Protein 3R2T (pdb70)

Organism: Staphylococcus aureus (strain NCTC 8325 / PS 47) (NCBI:txid93061)

B-factor: mean 52.6, std 14.49, range [15.85, 135.28]

Foldseek 3Di:
DLLVQLVVLLDQLQDDKDKAWFDKWAWDDDDPWTWTWDQDDNAIEIETAQAPCRPPRNDIDTQKMAMFGAPDADPVGYGYGYAFIDGFDPDDQVVQKDWAWEWEWEPDDPPIDIDTDTDIDRGQKGFVLVVQSVVVNVCCVPVVESNPGFAWWKKWWAFQVGDIDIDIRNHDGPSNRRNDMDRRVGTNHMYIYTD/DLVQLVVLVCQLLDDKDKAWWDKFAWDDDPPAIWTWDCPDNATEIETEQAPCRHVGNDIDTGKMAIFGAPDADPVRYGYGYAWIDHFDPDFQPVLWFWAWEWAAEDDDPDGDIDIGTDGDRGQKGWVQVVVSVVVNVCCVPVVQSNPQFDWWKKWFAFQVRDIDIDIRNHDDPRNRRNDMDRRSRTRHMYTYTD

Solvent-accessible surface area: 21049 Å² total; per-residue (Å²): 164,164,123,124,71,8,87,125,17,50,136,27,1,61,23,81,41,54,87,2,76,88,10,50,11,99,12,97,56,80,191,149,26,34,1,2,63,27,88,51,108,159,68,86,0,9,0,26,1,66,17,124,8,92,94,136,27,95,134,133,39,124,12,5,10,3,5,0,2,27,60,90,86,47,187,101,32,40,4,22,1,8,0,1,7,6,149,89,36,137,127,62,86,161,106,4,61,85,74,15,64,0,41,0,50,46,149,73,137,198,86,37,69,78,74,104,16,150,14,101,3,31,18,44,50,0,2,0,4,5,1,3,4,46,0,0,86,17,0,10,117,113,25,118,0,6,80,77,70,6,66,103,10,89,0,15,0,42,17,107,86,121,4,15,20,49,3,76,0,45,78,60,5,81,84,131,53,3,10,13,65,3,79,2,58,64,7,135,49,0,45,0,28,9,166,255,154,174,80,30,88,104,11,43,120,24,1,55,19,83,34,60,72,1,83,89,14,49,12,96,7,79,12,82,193,106,6,0,0,0,65,11,104,46,116,147,66,67,0,9,0,30,0,58,21,154,5,33,24,110,7,37,135,127,22,105,14,0,12,3,5,0,3,30,53,92,89,41,190,119,30,39,5,20,0,6,0,1,5,4,96,83,39,123,118,67,59,133,86,94,94,22,54,12,90,0,45,0,70,13,117,57,151,148,50,62,53,64,75,108,39,126,21,73,7,78,25,43,49,1,1,0,4,13,2,3,3,44,0,0,79,35,0,10,142,103,36,123,0,8,89,75,51,3,57,108,9,105,0,10,0,30,19,106,94,161,96,131,60,80,2,77,0,55,83,38,5,78,80,118,71,3,8,19,60,4,84,2,74,65,7,125,34,0,57,1,44,7,146

Secondary structure (DSSP, 8-state):
--HHHHHHHHHHHHS--EEEEEEEE--EEETTEEEEEE--TT--EEEE--STTTTS-SS-EEEEEEEE--SEE-TTSPEEEE--EEEPPSS-TTTS-B---EEEEE--TTS-EEEEE---B--SEEEHHHHHHHHHHHHHHHH-BTTTSB-SEEEEEEETTS-EEEEETTSPPPGGGTT-EEEGGGEEEEEEEE-/-HHHHHHHHHHHTS--EEEEEEEE--EEETTEEEEEE--TT--EEEE--STTTTTTSS-EEEEEEEE--SEE-TTSPEEEE--EEEPPSS-TTTTT---EEEEEEESSS-EEEEEEE-----SEEEHHHHHHHHHHHHHHHH-TTSSS---EEEEEEETTS-EEEEETTSPPPGGGTT-EEEGGGEEEEEEEE-

Radius of gyration: 24.28 Å; Cα contacts (8 Å, |Δi|>4): 889; chains: 2; bounding box: 51×65×59 Å

Sequence (389 aa):
NRLYDTNKLHQYYSGPSYELTNVSGQSSQGYYYDDSNVLLFNQQNQKFQVFLLGKDENNKKYYKEKTHGLDVFAVPELVDLDGRIFSVSGVTKKKNVKSIFESLRTPNNLLVKKIIDDKDGFSIDEFFFIQKEEVSLKELDFKIRKKLLIKKKYKLYEGSADKGRIVINMKDENKYEIDLSDKLDDFERMADVINSEQIKNIEVNLKRLYDTNKLHQYYSGPSYELTNVSGQSQGYYDSNVLLFNQQNQKFQVFLLGKDENKYKKEKTHGLDVFAVPELVDLDGRIFSVSGVTKKNVKSIFESLRTPNLLVKKIDDKDGFSSIDEFFFIQKEEVSLKELDFKIRKKLLIKKYKLYEGSADKGRIVINMKDENKYEIDLSSDKLDFERMADVINSEEQIKNIEVNNLK

Structure (mmCIF, N/CA/C/O backbone):
data_3R2T
#
_entry.id   3R2T
#
_cell.length_a   51.701
_cell.length_b   72.314
_cell.length_c   123.960
_cell.angle_alpha   90.00
_cell.angle_beta   90.00
_cell.angle_gamma   90.00
#
_symmetry.space_group_name_H-M   'P 21 21 21'
#
loop_
_entity.id
_entity.type
_entity.pdbx_description
1 polymer 'Putative uncharacterized protein'
2 non-polymer 'SULFATE ION'
3 water water
#
loop_
_atom_site.group_PDB
_atom_site.id
_atom_site.type_symbol
_atom_site.label_atom_id
_atom_site.label_alt_id
_atom_site.label_comp_id
_atom_site.label_asym_id
_atom_site.label_entity_id
_atom_site.label_seq_id
_atom_site.pdbx_PDB_ins_code
_atom_site.Cartn_x
_atom_site.Cartn_y
_atom_site.Cartn_z
_atom_site.occupancy
_atom_site.B_iso_or_equiv
_atom_site.auth_seq_id
_atom_site.auth_comp_id
_atom_site.auth_asym_id
_atom_site.auth_atom_id
_atom_site.pdbx_PDB_model_num
ATOM 1 N N . ASN A 1 55 ? 6.535 -24.300 21.313 1.00 105.45 38 ASN A N 1
ATOM 2 C CA . ASN A 1 55 ? 5.704 -25.067 20.345 1.00 106.09 38 ASN A CA 1
ATOM 3 C C . ASN A 1 55 ? 4.225 -24.958 20.759 1.00 103.05 38 ASN A C 1
ATOM 4 O O . ASN A 1 55 ? 3.474 -24.179 20.166 1.00 101.47 38 ASN A O 1
ATOM 9 N N . ARG A 1 56 ? 3.818 -25.719 21.778 1.00 102.52 39 ARG A N 1
ATOM 10 C CA . ARG A 1 56 ? 2.439 -25.670 22.307 1.00 99.75 39 ARG A CA 1
ATOM 11 C C . ARG A 1 56 ? 2.376 -24.696 23.493 1.00 96.60 39 ARG A C 1
ATOM 12 O O . ARG A 1 56 ? 1.320 -24.121 23.786 1.00 93.25 39 ARG A O 1
ATOM 20 N N . LEU A 1 57 ? 3.517 -24.527 24.168 1.00 96.66 40 LEU A N 1
ATOM 21 C CA . LEU A 1 57 ? 3.626 -23.638 25.328 1.00 94.40 40 LEU A CA 1
ATOM 22 C C . LEU A 1 57 ? 3.561 -22.176 24.864 1.00 91.60 40 LEU A C 1
ATOM 23 O O . LEU A 1 57 ? 3.041 -21.311 25.572 1.00 90.07 40 LEU A O 1
ATOM 28 N N . TYR A 1 58 ? 4.089 -21.918 23.669 1.00 91.09 41 TYR A N 1
ATOM 29 C CA . TYR A 1 58 ? 4.055 -20.590 23.066 1.00 88.69 41 TYR A CA 1
ATOM 30 C C . TYR A 1 58 ? 2.597 -20.133 22.876 1.00 83.78 41 TYR A C 1
ATOM 31 O O . TYR A 1 58 ? 2.287 -18.950 23.019 1.00 80.87 41 TYR A O 1
ATOM 40 N N . ASP A 1 59 ? 1.714 -21.074 22.541 1.00 81.64 42 ASP A N 1
ATOM 41 C CA . ASP A 1 59 ? 0.284 -20.772 22.353 1.00 78.69 42 ASP A CA 1
ATOM 42 C C . ASP A 1 59 ? -0.341 -20.362 23.694 1.00 74.29 42 ASP A C 1
ATOM 43 O O . ASP A 1 59 ? -1.114 -19.413 23.760 1.00 70.58 42 ASP A O 1
ATOM 48 N N . THR A 1 60 ? 0.028 -21.077 24.757 1.00 73.64 43 THR A N 1
ATOM 49 C CA . THR A 1 60 ? -0.451 -20.788 26.109 1.00 71.38 43 THR A CA 1
ATOM 50 C C . THR A 1 60 ? 0.056 -19.428 26.615 1.00 69.05 43 THR A C 1
ATOM 51 O O . THR A 1 60 ? -0.704 -18.693 27.250 1.00 66.96 43 THR A O 1
ATOM 55 N N . ASN A 1 61 ? 1.323 -19.096 26.343 1.00 67.80 44 ASN A N 1
ATOM 56 C CA . ASN A 1 61 ? 1.865 -17.796 26.769 1.00 66.51 44 ASN A CA 1
ATOM 57 C C . ASN A 1 61 ? 1.065 -16.648 26.163 1.00 63.00 44 ASN A C 1
ATOM 58 O O . ASN A 1 61 ? 0.734 -15.688 26.867 1.00 59.56 44 ASN A O 1
ATOM 63 N N . LYS A 1 62 ? 0.772 -16.734 24.862 1.00 61.33 45 LYS A N 1
ATOM 64 C CA . LYS A 1 62 ? -0.055 -15.709 24.215 1.00 59.42 45 LYS A CA 1
ATOM 65 C C . LYS A 1 62 ? -1.471 -15.632 24.815 1.00 54.93 45 LYS A C 1
ATOM 66 O O . LYS A 1 62 ? -2.008 -14.528 24.965 1.00 53.21 45 LYS A O 1
ATOM 72 N N . LEU A 1 63 ? -2.068 -16.775 25.157 1.00 52.94 46 LEU A N 1
ATOM 73 C CA . LEU A 1 63 ? -3.424 -16.779 25.763 1.00 50.88 46 LEU A CA 1
ATOM 74 C C . LEU A 1 63 ? -3.382 -16.159 27.151 1.00 50.06 46 LEU A C 1
ATOM 75 O O . LEU A 1 63 ? -4.279 -15.385 27.534 1.00 46.64 46 LEU A O 1
ATOM 80 N N . HIS A 1 64 ? -2.329 -16.504 27.900 1.00 50.24 47 HIS A N 1
ATOM 81 C CA . HIS A 1 64 ? -2.138 -15.965 29.222 1.00 51.08 47 HIS A CA 1
ATOM 82 C C . HIS A 1 64 ? -1.986 -14.444 29.121 1.00 51.14 47 HIS A C 1
ATOM 83 O O . HIS A 1 64 ? -2.625 -13.681 29.857 1.00 50.12 47 HIS A O 1
ATOM 90 N N . GLN A 1 65 ? -1.128 -14.008 28.209 1.00 52.87 48 GLN A N 1
ATOM 91 C CA . GLN A 1 65 ? -0.871 -12.590 28.023 1.00 54.19 48 GLN A CA 1
ATOM 92 C C . GLN A 1 65 ? -2.155 -11.822 27.746 1.00 51.11 48 GLN A C 1
ATOM 93 O O . GLN A 1 65 ? -2.448 -10.831 28.406 1.00 53.18 48 GLN A O 1
ATOM 99 N N . TYR A 1 66 ? -2.922 -12.291 26.778 1.00 48.81 49 TYR A N 1
ATOM 100 C CA . TYR A 1 66 ? -4.185 -11.633 26.377 1.00 45.66 49 TYR A CA 1
ATOM 101 C C . TYR A 1 66 ? -5.253 -11.601 27.461 1.00 43.22 49 TYR A C 1
ATOM 102 O O . TYR A 1 66 ? -5.833 -10.547 27.747 1.00 42.06 49 TYR A O 1
ATOM 111 N N . TYR A 1 67 ? -5.526 -12.752 28.062 1.00 43.83 50 TYR A N 1
ATOM 112 C CA . TYR A 1 67 ? -6.596 -12.834 29.068 1.00 42.48 50 TYR A CA 1
ATOM 113 C C . TYR A 1 67 ? -6.215 -12.265 30.442 1.00 43.31 50 TYR A C 1
ATOM 114 O O . TYR A 1 67 ? -7.096 -12.063 31.279 1.00 41.89 50 TYR A O 1
ATOM 123 N N . SER A 1 68 ? -4.923 -12.012 30.671 1.00 44.71 51 SER A N 1
ATOM 124 C CA . SER A 1 68 ? -4.489 -11.398 31.924 1.00 46.66 51 SER A CA 1
ATOM 125 C C . SER A 1 68 ? -4.225 -9.909 31.667 1.00 48.49 51 SER A C 1
ATOM 126 O O . SER A 1 68 ? -3.923 -9.162 32.591 1.00 50.69 51 SER A O 1
ATOM 129 N N . GLY A 1 69 ? -4.362 -9.481 30.411 1.00 48.54 52 GLY A N 1
ATOM 130 C CA . GLY A 1 69 ? -4.140 -8.087 30.030 1.00 49.26 52 GLY A CA 1
ATOM 131 C C . GLY A 1 69 ? -5.292 -7.111 30.286 1.00 48.92 52 GLY A C 1
ATOM 132 O O . GLY A 1 69 ? -6.282 -7.442 30.939 1.00 46.69 52 GLY A O 1
ATOM 133 N N . PRO A 1 70 ? -5.168 -5.891 29.745 1.00 49.97 53 PRO A N 1
ATOM 134 C CA . PRO A 1 70 ? -6.174 -4.854 29.946 1.00 49.38 53 PRO A CA 1
ATOM 135 C C . PRO A 1 70 ? -7.485 -5.069 29.203 1.00 46.73 53 PRO A C 1
ATOM 136 O O . PRO A 1 70 ? -7.501 -5.699 28.164 1.00 44.92 53 PRO A O 1
ATOM 140 N N . SER A 1 71 ? -8.575 -4.581 29.795 1.00 46.17 54 SER A N 1
ATOM 141 C CA . SER A 1 71 ? -9.902 -4.605 29.191 1.00 46.02 54 SER A CA 1
ATOM 142 C C . SER A 1 71 ? -10.507 -3.267 29.561 1.00 45.86 54 SER A C 1
ATOM 143 O O . SER A 1 71 ? -9.999 -2.597 30.455 1.00 45.39 54 SER A O 1
ATOM 146 N N . TYR A 1 72 ? -11.589 -2.879 28.895 1.00 44.80 55 TYR A N 1
ATOM 147 C CA . TYR A 1 72 ? -12.219 -1.591 29.154 1.00 45.19 55 TYR A CA 1
ATOM 148 C C . TYR A 1 72 ? -13.717 -1.678 28.985 1.00 44.78 55 TYR A C 1
ATOM 149 O O . TYR A 1 72 ? -14.189 -2.337 28.074 1.00 45.46 55 TYR A O 1
ATOM 158 N N . GLU A 1 73 ? -14.457 -0.995 29.847 1.00 45.42 56 GLU A N 1
ATOM 159 C CA . GLU A 1 73 ? -15.909 -0.957 29.778 1.00 46.06 56 GLU A CA 1
ATOM 160 C C . GLU A 1 73 ? -16.363 0.470 29.482 1.00 46.54 56 GLU A C 1
ATOM 161 O O . GLU A 1 73 ? -16.212 1.361 30.301 1.00 48.13 56 GLU A O 1
ATOM 167 N N . LEU A 1 74 ? -16.934 0.659 28.301 1.00 45.90 57 LEU A N 1
ATOM 168 C CA . LEU A 1 74 ? -17.403 1.951 27.853 1.00 47.14 57 LEU A CA 1
ATOM 169 C C . LEU A 1 74 ? -18.924 1.914 27.890 1.00 46.54 57 LEU A C 1
ATOM 170 O O . LEU A 1 74 ? -19.526 0.890 27.561 1.00 44.34 57 LEU A O 1
ATOM 175 N N . THR A 1 75 ? -19.550 3.011 28.300 1.00 47.20 58 THR A N 1
ATOM 176 C CA . THR A 1 75 ? -20.998 3.020 28.438 1.00 49.19 58 THR A CA 1
ATOM 177 C C . THR A 1 75 ? -21.679 4.220 27.798 1.00 50.53 58 THR A C 1
ATOM 178 O O . THR A 1 75 ? -21.105 5.300 27.730 1.00 50.02 58 THR A O 1
ATOM 182 N N . ASN A 1 76 ? -22.920 3.996 27.347 1.00 51.10 59 ASN A N 1
ATOM 183 C CA . ASN A 1 76 ? -23.759 5.009 26.718 1.00 53.26 59 ASN A CA 1
ATOM 184 C C . ASN A 1 76 ? -22.998 5.786 25.658 1.00 54.36 59 ASN A C 1
ATOM 185 O O . ASN A 1 76 ? -22.971 7.020 25.668 1.00 55.89 59 ASN A O 1
ATOM 190 N N . VAL A 1 77 ? -22.377 5.039 24.749 1.00 53.21 60 VAL A N 1
ATOM 191 C CA . VAL A 1 77 ? -21.603 5.598 23.650 1.00 54.16 60 VAL A CA 1
ATOM 192 C C . VAL A 1 77 ? -22.468 5.755 22.412 1.00 54.41 60 VAL A C 1
ATOM 193 O O . VAL A 1 77 ? -23.413 4.986 22.187 1.00 53.43 60 VAL A O 1
ATOM 197 N N . SER A 1 78 ? -22.120 6.754 21.611 1.00 55.36 61 SER A N 1
ATOM 198 C CA . SER A 1 78 ? -22.818 7.057 20.371 1.00 57.64 61 SER A CA 1
ATOM 199 C C . SER A 1 78 ? -21.847 6.807 19.231 1.00 57.58 61 SER A C 1
ATOM 200 O O . SER A 1 78 ? -20.675 7.193 19.308 1.00 57.93 61 SER A O 1
ATOM 203 N N . GLY A 1 79 ? -22.319 6.177 18.167 1.00 58.19 62 GLY A N 1
ATOM 204 C CA . GLY A 1 79 ? -21.439 5.915 17.037 1.00 58.48 62 GLY A CA 1
ATOM 205 C C . GLY A 1 79 ? -22.131 5.573 15.743 1.00 58.64 62 GLY A C 1
ATOM 206 O O . GLY A 1 79 ? -23.347 5.331 15.695 1.00 58.26 62 GLY A O 1
ATOM 207 N N . GLN A 1 80 ? -21.317 5.559 14.694 1.00 58.16 63 GLN A N 1
ATOM 208 C CA . GLN A 1 80 ? -21.744 5.242 13.342 1.00 58.52 63 GLN A CA 1
ATOM 209 C C . GLN A 1 80 ? -20.600 4.493 12.681 1.00 56.47 63 GLN A C 1
ATOM 210 O O . GLN A 1 80 ? -19.435 4.881 12.823 1.00 56.14 63 GLN A O 1
ATOM 216 N N A SER A 1 81 ? -20.919 3.416 11.970 0.50 55.72 64 SER A N 1
ATOM 217 N N B SER A 1 81 ? -20.934 3.434 11.953 0.50 55.74 64 SER A N 1
ATOM 218 C CA A SER A 1 81 ? -19.888 2.619 11.308 0.50 55.20 64 SER A CA 1
ATOM 219 C CA B SER A 1 81 ? -19.937 2.625 11.263 0.50 55.22 64 SER A CA 1
ATOM 220 C C A SER A 1 81 ? -19.316 3.335 10.083 0.50 57.11 64 SER A C 1
ATOM 221 C C B SER A 1 81 ? -19.318 3.351 10.069 0.50 57.12 64 SER A C 1
ATOM 222 O O A SER A 1 81 ? -20.011 4.080 9.400 0.50 58.85 64 SER A O 1
ATOM 223 O O B SER A 1 81 ? -19.984 4.127 9.391 0.50 58.85 64 SER A O 1
ATOM 228 N N . GLN A 1 82 ? -18.034 3.097 9.831 1.00 57.09 65 GLN A N 1
ATOM 229 C CA . GLN A 1 82 ? -17.313 3.675 8.694 1.00 59.51 65 GLN A CA 1
ATOM 230 C C . GLN A 1 82 ? -16.306 2.646 8.230 1.00 57.97 65 GLN A C 1
ATOM 231 O O . GLN A 1 82 ? -15.928 1.748 8.974 1.00 55.44 65 GLN A O 1
ATOM 237 N N . GLY A 1 83 ? -15.874 2.788 6.997 1.00 59.84 66 GLY A N 1
ATOM 238 C CA . GLY A 1 83 ? -14.934 1.872 6.431 1.00 60.11 66 GLY A CA 1
ATOM 239 C C . GLY A 1 83 ? -13.509 2.141 6.854 1.00 60.06 66 GLY A C 1
ATOM 240 O O . GLY A 1 83 ? -13.060 3.286 6.907 1.00 60.56 66 GLY A O 1
ATOM 241 N N . TYR A 1 84 ? -12.829 1.059 7.210 1.00 58.60 67 TYR A N 1
ATOM 242 C CA . TYR A 1 84 ? -11.412 1.065 7.518 1.00 58.34 67 TYR A CA 1
ATOM 243 C C . TYR A 1 84 ? -10.973 -0.117 6.657 1.00 59.23 67 TYR A C 1
ATOM 244 O O . TYR A 1 84 ? -11.023 -1.281 7.091 1.00 57.70 67 TYR A O 1
ATOM 253 N N A TYR A 1 85 ? -10.547 0.205 5.434 0.50 62.27 68 TYR A N 1
ATOM 254 N N B TYR A 1 85 ? -10.587 0.201 5.421 0.50 61.57 68 TYR A N 1
ATOM 255 C CA A TYR A 1 85 ? -10.134 -0.778 4.433 0.50 63.98 68 TYR A CA 1
ATOM 256 C CA B TYR A 1 85 ? -10.174 -0.785 4.425 0.50 62.74 68 TYR A CA 1
ATOM 257 C C A TYR A 1 85 ? -11.336 -1.692 4.202 0.50 63.09 68 TYR A C 1
ATOM 258 C C B TYR A 1 85 ? -11.337 -1.763 4.219 0.50 61.61 68 TYR A C 1
ATOM 259 O O A TYR A 1 85 ? -12.415 -1.205 3.870 0.50 63.67 68 TYR A O 1
ATOM 260 O O B TYR A 1 85 ? -12.435 -1.326 3.882 0.50 62.06 68 TYR A O 1
ATOM 277 N N A ASP A 1 86 ? -11.185 -2.998 4.371 0.50 62.11 69 ASP A N 1
ATOM 278 N N B ASP A 1 86 ? -11.147 -3.063 4.413 0.50 60.38 69 ASP A N 1
ATOM 279 C CA A ASP A 1 86 ? -12.322 -3.880 4.110 0.50 61.92 69 ASP A CA 1
ATOM 280 C CA B ASP A 1 86 ? -12.263 -3.975 4.143 0.50 60.01 69 ASP A CA 1
ATOM 281 C C A ASP A 1 86 ? -13.069 -4.313 5.378 0.50 58.56 69 ASP A C 1
ATOM 282 C C B ASP A 1 86 ? -13.056 -4.334 5.399 0.50 57.47 69 ASP A C 1
ATOM 283 O O A ASP A 1 86 ? -13.755 -5.338 5.388 0.50 58.63 69 ASP A O 1
ATOM 284 O O B ASP A 1 86 ? -13.769 -5.341 5.420 0.50 57.56 69 ASP A O 1
ATOM 293 N N . SER A 1 87 ? -12.932 -3.516 6.439 1.00 55.33 70 SER A N 1
ATOM 294 C CA . SER A 1 87 ? -13.638 -3.748 7.688 1.00 52.83 70 SER A CA 1
ATOM 295 C C . SER A 1 87 ? -14.547 -2.535 7.917 1.00 52.38 70 SER A C 1
ATOM 296 O O . SER A 1 87 ? -14.305 -1.445 7.383 1.00 53.04 70 SER A O 1
ATOM 299 N N . ASN A 1 88 ? -15.597 -2.754 8.699 1.00 50.86 71 ASN A N 1
ATOM 300 C CA . ASN A 1 88 ? -16.505 -1.708 9.135 1.00 49.53 71 ASN A CA 1
ATOM 301 C C . ASN A 1 88 ? -16.129 -1.515 10.589 1.00 47.00 71 ASN A C 1
ATOM 302 O O . ASN A 1 88 ? -16.086 -2.467 11.327 1.00 44.48 71 ASN A O 1
ATOM 307 N N . VAL A 1 89 ? -15.860 -0.284 10.997 1.00 47.85 72 VAL A N 1
ATOM 308 C CA . VAL A 1 89 ? -15.446 -0.019 12.349 1.00 46.65 72 VAL A CA 1
ATOM 309 C C . VAL A 1 89 ? -16.200 1.150 12.968 1.00 49.25 72 VAL A C 1
ATOM 310 O O . VAL A 1 89 ? -16.860 1.936 12.263 1.00 51.39 72 VAL A O 1
ATOM 314 N N . LEU A 1 90 ? -16.106 1.229 14.297 1.00 48.97 73 LEU A N 1
ATOM 315 C CA . LEU A 1 90 ? -16.676 2.299 15.093 1.00 50.13 73 LEU A CA 1
ATOM 316 C C . LEU A 1 90 ? -15.537 2.935 15.867 1.00 51.61 73 LEU A C 1
ATOM 317 O O . LEU A 1 90 ? -14.762 2.239 16.523 1.00 49.53 73 LEU A O 1
ATOM 322 N N . LEU A 1 91 ? -15.430 4.252 15.784 1.00 54.37 74 LEU A N 1
ATOM 323 C CA . LEU A 1 91 ? -14.418 4.993 16.519 1.00 56.50 74 LEU A CA 1
ATOM 324 C C . LEU A 1 91 ? -15.082 5.845 17.590 1.00 58.29 74 LEU A C 1
ATOM 325 O O . LEU A 1 91 ? -16.222 6.269 17.438 1.00 58.17 74 LEU A O 1
ATOM 330 N N . PHE A 1 92 ? -14.376 6.065 18.690 1.00 60.56 75 PHE A N 1
ATOM 331 C CA . PHE A 1 92 ? -14.864 6.962 19.732 1.00 63.32 75 PHE A CA 1
ATOM 332 C C . PHE A 1 92 ? -13.782 7.195 20.754 1.00 65.17 75 PHE A C 1
ATOM 333 O O . PHE A 1 92 ? -12.757 6.496 20.756 1.00 62.82 75 PHE A O 1
ATOM 341 N N . ASN A 1 93 ? -14.013 8.205 21.591 1.00 68.99 76 ASN A N 1
ATOM 342 C CA . ASN A 1 93 ? -13.076 8.622 22.618 1.00 72.51 76 ASN A CA 1
ATOM 343 C C . ASN A 1 93 ? -13.697 8.773 24.004 1.00 74.32 76 ASN A C 1
ATOM 344 O O . ASN A 1 93 ? -13.781 9.894 24.523 1.00 78.50 76 ASN A O 1
ATOM 349 N N . GLN A 1 94 ? -14.139 7.678 24.611 1.00 73.48 77 GLN A N 1
ATOM 350 C CA . GLN A 1 94 ? -14.668 7.764 25.969 1.00 75.18 77 GLN A CA 1
ATOM 351 C C . GLN A 1 94 ? -13.470 7.728 26.929 1.00 76.59 77 GLN A C 1
ATOM 352 O O . GLN A 1 94 ? -12.454 7.100 26.630 1.00 75.60 77 GLN A O 1
ATOM 358 N N . GLN A 1 95 ? -13.591 8.410 28.073 1.00 79.64 78 GLN A N 1
ATOM 359 C CA . GLN A 1 95 ? -12.497 8.493 29.046 1.00 81.36 78 GLN A CA 1
ATOM 360 C C . GLN A 1 95 ? -11.372 9.230 28.305 1.00 83.10 78 GLN A C 1
ATOM 361 O O . GLN A 1 95 ? -11.644 9.966 27.340 1.00 83.96 78 GLN A O 1
ATOM 367 N N . ASN A 1 96 ? -10.124 9.061 28.731 1.00 83.18 79 ASN A N 1
ATOM 368 C CA . ASN A 1 96 ? -9.024 9.703 28.020 1.00 84.88 79 ASN A CA 1
ATOM 369 C C . ASN A 1 96 ? -8.352 8.693 27.089 1.00 81.61 79 ASN A C 1
ATOM 370 O O . ASN A 1 96 ? -7.135 8.734 26.876 1.00 82.08 79 ASN A O 1
ATOM 375 N N . GLN A 1 97 ? -9.180 7.794 26.541 1.00 77.03 80 GLN A N 1
ATOM 376 C CA . GLN A 1 97 ? -8.751 6.758 25.600 1.00 74.15 80 GLN A CA 1
ATOM 377 C C . GLN A 1 97 ? -9.525 6.825 24.288 1.00 71.98 80 GLN A C 1
ATOM 378 O O . GLN A 1 97 ? -10.697 7.202 24.259 1.00 70.24 80 GLN A O 1
ATOM 384 N N . LYS A 1 98 ? -8.842 6.437 23.212 1.00 62.41 81 LYS A N 1
ATOM 385 C CA . LYS A 1 98 ? -9.396 6.423 21.856 1.00 61.84 81 LYS A CA 1
ATOM 386 C C . LYS A 1 98 ? -9.597 4.968 21.440 1.00 58.04 81 LYS A C 1
ATOM 387 O O . LYS A 1 98 ? -8.711 4.146 21.644 1.00 56.55 81 LYS A O 1
ATOM 393 N N . PHE A 1 99 ? -10.745 4.658 20.843 1.00 56.04 82 PHE A N 1
ATOM 394 C CA . PHE A 1 99 ? -11.048 3.294 20.427 1.00 53.33 82 PHE A CA 1
ATOM 395 C C . PHE A 1 99 ? -11.472 3.156 18.982 1.00 52.85 82 PHE A C 1
ATOM 396 O O . PHE A 1 99 ? -11.969 4.100 18.372 1.00 52.65 82 PHE A O 1
ATOM 404 N N . GLN A 1 100 ? -11.286 1.939 18.472 1.00 50.35 83 GLN A N 1
ATOM 405 C CA . GLN A 1 100 ? -11.676 1.562 17.120 1.00 50.48 83 GLN A CA 1
ATOM 406 C C . GLN A 1 100 ? -12.128 0.112 17.166 1.00 47.63 83 GLN A C 1
ATOM 407 O O . GLN A 1 100 ? -11.316 -0.801 17.248 1.00 46.77 83 GLN A O 1
ATOM 413 N N . VAL A 1 101 ? -13.437 -0.067 17.101 1.00 46.34 84 VAL A N 1
ATOM 414 C CA . VAL A 1 101 ? -14.067 -1.359 17.206 1.00 44.64 84 VAL A CA 1
ATOM 415 C C . VAL A 1 101 ? -14.422 -1.927 15.866 1.00 44.77 84 VAL A C 1
ATOM 416 O O . VAL A 1 101 ? -15.248 -1.370 15.124 1.00 43.80 84 VAL A O 1
ATOM 420 N N . PHE A 1 102 ? -13.808 -3.065 15.570 1.00 43.45 85 PHE A N 1
ATOM 421 C CA . PHE A 1 102 ? -14.035 -3.746 14.318 1.00 43.24 85 PHE A CA 1
ATOM 422 C C . PHE A 1 102 ? -15.273 -4.618 14.446 1.00 43.48 85 PHE A C 1
ATOM 423 O O . PHE A 1 102 ? -15.332 -5.496 15.311 1.00 42.60 85 PHE A O 1
ATOM 431 N N . LEU A 1 103 ? -16.249 -4.376 13.575 1.00 43.94 86 LEU A N 1
ATOM 432 C CA . LEU A 1 103 ? -17.499 -5.120 13.573 1.00 43.55 86 LEU A CA 1
ATOM 433 C C . LEU A 1 103 ? -17.325 -6.352 12.686 1.00 44.81 86 LEU A C 1
ATOM 434 O O . LEU A 1 103 ? -17.759 -6.364 11.531 1.00 46.03 86 LEU A O 1
ATOM 439 N N . LEU A 1 104 ? -16.726 -7.398 13.244 1.00 44.30 87 LEU A N 1
ATOM 440 C CA . LEU A 1 104 ? -16.405 -8.617 12.480 1.00 45.33 87 LEU A CA 1
ATOM 441 C C . LEU A 1 104 ? -17.384 -9.801 12.530 1.00 45.87 87 LEU A C 1
ATOM 442 O O . LEU A 1 104 ? -17.142 -10.803 11.866 1.00 47.37 87 LEU A O 1
ATOM 447 N N . GLY A 1 105 ? -18.470 -9.724 13.285 1.00 46.02 88 GLY A N 1
ATOM 448 C CA . GLY A 1 105 ? -19.399 -10.865 13.360 1.00 47.05 88 GLY A CA 1
ATOM 449 C C . GLY A 1 105 ? -20.793 -10.524 12.874 1.00 49.36 88 GLY A C 1
ATOM 450 O O . GLY A 1 105 ? -20.956 -10.059 11.764 1.00 50.34 88 GLY A O 1
ATOM 451 N N . LYS A 1 106 ? -21.797 -10.756 13.717 1.00 50.37 89 LYS A N 1
ATOM 452 C CA . LYS A 1 106 ? -23.194 -10.441 13.371 1.00 53.29 89 LYS A CA 1
ATOM 453 C C . LYS A 1 106 ? -23.420 -8.934 13.345 1.00 52.87 89 LYS A C 1
ATOM 454 O O . LYS A 1 106 ? -24.466 -8.465 12.898 1.00 52.75 89 LYS A O 1
ATOM 460 N N . ASP A 1 107 ? -22.439 -8.180 13.836 1.00 51.37 90 ASP A N 1
ATOM 461 C CA . ASP A 1 107 ? -22.542 -6.722 13.903 1.00 50.81 90 ASP A CA 1
ATOM 462 C C . ASP A 1 107 ? -22.040 -6.010 12.642 1.00 52.38 90 ASP A C 1
ATOM 463 O O . ASP A 1 107 ? -22.232 -4.798 12.488 1.00 51.59 90 ASP A O 1
ATOM 468 N N . GLU A 1 108 ? -21.437 -6.771 11.734 1.00 53.75 91 GLU A N 1
ATOM 469 C CA . GLU A 1 108 ? -20.840 -6.225 10.501 1.00 55.97 91 GLU A CA 1
ATOM 470 C C . GLU A 1 108 ? -21.617 -5.103 9.789 1.00 57.81 91 GLU A C 1
ATOM 471 O O . GLU A 1 108 ? -21.026 -4.096 9.409 1.00 58.19 91 GLU A O 1
ATOM 477 N N A ASN A 1 109 ? -22.941 -5.238 9.725 0.50 59.60 92 ASN A N 1
ATOM 478 N N B ASN A 1 109 ? -22.908 -5.322 9.544 0.50 58.53 92 ASN A N 1
ATOM 479 C CA A ASN A 1 109 ? -23.797 -4.242 9.072 0.50 62.29 92 ASN A CA 1
ATOM 480 C CA B ASN A 1 109 ? -23.740 -4.347 8.819 0.50 60.48 92 ASN A CA 1
ATOM 481 C C A ASN A 1 109 ? -24.952 -3.730 9.950 0.50 62.45 92 ASN A C 1
ATOM 482 C C B ASN A 1 109 ? -24.524 -3.406 9.714 0.50 59.33 92 ASN A C 1
ATOM 483 O O A ASN A 1 109 ? -26.099 -3.703 9.497 0.50 64.63 92 ASN A O 1
ATOM 484 O O B ASN A 1 109 ? -25.336 -2.612 9.232 0.50 60.91 92 ASN A O 1
ATOM 493 N N A LYS A 1 110 ? -24.669 -3.306 11.187 0.50 60.86 93 LYS A N 1
ATOM 494 N N B LYS A 1 110 ? -24.285 -3.485 11.016 0.50 56.63 93 LYS A N 1
ATOM 495 C CA A LYS A 1 110 ? -25.747 -2.822 12.077 0.50 61.00 93 LYS A CA 1
ATOM 496 C CA B LYS A 1 110 ? -25.005 -2.636 11.939 0.50 55.60 93 LYS A CA 1
ATOM 497 C C A LYS A 1 110 ? -25.725 -1.363 12.538 0.50 60.39 93 LYS A C 1
ATOM 498 C C B LYS A 1 110 ? -24.389 -1.262 12.072 0.50 55.31 93 LYS A C 1
ATOM 499 O O A LYS A 1 110 ? -26.721 -0.884 13.087 0.50 61.16 93 LYS A O 1
ATOM 500 O O B LYS A 1 110 ? -23.253 -1.019 11.674 0.50 53.57 93 LYS A O 1
ATOM 511 N N A TYR A 1 111 ? -24.632 -0.641 12.333 0.50 59.24 94 TYR A N 1
ATOM 512 N N B TYR A 1 111 ? -25.188 -0.359 12.623 0.50 56.13 94 TYR A N 1
ATOM 513 C CA A TYR A 1 111 ? -24.606 0.746 12.797 0.50 58.70 94 TYR A CA 1
ATOM 514 C CA B TYR A 1 111 ? -24.752 0.989 12.927 0.50 56.58 94 TYR A CA 1
ATOM 515 C C A TYR A 1 111 ? -24.241 1.718 11.680 0.50 60.20 94 TYR A C 1
ATOM 516 C C B TYR A 1 111 ? -24.367 1.865 11.728 0.50 58.83 94 TYR A C 1
ATOM 517 O O A TYR A 1 111 ? -23.350 2.560 11.829 0.50 60.07 94 TYR A O 1
ATOM 518 O O B TYR A 1 111 ? -23.563 2.789 11.868 0.50 58.74 94 TYR A O 1
ATOM 535 N N . LYS A 1 112 ? -24.950 1.592 10.563 1.00 60.92 95 LYS A N 1
ATOM 536 C CA . LYS A 1 112 ? -24.686 2.414 9.383 1.00 63.74 95 LYS A CA 1
ATOM 537 C C . LYS A 1 112 ? -25.107 3.858 9.651 1.00 64.22 95 LYS A C 1
ATOM 538 O O . LYS A 1 112 ? -24.482 4.796 9.159 1.00 64.96 95 LYS A O 1
ATOM 544 N N . GLU A 1 113 ? -26.172 4.019 10.427 1.00 63.97 96 GLU A N 1
ATOM 545 C CA . GLU A 1 113 ? -26.624 5.331 10.844 1.00 66.20 96 GLU A CA 1
ATOM 546 C C . GLU A 1 113 ? -26.186 5.528 12.305 1.00 63.07 96 GLU A C 1
ATOM 547 O O . GLU A 1 113 ? -25.997 4.557 13.031 1.00 59.34 96 GLU A O 1
ATOM 553 N N . LYS A 1 114 ? -26.026 6.79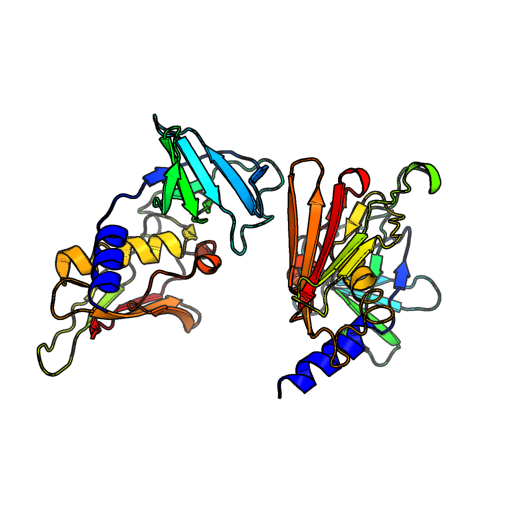2 12.706 1.00 64.49 97 LYS A N 1
ATOM 554 C CA . LYS A 1 114 ? -25.628 7.189 14.070 1.00 63.48 97 LYS A CA 1
ATOM 555 C C . LYS A 1 114 ? -26.563 6.497 15.068 1.00 61.56 97 LYS A C 1
ATOM 556 O O . LYS A 1 114 ? -27.778 6.648 14.997 1.00 61.98 97 LYS A O 1
ATOM 562 N N . THR A 1 115 ? -25.973 5.740 15.986 1.00 59.24 98 THR A N 1
ATOM 563 C CA . THR A 1 115 ? -26.708 4.961 16.977 1.00 57.90 98 THR A CA 1
ATOM 564 C C . THR A 1 115 ? -26.317 5.415 18.368 1.00 56.03 98 THR A C 1
ATOM 565 O O . THR A 1 115 ? -25.129 5.577 18.649 1.00 55.16 98 THR A O 1
ATOM 569 N N . HIS A 1 116 ? -27.313 5.618 19.232 1.00 55.67 99 HIS A N 1
ATOM 570 C CA . HIS A 1 116 ? -27.077 6.058 20.621 1.00 54.30 99 HIS A CA 1
ATOM 571 C C . HIS A 1 116 ? -27.328 4.935 21.615 1.00 51.12 99 HIS A C 1
ATOM 572 O O . HIS A 1 116 ? -27.933 3.928 21.287 1.00 51.46 99 HIS A O 1
ATOM 579 N N . GLY A 1 117 ? -26.858 5.133 22.840 1.00 49.19 100 GLY A N 1
ATOM 580 C CA . GLY A 1 117 ? -27.071 4.186 23.916 1.00 47.77 100 GLY A CA 1
ATOM 581 C C . GLY A 1 117 ? -26.341 2.870 23.827 1.00 44.88 100 GLY A C 1
ATOM 582 O O . GLY A 1 117 ? -26.887 1.847 24.185 1.00 44.14 100 GLY A O 1
ATOM 583 N N . LEU A 1 118 ? -25.099 2.881 23.383 1.00 44.80 101 LEU A N 1
ATOM 584 C CA . LEU A 1 118 ? -24.367 1.629 23.282 1.00 43.56 101 LEU A CA 1
ATOM 585 C C . LEU A 1 118 ? -23.364 1.415 24.412 1.00 43.47 101 LEU A C 1
ATOM 586 O O . LEU A 1 118 ? -22.877 2.367 24.996 1.00 44.73 101 LEU A O 1
ATOM 591 N N . ASP A 1 119 ? -23.099 0.146 24.731 1.00 43.64 102 ASP A N 1
ATOM 592 C CA . ASP A 1 119 ? -22.057 -0.238 25.707 1.00 42.36 102 ASP A CA 1
ATOM 593 C C . ASP A 1 119 ? -21.037 -0.999 24.883 1.00 41.76 102 ASP A C 1
ATOM 594 O O . ASP A 1 119 ? -21.373 -1.630 23.877 1.00 41.25 102 ASP A O 1
ATOM 599 N N . VAL A 1 120 ? -19.783 -0.928 25.290 1.00 41.49 103 VAL A N 1
ATOM 600 C CA . VAL A 1 120 ? -18.742 -1.581 24.549 1.00 39.88 103 VAL A CA 1
ATOM 601 C C . VAL A 1 120 ? -17.729 -2.157 25.487 1.00 39.05 103 VAL A C 1
ATOM 602 O O . VAL A 1 120 ? -17.223 -1.449 26.370 1.00 38.01 103 VAL A O 1
ATOM 606 N N . PHE A 1 121 ? -17.461 -3.458 25.325 1.00 37.35 104 PHE A N 1
ATOM 607 C CA . PHE A 1 121 ? -16.444 -4.115 26.097 1.00 37.00 104 PHE A CA 1
ATOM 608 C C . PHE A 1 121 ? -15.315 -4.238 25.100 1.00 36.92 104 PHE A C 1
ATOM 609 O O . PHE A 1 121 ? -15.491 -4.820 24.053 1.00 38.06 104 PHE A O 1
ATOM 617 N N . ALA A 1 122 ? -14.166 -3.667 25.419 1.00 37.79 105 ALA A N 1
ATOM 618 C CA . ALA A 1 122 ? -13.025 -3.646 24.509 1.00 38.04 105 ALA A CA 1
ATOM 619 C C . ALA A 1 122 ? -11.777 -4.265 25.100 1.00 38.69 105 ALA A C 1
ATOM 620 O O . ALA A 1 122 ? -11.498 -4.109 26.288 1.00 37.47 105 ALA A O 1
ATOM 622 N N . VAL A 1 123 ? -11.051 -4.984 24.248 1.00 39.74 106 VAL A N 1
ATOM 623 C CA . VAL A 1 123 ? -9.791 -5.648 24.597 1.00 40.15 106 VAL A CA 1
ATOM 624 C C . VAL A 1 123 ? -8.833 -5.345 23.436 1.00 40.84 106 VAL A C 1
ATOM 625 O O . VAL A 1 123 ? -9.181 -5.513 22.272 1.00 39.98 106 VAL A O 1
ATOM 629 N N . PRO A 1 124 ? -7.624 -4.904 23.736 1.00 43.34 107 PRO A N 1
ATOM 630 C CA . PRO A 1 124 ? -6.790 -4.599 22.582 1.00 45.32 107 PRO A CA 1
ATOM 631 C C . PRO A 1 124 ? -6.246 -5.816 21.838 1.00 44.64 107 PRO A C 1
ATOM 632 O O . PRO A 1 124 ? -5.739 -6.726 22.472 1.00 46.01 107 PRO A O 1
ATOM 636 N N . GLU A 1 125 ? -6.430 -5.846 20.516 1.00 44.49 108 GLU A N 1
ATOM 637 C CA . GLU A 1 125 ? -5.796 -6.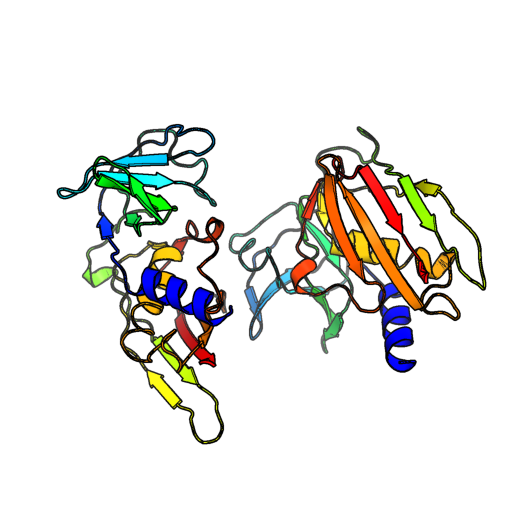850 19.664 1.00 44.52 108 GLU A CA 1
ATOM 638 C C . GLU A 1 125 ? -4.468 -6.146 19.319 1.00 46.39 108 GLU A C 1
ATOM 639 O O . GLU A 1 125 ? -3.434 -6.784 19.185 1.00 48.91 108 GLU A O 1
ATOM 645 N N . LEU A 1 126 ? -4.525 -4.817 19.179 1.00 47.50 109 LEU A N 1
ATOM 646 C CA . LEU A 1 126 ? -3.339 -3.977 18.968 1.00 49.89 109 LEU A CA 1
ATOM 647 C C . LEU A 1 126 ? -3.655 -2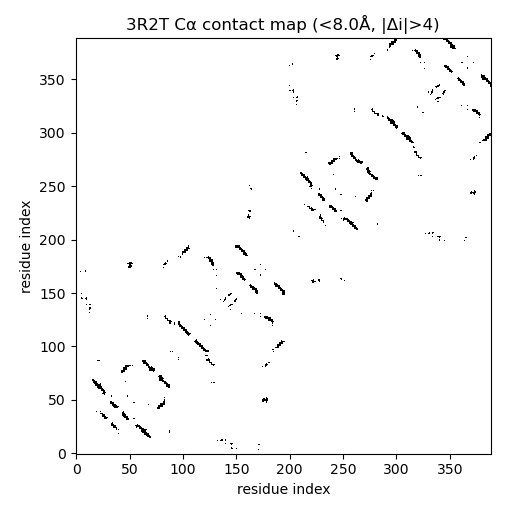.516 19.336 1.00 50.11 109 LEU A C 1
ATOM 648 O O . LEU A 1 126 ? -4.831 -2.148 19.524 1.00 47.03 109 LEU A O 1
ATOM 653 N N . VAL A 1 127 ? -2.605 -1.710 19.447 1.00 50.56 110 VAL A N 1
ATOM 654 C CA . VAL A 1 127 ? -2.725 -0.283 19.735 1.00 53.09 110 VAL A CA 1
ATOM 655 C C . VAL A 1 127 ? -1.882 0.422 18.666 1.00 56.43 110 VAL A C 1
ATOM 656 O O . VAL A 1 127 ? -0.701 0.119 18.527 1.00 57.78 110 VAL A O 1
ATOM 660 N N . ASP A 1 128 ? -2.476 1.340 17.899 1.00 58.67 111 ASP A N 1
ATOM 661 C CA . ASP A 1 128 ? -1.718 2.037 16.843 1.00 63.02 111 ASP A CA 1
ATOM 662 C C . ASP A 1 128 ? -0.788 3.093 17.408 1.00 65.52 111 ASP A C 1
ATOM 663 O O . ASP A 1 128 ? -0.793 3.352 18.610 1.00 64.00 111 ASP A O 1
ATOM 668 N N . LEU A 1 129 ? -0.002 3.715 16.535 1.00 69.60 112 LEU A N 1
ATOM 669 C CA . LEU A 1 129 ? 0.975 4.704 16.981 1.00 74.53 112 LEU A CA 1
ATOM 670 C C . LEU A 1 129 ? 0.391 5.919 17.721 1.00 75.88 112 LEU A C 1
ATOM 671 O O . LEU A 1 129 ? 1.094 6.526 18.527 1.00 78.36 112 LEU A O 1
ATOM 676 N N . ASP A 1 130 ? -0.872 6.283 17.476 1.00 74.93 113 ASP A N 1
ATOM 677 C CA . ASP A 1 130 ? -1.445 7.437 18.205 1.00 75.92 113 ASP A CA 1
ATOM 678 C C . ASP A 1 130 ? -2.255 7.053 19.449 1.00 72.63 113 ASP A C 1
ATOM 679 O O . ASP A 1 130 ? -2.998 7.869 20.005 1.00 73.03 113 ASP A O 1
ATOM 684 N N . GLY A 1 131 ? -2.075 5.807 19.892 1.00 69.05 114 GLY A N 1
ATOM 685 C CA . GLY A 1 131 ? -2.711 5.303 21.092 1.00 65.50 114 GLY A CA 1
ATOM 686 C C . GLY A 1 131 ? -4.111 4.745 20.945 1.00 61.29 114 GLY A C 1
ATOM 687 O O . GLY A 1 131 ? -4.705 4.355 21.938 1.00 58.36 114 GLY A O 1
ATOM 688 N N . ARG A 1 132 ? -4.638 4.697 19.720 1.00 59.59 115 ARG A N 1
ATOM 689 C CA . ARG A 1 132 ? -5.989 4.174 19.506 1.00 55.80 115 ARG A CA 1
ATOM 690 C C . ARG A 1 132 ? -5.980 2.639 19.623 1.00 52.69 115 ARG A C 1
ATOM 691 O O . ARG A 1 132 ? -5.183 1.944 19.014 1.00 51.86 115 ARG A O 1
ATOM 699 N N . ILE A 1 133 ? -6.900 2.142 20.428 1.00 50.52 116 ILE A N 1
ATOM 700 C CA . ILE A 1 133 ? -7.017 0.734 20.747 1.00 48.75 116 ILE A CA 1
ATOM 701 C C . ILE A 1 133 ? -7.931 -0.014 19.787 1.00 46.71 116 ILE A C 1
ATOM 702 O O . ILE A 1 133 ? -9.126 0.269 19.714 1.00 47.10 116 ILE A O 1
ATOM 707 N N . PHE A 1 134 ? -7.359 -0.975 19.069 1.00 45.65 117 PHE A N 1
ATOM 708 C CA . PHE A 1 134 ? -8.102 -1.797 18.112 1.00 44.92 117 PHE A CA 1
ATOM 709 C C . PHE A 1 134 ? -8.723 -2.990 18.823 1.00 43.77 117 PHE A C 1
ATOM 710 O O . PHE A 1 134 ? -8.009 -3.828 19.365 1.00 44.48 117 PHE A O 1
ATOM 718 N N . SER A 1 135 ? -10.043 -3.080 18.786 1.00 42.48 118 SER A N 1
ATOM 719 C CA . SER A 1 135 ? -10.758 -4.167 19.429 1.00 41.76 118 SER A CA 1
ATOM 720 C C . SER A 1 135 ? -11.861 -4.686 18.507 1.00 40.76 118 SER A C 1
ATOM 721 O O . SER A 1 135 ? -12.283 -3.983 17.567 1.00 41.20 118 SER A O 1
ATOM 724 N N . VAL A 1 136 ? -12.322 -5.909 18.791 1.00 39.52 119 VAL A N 1
ATOM 725 C CA . VAL A 1 136 ? -13.348 -6.575 17.986 1.00 39.55 119 VAL A CA 1
ATOM 726 C C . VAL A 1 136 ? -14.716 -6.688 18.645 1.00 39.30 119 VAL A C 1
ATOM 727 O O . VAL A 1 136 ? -14.842 -7.250 19.714 1.00 39.84 119 VAL A O 1
ATOM 731 N N . SER A 1 137 ? -15.734 -6.147 17.984 1.00 38.90 120 SER A N 1
ATOM 732 C CA . SER A 1 137 ? -17.121 -6.241 18.441 1.00 39.16 120 SER A CA 1
ATOM 733 C C . SER A 1 137 ? -17.313 -5.900 19.931 1.00 38.73 120 SER A C 1
ATOM 734 O O . SER A 1 137 ? -16.806 -4.871 20.395 1.00 39.56 120 SER A O 1
ATOM 737 N N . GLY A 1 138 ? -18.031 -6.739 20.678 1.00 38.57 121 GLY A N 1
ATOM 738 C CA . GLY A 1 138 ? -18.286 -6.471 22.100 1.00 37.62 121 GLY A CA 1
ATOM 739 C C . GLY A 1 138 ? -19.258 -5.326 22.316 1.00 38.08 121 GLY A C 1
ATOM 740 O O . GLY A 1 138 ? -19.222 -4.669 23.347 1.00 40.14 121 GLY A O 1
ATOM 741 N N . VAL A 1 139 ? -20.138 -5.093 21.344 1.00 38.33 122 VAL A N 1
ATOM 742 C CA . VAL A 1 139 ? -21.098 -4.003 21.411 1.00 37.26 122 VAL A CA 1
ATOM 743 C C . VAL A 1 139 ? -22.472 -4.517 21.779 1.00 37.98 122 VAL A C 1
ATOM 744 O O . VAL A 1 139 ? -22.899 -5.516 21.244 1.00 37.16 122 VAL A O 1
ATOM 748 N N . THR A 1 140 ? -23.158 -3.804 22.675 1.00 39.03 123 THR A N 1
ATOM 749 C CA . THR A 1 140 ? -24.515 -4.137 23.143 1.00 39.51 123 THR A CA 1
ATOM 750 C C . THR A 1 140 ? -25.311 -2.863 23.461 1.00 40.68 123 THR A C 1
ATOM 751 O O . THR A 1 140 ? -24.759 -1.752 23.441 1.00 39.82 123 THR A O 1
ATOM 755 N N A LYS A 1 141 ? -26.605 -3.029 23.745 0.50 41.37 124 LYS A N 1
ATOM 756 N N B LYS A 1 141 ? -26.596 -3.034 23.765 0.50 41.27 124 LYS A N 1
ATOM 757 C CA A LYS A 1 141 ? -27.454 -1.913 24.149 0.50 42.41 124 LYS A CA 1
ATOM 758 C CA B LYS A 1 141 ? -27.458 -1.924 24.140 0.50 42.25 124 LYS A CA 1
ATOM 759 C C A LYS A 1 141 ? -27.252 -1.727 25.636 0.50 42.32 124 LYS A C 1
ATOM 760 C C B LYS A 1 141 ? -27.285 -1.732 25.638 0.50 42.25 124 LYS A C 1
ATOM 761 O O A LYS A 1 141 ? -27.037 -2.697 26.361 0.50 41.39 124 LYS A O 1
ATOM 762 O O B LYS A 1 141 ? -27.115 -2.706 26.371 0.50 41.31 124 LYS A O 1
ATOM 773 N N . LYS A 1 142 ? -27.337 -0.486 26.099 1.00 43.60 125 LYS A N 1
ATOM 774 C CA . LYS A 1 142 ? -27.175 -0.197 27.529 1.00 44.31 125 LYS A CA 1
ATOM 775 C C . LYS A 1 142 ? -28.409 -0.629 28.323 1.00 44.97 125 LYS A C 1
ATOM 776 O O . LYS A 1 142 ? -29.470 -0.917 27.759 1.00 44.18 125 LYS A O 1
ATOM 782 N N . ASN A 1 143 ? -28.245 -0.695 29.638 1.00 44.54 126 ASN A N 1
ATOM 783 C CA . ASN A 1 143 ? -29.334 -1.059 30.525 1.00 46.00 126 ASN A CA 1
ATOM 784 C C . ASN A 1 143 ? -30.489 -0.085 30.488 1.00 47.40 126 ASN A C 1
ATOM 785 O O . ASN A 1 143 ? -30.285 1.119 30.453 1.00 46.16 126 ASN A O 1
ATOM 790 N N . VAL A 1 144 ? -31.694 -0.630 30.509 1.00 49.12 127 VAL A N 1
ATOM 791 C CA . VAL A 1 144 ? -32.920 0.159 30.545 1.00 51.37 127 VAL A CA 1
ATOM 792 C C . VAL A 1 144 ? -33.285 0.423 32.007 1.00 52.79 127 VAL A C 1
ATOM 793 O O . VAL A 1 144 ? -33.833 1.481 32.336 1.00 54.77 127 VAL A O 1
ATOM 797 N N . LYS A 1 145 ? -33.009 -0.554 32.878 1.00 52.40 128 LYS A N 1
ATOM 798 C CA . LYS A 1 145 ? -33.311 -0.429 34.306 1.00 53.42 128 LYS A CA 1
ATOM 799 C C . LYS A 1 145 ? -32.077 -0.049 35.102 1.00 52.30 128 LYS A C 1
ATOM 800 O O . LYS A 1 145 ? -30.980 0.006 34.570 1.00 50.09 128 LYS A O 1
ATOM 806 N N . SER A 1 146 ? -32.282 0.228 36.382 1.00 54.28 129 SER A N 1
ATOM 807 C CA . SER A 1 146 ? -31.209 0.615 37.264 1.00 54.57 129 SER A CA 1
ATOM 808 C C . SER A 1 146 ? -30.374 -0.597 37.607 1.00 54.19 129 SER A C 1
ATOM 809 O O . SER A 1 146 ? -30.860 -1.735 37.578 1.00 54.79 129 SER A O 1
ATOM 812 N N . ILE A 1 147 ? -29.111 -0.332 37.921 1.00 52.43 130 ILE A N 1
ATOM 813 C CA . ILE A 1 147 ? -28.127 -1.354 38.259 1.00 51.28 130 ILE A CA 1
ATOM 814 C C . ILE A 1 147 ? -28.615 -2.491 39.185 1.00 51.51 130 ILE A C 1
ATOM 815 O O . ILE A 1 147 ? -28.376 -3.660 38.901 1.00 48.31 130 ILE A O 1
ATOM 820 N N . PHE A 1 148 ? -29.295 -2.169 40.283 1.00 51.94 131 PHE A N 1
ATOM 821 C CA . PHE A 1 148 ? -29.726 -3.229 41.180 1.00 53.96 131 PHE A CA 1
ATOM 822 C C . PHE A 1 148 ? -30.986 -3.964 40.748 1.00 56.54 131 PHE A C 1
ATOM 823 O O . PHE A 1 148 ? -31.273 -5.043 41.261 1.00 58.64 131 PHE A O 1
ATOM 831 N N . GLU A 1 149 ? -31.720 -3.415 39.789 1.00 57.71 132 GLU A N 1
ATOM 832 C CA . GLU A 1 149 ? -32.905 -4.101 39.295 1.00 60.15 132 GLU A CA 1
ATOM 833 C C . GLU A 1 149 ? -32.465 -5.143 38.278 1.00 59.84 132 GLU A C 1
ATOM 834 O O . GLU A 1 149 ? -33.021 -6.235 38.227 1.00 60.56 132 GLU A O 1
ATOM 840 N N . SER A 1 150 ? -31.458 -4.795 37.474 1.00 66.00 133 SER A N 1
ATOM 841 C CA . SER A 1 150 ? -30.955 -5.678 36.415 1.00 64.63 133 SER A CA 1
ATOM 842 C C . SER A 1 150 ? -29.726 -6.534 36.776 1.00 63.64 133 SER A C 1
ATOM 843 O O . SER A 1 150 ? -29.125 -7.189 35.904 1.00 61.62 133 SER A O 1
ATOM 846 N N . LEU A 1 151 ? -29.373 -6.541 38.058 1.00 63.65 134 LEU A N 1
ATOM 847 C CA . LEU A 1 151 ? -28.235 -7.306 38.553 1.00 61.68 134 LEU A CA 1
ATOM 848 C C . LEU A 1 151 ? -28.536 -8.808 38.620 1.00 59.39 134 LEU A C 1
ATOM 849 O O . LEU A 1 151 ? -29.542 -9.218 39.213 1.00 60.64 134 LEU A O 1
ATOM 854 N N . ARG A 1 152 ? -27.652 -9.613 38.028 1.00 55.68 135 ARG A N 1
ATOM 855 C CA . ARG A 1 152 ? -27.773 -11.069 38.042 1.00 53.42 135 ARG A CA 1
ATOM 856 C C . ARG A 1 152 ? -26.517 -11.704 38.635 1.00 52.14 135 ARG A C 1
ATOM 857 O O . ARG A 1 152 ? -25.391 -11.269 38.353 1.00 50.10 135 ARG A O 1
ATOM 865 N N . THR A 1 153 ? -26.717 -12.736 39.450 1.00 51.99 136 THR A N 1
ATOM 866 C CA . THR A 1 153 ? -25.606 -13.466 40.063 1.00 51.56 136 THR A CA 1
ATOM 867 C C . THR A 1 153 ? -25.766 -14.973 39.872 1.00 49.44 136 THR A C 1
ATOM 868 O O . THR A 1 153 ? -25.974 -15.725 40.820 1.00 50.46 136 THR A O 1
ATOM 872 N N . PRO A 1 154 ? -25.676 -15.420 38.630 1.00 47.40 137 PRO A N 1
ATOM 873 C CA . PRO A 1 154 ? -25.772 -16.850 38.409 1.00 46.37 137 PRO A CA 1
ATOM 874 C C . PRO A 1 154 ? -24.527 -17.549 38.964 1.00 45.89 137 PRO A C 1
ATOM 875 O O . PRO A 1 154 ? -23.443 -16.947 39.008 1.00 45.11 137 PRO A O 1
ATOM 879 N N A ASN A 1 155 ? -24.672 -18.801 39.408 0.50 45.36 138 ASN A N 1
ATOM 880 N N B ASN A 1 155 ? -24.687 -18.815 39.339 0.50 46.27 138 ASN A N 1
ATOM 881 C CA A ASN A 1 155 ? -23.530 -19.532 39.944 0.50 44.56 138 ASN A CA 1
ATOM 882 C CA B ASN A 1 155 ? -23.605 -19.610 39.875 0.50 46.24 138 ASN A CA 1
ATOM 883 C C A ASN A 1 155 ? -22.529 -19.814 38.845 0.50 44.08 138 ASN A C 1
ATOM 884 C C B ASN A 1 155 ? -22.528 -19.857 38.823 0.50 45.00 138 ASN A C 1
ATOM 885 O O A ASN A 1 155 ? -22.900 -20.093 37.704 0.50 43.30 138 ASN A O 1
ATOM 886 O O B ASN A 1 155 ? -22.853 -20.157 37.673 0.50 44.27 138 ASN A O 1
ATOM 895 N N . LEU A 1 156 ? -21.258 -19.701 39.207 1.00 44.49 139 LEU A N 1
ATOM 896 C CA . LEU A 1 156 ? -20.144 -20.002 38.328 1.00 43.38 139 LEU A CA 1
ATOM 897 C C . LEU A 1 156 ? -19.571 -21.247 39.019 1.00 44.14 139 LEU A C 1
ATOM 898 O O . LEU A 1 156 ? -19.086 -21.163 40.138 1.00 44.42 139 LEU A O 1
ATOM 903 N N . LEU A 1 157 ? -19.698 -22.410 38.395 1.00 43.71 140 LEU A N 1
ATOM 904 C CA . LEU A 1 157 ? -19.175 -23.631 38.969 1.00 43.77 140 LEU A CA 1
ATOM 905 C C . LEU A 1 157 ? -17.889 -23.980 38.247 1.00 43.00 140 LEU A C 1
ATOM 906 O O . LEU A 1 157 ? -17.885 -24.165 37.030 1.00 42.84 140 LEU A O 1
ATOM 911 N N . VAL A 1 158 ? -16.793 -24.074 38.985 1.00 42.48 141 VAL A N 1
ATOM 912 C CA . VAL A 1 158 ? -15.507 -24.417 38.374 1.00 42.57 141 VAL A CA 1
ATOM 913 C C . VAL A 1 158 ? -15.140 -25.814 38.852 1.00 44.53 141 VAL A C 1
ATOM 914 O O . VAL A 1 158 ? -15.105 -26.053 40.067 1.00 44.08 141 VAL A O 1
ATOM 918 N N . LYS A 1 159 ? -14.864 -26.711 37.895 1.00 44.26 142 LYS A N 1
ATOM 919 C CA . LYS A 1 159 ? -14.546 -28.095 38.188 1.00 48.60 142 LYS A CA 1
ATOM 920 C C . LYS A 1 159 ? -13.386 -28.716 37.415 1.00 50.03 142 LYS A C 1
ATOM 921 O O . LYS A 1 159 ? -12.990 -28.261 36.339 1.00 48.05 142 LYS A O 1
ATOM 927 N N . LYS A 1 160 ? -12.875 -29.773 38.030 1.00 53.15 143 LYS A N 1
ATOM 928 C CA . LYS A 1 160 ? -11.828 -30.627 37.511 1.00 56.89 143 LYS A CA 1
ATOM 929 C C . LYS A 1 160 ? -12.224 -31.991 38.058 1.00 59.38 143 LYS A C 1
ATOM 930 O O . LYS A 1 160 ? -12.338 -32.164 39.275 1.00 57.33 143 LYS A O 1
ATOM 936 N N A ILE A 1 161 ? -12.456 -32.948 37.163 0.50 61.60 144 ILE A N 1
ATOM 937 N N B ILE A 1 161 ? -12.463 -32.951 37.171 0.50 61.79 144 ILE A N 1
ATOM 938 C CA A ILE A 1 161 ? -12.869 -34.295 37.569 0.50 64.73 144 ILE A CA 1
ATOM 939 C CA B ILE A 1 161 ? -12.878 -34.290 37.601 0.50 65.09 144 ILE A CA 1
ATOM 940 C C A ILE A 1 161 ? -11.735 -35.284 37.430 0.50 68.18 144 ILE A C 1
ATOM 941 C C B ILE A 1 161 ? -11.747 -35.286 37.440 0.50 68.35 144 ILE A C 1
ATOM 942 O O A ILE A 1 161 ? -11.849 -36.259 36.694 0.50 70.64 144 ILE A O 1
ATOM 943 O O B ILE A 1 161 ? -11.870 -36.258 36.703 0.50 70.79 144 ILE A O 1
ATOM 952 N N . ASP A 1 162 ? -10.645 -35.035 38.139 1.00 70.26 145 ASP A N 1
ATOM 953 C CA . ASP A 1 162 ? -9.490 -35.908 38.093 1.00 73.69 145 ASP A CA 1
ATOM 954 C C . ASP A 1 162 ? -9.540 -36.769 39.367 1.00 76.42 145 ASP A C 1
ATOM 955 O O . ASP A 1 162 ? -9.797 -36.257 40.457 1.00 76.14 145 ASP A O 1
ATOM 960 N N . ASP A 1 163 ? -9.296 -38.071 39.223 1.00 79.05 146 ASP A N 1
ATOM 961 C CA . ASP A 1 163 ? -9.374 -39.025 40.343 1.00 81.31 146 ASP A CA 1
ATOM 962 C C . ASP A 1 163 ? -8.989 -38.477 41.737 1.00 81.22 146 ASP A C 1
ATOM 963 O O . ASP A 1 163 ? -9.870 -38.252 42.576 1.00 81.45 146 ASP A O 1
ATOM 968 N N . LYS A 1 164 ? -7.695 -38.265 41.986 1.00 81.05 147 LYS A N 1
ATOM 969 C CA . LYS A 1 164 ? -7.229 -37.756 43.297 1.00 80.13 147 LYS A CA 1
ATOM 970 C C . LYS A 1 164 ? -6.720 -36.312 43.276 1.00 77.21 147 LYS A C 1
ATOM 971 O O . LYS A 1 164 ? -6.038 -35.870 44.212 1.00 77.67 147 LYS A O 1
ATOM 977 N N . ASP A 1 165 ? -7.033 -35.581 42.210 1.00 72.71 148 ASP A N 1
ATOM 978 C CA . ASP A 1 165 ? -6.646 -34.171 42.119 1.00 70.32 148 ASP A CA 1
ATOM 979 C C . ASP A 1 165 ? -7.769 -33.388 41.457 1.00 64.42 148 ASP A C 1
ATOM 980 O O . ASP A 1 165 ? -7.540 -32.613 40.531 1.00 64.01 148 ASP A O 1
ATOM 985 N N . GLY A 1 166 ? -8.987 -33.597 41.940 1.00 59.99 149 GLY A N 1
ATOM 986 C CA . GLY A 1 166 ? -10.147 -32.919 41.391 1.00 55.10 149 GLY A CA 1
ATOM 987 C C . GLY A 1 166 ? -10.781 -31.973 42.379 1.00 52.10 149 GLY A C 1
ATOM 988 O O . GLY A 1 166 ? -10.359 -31.884 43.517 1.00 51.74 149 GLY A O 1
ATOM 989 N N . PHE A 1 167 ? -11.794 -31.249 41.925 1.00 49.10 150 PHE A N 1
ATOM 990 C CA . PHE A 1 167 ? -12.507 -30.312 42.769 1.00 47.69 150 PHE A CA 1
ATOM 991 C C . PHE A 1 167 ? -13.764 -29.785 42.115 1.00 46.41 150 PHE A C 1
ATOM 992 O O . PHE A 1 167 ? -13.952 -29.887 40.915 1.00 46.18 150 PHE A O 1
ATOM 1000 N N . SER A 1 168 ? -14.609 -29.203 42.942 1.00 46.85 151 SER A N 1
ATOM 1001 C CA . SER A 1 168 ? -15.856 -28.598 42.522 1.00 46.03 151 SER A CA 1
ATOM 1002 C C . SER A 1 168 ? -16.057 -27.382 43.425 1.00 44.91 151 SER A C 1
ATOM 1003 O O . SER A 1 168 ? -16.327 -27.543 44.614 1.00 45.67 151 SER A O 1
ATOM 1006 N N . ILE A 1 169 ? -15.910 -26.185 42.847 1.00 44.13 152 ILE A N 1
ATOM 1007 C CA . ILE A 1 169 ? -15.970 -24.920 43.586 1.00 44.88 152 ILE A CA 1
ATOM 1008 C C . ILE A 1 169 ? -16.959 -23.880 43.026 1.00 45.00 152 ILE A C 1
ATOM 1009 O O . ILE A 1 169 ? -16.905 -23.533 41.840 1.00 43.17 152 ILE A O 1
ATOM 1014 N N . ASP A 1 170 ? -17.848 -23.382 43.893 1.00 46.36 153 ASP A N 1
ATOM 1015 C CA . ASP A 1 170 ? -18.809 -22.336 43.520 1.00 48.41 153 ASP A CA 1
ATOM 1016 C C . ASP A 1 170 ? -18.117 -21.010 43.615 1.00 49.21 153 ASP A C 1
ATOM 1017 O O . ASP A 1 170 ? -17.637 -20.651 44.675 1.00 50.31 153 ASP A O 1
ATOM 1022 N N . GLU A 1 171 ? -18.057 -20.290 42.503 1.00 49.40 154 GLU A N 1
ATOM 1023 C CA . GLU A 1 171 ? -17.420 -18.982 42.467 1.00 51.16 154 GLU A CA 1
ATOM 1024 C C . GLU A 1 171 ? -18.482 -17.924 42.319 1.00 51.41 154 GLU A C 1
ATOM 1025 O O . GLU A 1 171 ? -19.443 -18.105 41.565 1.00 51.24 154 GLU A O 1
ATOM 1031 N N . PHE A 1 172 ? -18.332 -16.821 43.043 1.00 53.10 155 PHE A N 1
ATOM 1032 C CA . PHE A 1 172 ? -19.274 -15.706 42.907 1.00 52.57 155 PHE A CA 1
ATOM 1033 C C . PHE A 1 172 ? -19.006 -15.044 41.556 1.00 50.99 155 PHE A C 1
ATOM 1034 O O . PHE A 1 172 ? -17.852 -14.858 41.181 1.00 51.30 155 PHE A O 1
ATOM 1042 N N . PHE A 1 173 ? -20.057 -14.719 40.814 1.00 49.34 156 PHE A N 1
ATOM 1043 C CA . PHE A 1 173 ? -19.906 -14.061 39.525 1.00 48.93 156 PHE A CA 1
ATOM 1044 C C . PHE A 1 173 ? -21.113 -13.160 39.386 1.00 50.70 156 PHE A C 1
ATOM 1045 O O . PHE A 1 173 ? -22.214 -13.535 39.774 1.00 53.84 156 PHE A O 1
ATOM 1053 N N . PHE A 1 174 ? -20.917 -11.960 38.875 1.00 51.20 157 PHE A N 1
ATOM 1054 C CA . PHE A 1 174 ? -22.032 -11.054 38.708 1.00 52.36 157 PHE A CA 1
ATOM 1055 C C . PHE A 1 174 ? -21.947 -10.415 37.338 1.00 50.23 157 PHE A C 1
ATOM 1056 O O . PHE A 1 174 ? -20.859 -10.159 36.809 1.00 49.32 157 PHE A O 1
ATOM 1064 N N . ILE A 1 175 ? -23.120 -10.186 36.775 1.00 48.99 158 ILE A N 1
ATOM 1065 C CA . ILE A 1 175 ? -23.258 -9.572 35.485 1.00 47.56 158 ILE A CA 1
ATOM 1066 C C . ILE A 1 175 ? -24.048 -8.302 35.717 1.00 47.91 158 ILE A C 1
ATOM 1067 O O . ILE A 1 175 ? -25.151 -8.329 36.238 1.00 47.99 158 ILE A O 1
ATOM 1072 N N . GLN A 1 176 ? -23.439 -7.182 35.367 1.00 49.96 159 GLN A N 1
ATOM 1073 C CA . GLN A 1 176 ? -24.063 -5.865 35.518 1.00 52.34 159 GLN A CA 1
ATOM 1074 C C . GLN A 1 176 ? -25.050 -5.471 34.399 1.00 50.89 159 GLN A C 1
ATOM 1075 O O . GLN A 1 176 ? -26.009 -4.720 34.634 1.00 53.98 159 GLN A O 1
ATOM 1081 N N . LYS A 1 177 ? -24.842 -6.008 33.208 1.00 46.50 160 LYS A N 1
ATOM 1082 C CA . LYS A 1 177 ? -25.656 -5.667 32.057 1.00 46.02 160 LYS A CA 1
ATOM 1083 C C . LYS A 1 177 ? -26.803 -6.634 31.746 1.00 44.02 160 LYS A C 1
ATOM 1084 O O . LYS A 1 177 ? -26.660 -7.839 31.907 1.00 43.63 160 LYS A O 1
ATOM 1090 N N . GLU A 1 178 ? -27.917 -6.076 31.276 1.00 42.74 161 GLU A N 1
ATOM 1091 C CA . GLU A 1 178 ? -29.104 -6.848 30.862 1.00 42.43 161 GLU A CA 1
ATOM 1092 C C . GLU A 1 178 ? -28.766 -7.622 29.593 1.00 41.41 161 GLU A C 1
ATOM 1093 O O . GLU A 1 178 ? -29.178 -8.786 29.400 1.00 36.46 161 GLU A O 1
ATOM 1099 N N . GLU A 1 179 ? -28.004 -6.958 28.729 1.00 40.56 162 GLU A N 1
ATOM 1100 C CA . GLU A 1 179 ? -27.542 -7.546 27.493 1.00 39.99 162 GLU A CA 1
ATOM 1101 C C . GLU A 1 179 ? -26.010 -7.557 27.591 1.00 39.08 162 GLU A C 1
ATOM 1102 O O . GLU A 1 179 ? -25.383 -6.503 27.687 1.00 39.30 162 GLU A O 1
ATOM 1108 N N . VAL A 1 180 ? -25.415 -8.737 27.557 1.00 38.32 163 VAL A N 1
ATOM 1109 C CA . VAL A 1 180 ? -23.986 -8.872 27.683 1.00 38.89 163 VAL A CA 1
ATOM 1110 C C . VAL A 1 180 ? -23.396 -9.679 26.503 1.00 38.94 163 VAL A C 1
ATOM 1111 O O . VAL A 1 180 ? -23.957 -10.692 26.078 1.00 39.90 163 VAL A O 1
ATOM 1115 N N . SER A 1 181 ? -22.269 -9.213 25.962 1.00 38.12 164 SER A N 1
ATOM 1116 C CA . SER A 1 181 ? -21.635 -9.900 24.838 1.00 36.82 164 SER A CA 1
ATOM 1117 C C . SER A 1 181 ? -20.925 -11.140 25.349 1.00 35.46 164 SER A C 1
ATOM 1118 O O . SER A 1 181 ? -20.488 -11.183 26.485 1.00 34.88 164 SER A O 1
ATOM 1121 N N . LEU A 1 182 ? -20.823 -12.154 24.494 1.00 35.56 165 LEU A N 1
ATOM 1122 C CA . LEU A 1 182 ? -20.129 -13.366 24.825 1.00 35.02 165 LEU A CA 1
ATOM 1123 C C . LEU A 1 182 ? -18.646 -13.024 25.024 1.00 35.40 165 LEU A C 1
ATOM 1124 O O . LEU A 1 182 ? -17.961 -13.662 25.792 1.00 34.99 165 LEU A O 1
ATOM 1129 N N . LYS A 1 183 ? -18.183 -12.007 24.304 1.00 34.17 166 LYS A N 1
ATOM 1130 C CA . LYS A 1 183 ? -16.828 -11.519 24.408 1.00 36.49 166 LYS A CA 1
ATOM 1131 C C . LYS A 1 183 ? -16.520 -11.147 25.850 1.00 37.28 166 LYS A C 1
ATOM 1132 O O . LYS A 1 183 ? -15.488 -11.580 26.413 1.00 35.82 166 LYS A O 1
ATOM 1138 N N . GLU A 1 184 ? -17.413 -10.354 26.457 1.00 38.20 167 GLU A N 1
ATOM 1139 C CA . GLU A 1 184 ? -17.209 -9.900 27.851 1.00 39.53 167 GLU A CA 1
ATOM 1140 C C . GLU A 1 184 ? -17.227 -11.071 28.846 1.00 38.74 167 GLU A C 1
ATOM 1141 O O . GLU A 1 184 ? -16.370 -11.154 29.718 1.00 38.51 167 GLU A O 1
ATOM 1147 N N . LEU A 1 185 ? -18.189 -11.976 28.694 1.00 37.81 168 LEU A N 1
ATOM 1148 C CA . LEU A 1 185 ? -18.280 -13.139 29.585 1.00 37.93 168 LEU A CA 1
ATOM 1149 C C . LEU A 1 185 ? -17.039 -14.000 29.444 1.00 37.17 168 LEU A C 1
ATOM 1150 O O . LEU A 1 185 ? -16.443 -14.382 30.423 1.00 37.62 168 LEU A O 1
ATOM 1155 N N . ASP A 1 186 ? -16.658 -14.288 28.203 1.00 37.00 169 ASP A N 1
ATOM 1156 C CA . ASP A 1 186 ? -15.471 -15.085 27.901 1.00 37.36 169 ASP A CA 1
ATOM 1157 C C . ASP A 1 186 ? -14.204 -14.539 28.541 1.00 38.41 169 ASP A C 1
ATOM 1158 O O . ASP A 1 186 ? -13.437 -15.285 29.146 1.00 40.13 169 ASP A O 1
ATOM 1163 N N . PHE A 1 187 ? -13.986 -13.229 28.386 1.00 38.82 170 PHE A N 1
ATOM 1164 C CA . PHE 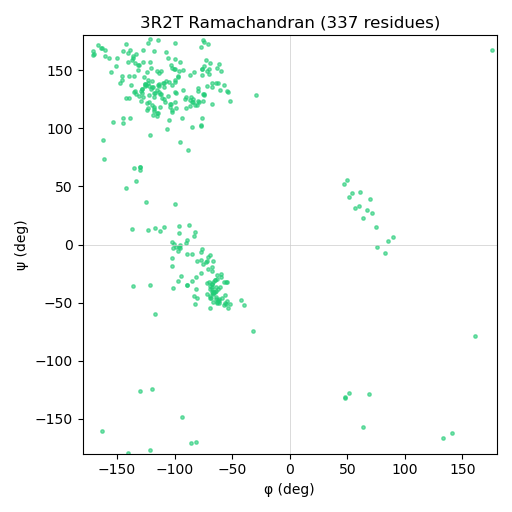A 1 187 ? -12.798 -12.575 28.889 1.00 38.14 170 PHE A CA 1
ATOM 1165 C C . PHE A 1 187 ? -12.767 -12.529 30.414 1.00 39.34 170 PHE A C 1
ATOM 1166 O O . PHE A 1 187 ? -11.731 -12.837 31.037 1.00 38.88 170 PHE A O 1
ATOM 1174 N N . LYS A 1 188 ? -13.889 -12.144 31.017 1.00 38.01 171 LYS A N 1
ATOM 1175 C CA . LYS A 1 188 ? -13.964 -12.046 32.485 1.00 38.77 171 LYS A CA 1
ATOM 1176 C C . LYS A 1 188 ? -13.862 -13.412 33.136 1.00 37.67 171 LYS A C 1
ATOM 1177 O O . LYS A 1 188 ? -13.267 -13.565 34.197 1.00 37.68 171 LYS A O 1
ATOM 1183 N N . ILE A 1 189 ? -14.468 -14.416 32.520 1.00 36.45 172 ILE A N 1
ATOM 1184 C CA . ILE A 1 189 ? -14.383 -15.723 33.104 1.00 36.19 172 ILE A CA 1
ATOM 1185 C C . ILE A 1 189 ? -12.924 -16.184 33.030 1.00 36.79 172 ILE A C 1
ATOM 1186 O O . ILE A 1 189 ? -12.368 -16.559 34.036 1.00 38.56 172 ILE A O 1
ATOM 1191 N N . ARG A 1 190 ? -12.274 -16.091 31.877 1.00 37.94 173 ARG A N 1
ATOM 1192 C CA . ARG A 1 190 ? -10.863 -16.549 31.800 1.00 38.43 173 ARG A CA 1
ATOM 1193 C C . ARG A 1 190 ? -9.926 -15.780 32.709 1.00 40.29 173 ARG A C 1
ATOM 1194 O O . ARG A 1 190 ? -8.981 -16.357 33.254 1.00 41.73 173 ARG A O 1
ATOM 1202 N N A LYS A 1 191 ? -10.170 -14.474 32.841 0.50 39.73 174 LYS A N 1
ATOM 1203 N N B LYS A 1 191 ? -10.157 -14.481 32.866 0.50 39.45 174 LYS A N 1
ATOM 1204 C CA A LYS A 1 191 ? -9.388 -13.611 33.723 0.50 41.35 174 LYS A CA 1
ATOM 1205 C CA B LYS A 1 191 ? -9.294 -13.691 33.722 0.50 40.81 174 LYS A CA 1
ATOM 1206 C C A LYS A 1 191 ? -9.442 -14.192 35.131 0.50 41.40 174 LYS A C 1
ATOM 1207 C C B LYS A 1 191 ? -9.420 -14.233 35.144 0.50 41.08 174 LYS A C 1
ATOM 1208 O O A LYS A 1 191 ? -8.433 -14.307 35.819 0.50 40.12 174 LYS A O 1
ATOM 1209 O O B LYS A 1 191 ? -8.434 -14.354 35.863 0.50 39.67 174 LYS A O 1
ATOM 1220 N N . LEU A 1 192 ? -10.644 -14.579 35.541 1.00 40.63 175 LEU A N 1
ATOM 1221 C CA . LEU A 1 192 ? -10.851 -15.145 36.859 1.00 41.59 175 LEU A CA 1
ATOM 1222 C C . LEU A 1 192 ? -10.151 -16.497 36.977 1.00 42.02 175 LEU A C 1
ATOM 1223 O O . LEU A 1 192 ? -9.546 -16.785 38.000 1.00 44.18 175 LEU A O 1
ATOM 1228 N N . LEU A 1 193 ? -10.199 -17.302 35.919 1.00 40.44 176 LEU A N 1
ATOM 1229 C CA . LEU A 1 193 ? -9.566 -18.630 35.938 1.00 40.35 176 LEU A CA 1
ATOM 1230 C C . LEU A 1 193 ? -8.055 -18.530 36.006 1.00 42.90 176 LEU A C 1
ATOM 1231 O O . LEU A 1 193 ? -7.392 -19.371 36.622 1.00 42.73 176 LEU A O 1
ATOM 1236 N N . ILE A 1 194 ? -7.495 -17.502 35.372 1.00 44.22 177 ILE A N 1
ATOM 1237 C CA . ILE A 1 194 ? -6.044 -17.336 35.406 1.00 46.42 177 ILE A CA 1
ATOM 1238 C C . ILE A 1 194 ? -5.592 -16.949 36.798 1.00 49.46 177 ILE A C 1
ATOM 1239 O O . ILE A 1 194 ? -4.642 -17.514 37.344 1.00 50.73 177 ILE A O 1
ATOM 1244 N N A LYS A 1 195 ? -6.278 -15.984 37.397 0.50 49.67 178 LYS A N 1
ATOM 1245 N N B LYS A 1 195 ? -6.309 -15.998 37.377 0.50 49.65 178 LYS A N 1
ATOM 1246 C CA A LYS A 1 195 ? -5.876 -15.498 38.716 0.50 51.88 178 LYS A CA 1
ATOM 1247 C CA B LYS A 1 195 ? -5.981 -15.471 38.688 0.50 51.89 178 LYS A CA 1
ATOM 1248 C C A LYS A 1 195 ? -6.153 -16.482 39.860 0.50 52.33 178 LYS A C 1
ATOM 1249 C C B LYS A 1 195 ? -6.152 -16.489 39.820 0.50 52.33 178 LYS A C 1
ATOM 1250 O O A LYS A 1 195 ? -5.336 -16.604 40.764 0.50 52.72 178 LYS A O 1
ATOM 1251 O O B LYS A 1 195 ? -5.274 -16.639 40.660 0.50 52.69 178 LYS A O 1
ATOM 1262 N N . LYS A 1 196 ? -7.276 -17.198 39.814 1.00 50.94 179 LYS A N 1
ATOM 1263 C CA . LYS A 1 196 ? -7.604 -18.157 40.885 1.00 53.17 179 LYS A CA 1
ATOM 1264 C C . LYS A 1 196 ? -7.340 -19.648 40.653 1.00 53.57 179 LYS A C 1
ATOM 1265 O O . LYS A 1 196 ? -7.269 -20.402 41.621 1.00 55.28 179 LYS A O 1
ATOM 1271 N N . TYR A 1 197 ? -7.225 -20.078 39.396 1.00 52.39 180 TYR A N 1
ATOM 1272 C CA . TYR A 1 197 ? -6.993 -21.494 39.079 1.00 52.66 180 TYR A CA 1
ATOM 1273 C C . TYR A 1 197 ? -5.733 -21.724 38.235 1.00 53.35 180 TYR A C 1
ATOM 1274 O O . TYR A 1 197 ? -5.522 -22.803 37.711 1.00 53.66 180 TYR A O 1
ATOM 1283 N N . LYS A 1 198 ? -4.895 -20.699 38.128 1.00 54.61 181 LYS A N 1
ATOM 1284 C CA . LYS A 1 198 ? -3.649 -20.768 37.355 1.00 55.50 181 LYS A CA 1
ATOM 1285 C C . LYS A 1 198 ? -3.845 -21.284 35.912 1.00 54.64 181 LYS A C 1
ATOM 1286 O O . LYS A 1 198 ? -3.049 -22.069 35.397 1.00 55.36 181 LYS A O 1
ATOM 1292 N N . LEU A 1 199 ? -4.913 -20.828 35.263 1.00 51.47 182 LEU A N 1
ATOM 1293 C CA . LEU A 1 199 ? -5.157 -21.202 33.890 1.00 50.80 182 LEU A CA 1
ATOM 1294 C C . LEU A 1 199 ? -4.016 -20.625 33.062 1.00 52.56 182 LEU A C 1
ATOM 1295 O O . LEU A 1 199 ? -3.586 -19.487 33.286 1.00 52.53 182 LEU A O 1
ATOM 1300 N N . TYR A 1 200 ? -3.542 -21.424 32.111 1.00 54.24 183 TYR A N 1
ATOM 1301 C CA . TYR A 1 200 ? -2.450 -21.065 31.206 1.00 58.14 183 TYR A CA 1
ATOM 1302 C C . TYR A 1 200 ? -1.117 -20.841 31.931 1.00 62.56 183 TYR A C 1
ATOM 1303 O O . TYR A 1 200 ? -0.249 -20.155 31.405 1.00 64.26 183 TYR A O 1
ATOM 1312 N N . GLU A 1 201 ? -0.955 -21.410 33.126 1.00 66.59 184 GLU A N 1
ATOM 1313 C CA . GLU A 1 201 ? 0.305 -21.270 33.884 1.00 71.74 184 GLU A CA 1
ATOM 1314 C C . GLU A 1 201 ? 0.885 -22.632 34.244 1.00 75.46 184 GLU A C 1
ATOM 1315 O O . GLU A 1 201 ? 1.458 -22.798 35.319 1.00 77.42 184 GLU A O 1
ATOM 1321 N N . GLY A 1 202 ? 0.737 -23.600 33.336 1.00 77.76 185 GLY A N 1
ATOM 1322 C CA . GLY A 1 202 ? 1.244 -24.962 33.544 1.00 81.03 185 GLY A CA 1
ATOM 1323 C C . GLY A 1 202 ? 0.443 -25.822 34.519 1.00 81.65 185 GLY A C 1
ATOM 1324 O O . GLY A 1 202 ? 0.930 -26.857 34.973 1.00 84.81 185 GLY A O 1
ATOM 1325 N N . SER A 1 203 ? -0.777 -25.402 34.849 1.00 80.19 186 SER A N 1
ATOM 1326 C CA . SER A 1 203 ? -1.634 -26.162 35.772 1.00 80.24 186 SER A CA 1
ATOM 1327 C C . SER A 1 203 ? -2.891 -26.623 35.028 1.00 76.98 186 SER A C 1
ATOM 1328 O O . SER A 1 203 ? -3.174 -27.820 34.929 1.00 77.86 186 SER A O 1
ATOM 1331 N N . ALA A 1 204 ? -3.641 -25.653 34.526 1.00 73.38 187 ALA A N 1
ATOM 1332 C CA . ALA A 1 204 ? -4.834 -25.908 33.738 1.00 70.74 187 ALA A CA 1
ATOM 1333 C C . ALA A 1 204 ? -4.426 -25.391 32.381 1.00 69.54 187 ALA A C 1
ATOM 1334 O O . ALA A 1 204 ? -3.804 -24.337 32.287 1.00 69.07 187 ALA A O 1
ATOM 1336 N N . ASP A 1 205 ? -4.776 -26.122 31.333 1.00 68.82 188 ASP A N 1
ATOM 1337 C CA . ASP A 1 205 ? -4.358 -25.762 29.984 1.00 68.50 188 ASP A CA 1
ATOM 1338 C C . ASP A 1 205 ? -5.488 -25.885 28.953 1.00 64.73 188 ASP A C 1
ATOM 1339 O O . ASP A 1 205 ? -5.581 -25.108 28.002 1.00 63.35 188 ASP A O 1
ATOM 1344 N N . LYS A 1 206 ? -6.330 -26.886 29.140 1.00 61.69 189 LYS A N 1
ATOM 1345 C CA . LYS A 1 206 ? -7.411 -27.161 28.238 1.00 58.56 189 LYS A CA 1
ATOM 1346 C C . LYS A 1 206 ? -8.693 -27.136 29.049 1.00 54.70 189 LYS A C 1
ATOM 1347 O O . LYS A 1 206 ? -8.655 -27.027 30.268 1.00 53.60 189 LYS A O 1
ATOM 1353 N N . GLY A 1 207 ? -9.821 -27.244 28.371 1.00 50.24 190 GLY A N 1
ATOM 1354 C CA . GLY A 1 207 ? -11.107 -27.230 29.038 1.00 48.63 190 GLY A CA 1
ATOM 1355 C C . GLY A 1 207 ? -12.159 -26.453 28.271 1.00 45.74 190 GLY A C 1
ATOM 1356 O O . GLY A 1 207 ? -12.020 -26.190 27.074 1.00 45.86 190 GLY A O 1
ATOM 1357 N N . ARG A 1 208 ? -13.220 -26.088 28.968 1.00 44.34 191 ARG A N 1
ATOM 1358 C CA . ARG A 1 208 ? -14.313 -25.351 28.356 1.00 42.80 191 ARG A CA 1
ATOM 1359 C C . ARG A 1 208 ? -15.134 -24.573 29.358 1.00 41.58 191 ARG A C 1
ATOM 1360 O O . ARG A 1 208 ? -15.126 -24.872 30.552 1.00 40.35 191 ARG A O 1
ATOM 1368 N N . ILE A 1 209 ? -15.858 -23.587 28.831 1.00 39.17 192 ILE A N 1
ATOM 1369 C CA . ILE A 1 209 ? -16.775 -22.780 29.594 1.00 38.97 192 ILE A CA 1
ATOM 1370 C C . ILE A 1 209 ? -18.107 -23.066 28.948 1.00 38.33 192 ILE A C 1
ATOM 1371 O O . ILE A 1 209 ? -18.214 -22.999 27.721 1.00 36.40 192 ILE A O 1
ATOM 1376 N N . VAL A 1 210 ? -19.114 -23.385 29.759 1.00 38.58 193 VAL A N 1
ATOM 1377 C CA . VAL A 1 210 ? -20.454 -23.653 29.253 1.00 39.10 193 VAL A CA 1
ATOM 1378 C C . VAL A 1 210 ? -21.436 -22.722 29.943 1.00 39.29 193 VAL A C 1
ATOM 1379 O O . VAL A 1 210 ? -21.552 -22.729 31.174 1.00 39.21 193 VAL A O 1
ATOM 1383 N N . ILE A 1 211 ? -22.146 -21.927 29.150 1.00 38.82 194 ILE A N 1
ATOM 1384 C CA . ILE A 1 211 ? -23.145 -21.004 29.673 1.00 38.02 194 ILE A CA 1
ATOM 1385 C C . ILE A 1 211 ? -24.500 -21.659 29.420 1.00 38.78 194 ILE A C 1
ATOM 1386 O O . ILE A 1 211 ? -24.878 -21.881 28.275 1.00 40.67 194 ILE A O 1
ATOM 1391 N N . ASN A 1 212 ? -25.215 -22.001 30.484 1.00 37.27 195 ASN A N 1
ATOM 1392 C CA . ASN A 1 212 ? -26.516 -22.640 30.356 1.00 37.90 195 ASN A CA 1
ATOM 1393 C C . ASN A 1 212 ? -27.630 -21.616 30.519 1.00 38.00 195 ASN A C 1
ATOM 1394 O O . ASN A 1 212 ? -27.605 -20.846 31.468 1.00 38.43 195 ASN A O 1
ATOM 1399 N N . MET A 1 213 ? -28.585 -21.616 29.586 1.00 38.69 196 MET A N 1
ATOM 1400 C CA . MET A 1 213 ? -29.716 -20.680 29.578 1.00 39.10 196 MET A CA 1
ATOM 1401 C C . MET A 1 213 ? -30.971 -21.339 30.151 1.00 40.28 196 MET A C 1
ATOM 1402 O O . MET A 1 213 ? -31.063 -22.550 30.196 1.00 40.35 196 MET A O 1
ATOM 1407 N N . LYS A 1 214 ? -31.932 -20.538 30.590 1.00 40.99 197 LYS A N 1
ATOM 1408 C CA . LYS A 1 214 ? -33.161 -21.073 31.167 1.00 45.22 197 LYS A CA 1
ATOM 1409 C C . LYS A 1 214 ? -33.961 -21.892 30.174 1.00 46.16 197 LYS A C 1
ATOM 1410 O O . LYS A 1 214 ? -34.616 -22.811 30.573 1.00 50.20 197 LYS A O 1
ATOM 1416 N N . ASP A 1 215 ? -33.881 -21.579 28.885 1.00 47.90 198 ASP A N 1
ATOM 1417 C CA . ASP A 1 215 ? -34.582 -22.363 27.858 1.00 50.59 198 ASP A CA 1
ATOM 1418 C C . ASP A 1 215 ? -33.785 -23.630 27.428 1.00 50.86 198 ASP A C 1
ATOM 1419 O O . ASP A 1 215 ? -34.142 -24.275 26.451 1.00 52.28 198 ASP A O 1
ATOM 1424 N N . GLU A 1 216 ? -32.685 -23.926 28.129 1.00 49.30 199 GLU A N 1
ATOM 1425 C CA . GLU A 1 216 ? -31.857 -25.121 27.903 1.00 49.99 199 GLU A CA 1
ATOM 1426 C C . GLU A 1 216 ? -30.796 -25.096 26.789 1.00 47.90 199 GLU A C 1
ATOM 1427 O O . GLU A 1 216 ? -29.987 -26.024 26.671 1.00 45.75 199 GLU A O 1
ATOM 1433 N N . ASN A 1 217 ? -30.789 -24.041 25.992 1.00 45.88 200 ASN A N 1
ATOM 1434 C CA . ASN A 1 217 ? -29.751 -23.864 25.006 1.00 44.16 200 ASN A CA 1
ATOM 1435 C C . ASN A 1 217 ? -28.464 -23.576 25.744 1.00 43.15 200 ASN A C 1
ATOM 1436 O O . ASN A 1 217 ? -28.493 -23.093 26.879 1.00 42.08 200 ASN A O 1
ATOM 1441 N N . LYS A 1 218 ? -27.336 -23.861 25.116 1.00 42.94 201 LYS A N 1
ATOM 1442 C CA . LYS A 1 218 ? -26.061 -23.518 25.715 1.00 42.73 201 LYS A CA 1
ATOM 1443 C C . LYS A 1 218 ? -25.094 -22.860 24.759 1.00 41.44 201 LYS A C 1
ATOM 1444 O O . LYS A 1 218 ? -25.211 -22.968 23.533 1.00 43.81 201 LYS A O 1
ATOM 1450 N N . TYR A 1 219 ? -24.177 -22.112 25.342 1.00 39.75 202 TYR A N 1
ATOM 1451 C CA . TYR A 1 219 ? -23.089 -21.510 24.605 1.00 40.05 202 TYR A CA 1
ATOM 1452 C C . TYR A 1 219 ? -21.880 -22.228 25.153 1.00 40.29 202 TYR A C 1
ATOM 1453 O O . TYR A 1 219 ? -21.758 -22.373 26.379 1.00 41.99 202 TYR A O 1
ATOM 1462 N N . GLU A 1 220 ? -21.006 -22.720 24.287 1.00 39.66 203 GLU A N 1
ATOM 1463 C CA . GLU A 1 220 ? -19.794 -23.398 24.758 1.00 39.14 203 GLU A CA 1
ATOM 1464 C C . GLU A 1 220 ? -18.543 -22.765 24.137 1.00 38.55 203 GLU A C 1
ATOM 1465 O O . GLU A 1 220 ? -18.529 -22.456 22.950 1.00 37.18 203 GLU A O 1
ATOM 1471 N N . ILE A 1 221 ? -17.504 -22.592 24.955 1.00 37.63 204 ILE A N 1
ATOM 1472 C CA . ILE A 1 221 ? -16.247 -22.006 24.523 1.00 38.46 204 ILE A CA 1
ATOM 1473 C C . ILE A 1 221 ? -15.070 -22.907 24.907 1.00 39.36 204 ILE A C 1
ATOM 1474 O O . ILE A 1 221 ? -14.956 -23.323 26.034 1.00 38.16 204 ILE A O 1
ATOM 1479 N N . ASP A 1 222 ? -14.195 -23.177 23.951 1.00 39.91 205 ASP A N 1
ATOM 1480 C CA . ASP A 1 222 ? -13.035 -24.006 24.180 1.00 41.53 205 ASP A CA 1
ATOM 1481 C C . ASP A 1 222 ? -11.908 -23.128 24.720 1.00 42.12 205 ASP A C 1
ATOM 1482 O O . ASP A 1 222 ? -11.565 -22.101 24.132 1.00 42.81 205 ASP A O 1
ATOM 1487 N N . LEU A 1 223 ? -11.341 -23.522 25.850 1.00 43.02 206 LEU A N 1
ATOM 1488 C CA . LEU A 1 223 ? -10.251 -22.766 26.469 1.00 43.25 206 LEU A CA 1
ATOM 1489 C C . LEU A 1 223 ? -8.881 -22.953 25.798 1.00 45.56 206 LEU A C 1
ATOM 1490 O O . LEU A 1 223 ? -7.926 -22.264 26.177 1.00 45.83 206 LEU A O 1
ATOM 1495 N N . SER A 1 224 ? -8.774 -23.865 24.826 1.00 45.97 207 SER A N 1
ATOM 1496 C CA . SER A 1 224 ? -7.488 -24.124 24.122 1.00 48.82 207 SER A CA 1
ATOM 1497 C C . SER A 1 224 ? -7.052 -23.007 23.190 1.00 47.75 207 SER A C 1
ATOM 1498 O O . SER A 1 224 ? -5.882 -22.941 22.817 1.00 48.26 207 SER A O 1
ATOM 1501 N N . ASP A 1 225 ? -7.996 -22.165 22.767 1.00 45.36 208 ASP A N 1
ATOM 1502 C CA . ASP A 1 225 ? -7.680 -21.047 21.866 1.00 45.85 208 ASP A CA 1
ATOM 1503 C C . ASP A 1 225 ? -8.560 -19.826 22.192 1.00 42.38 208 ASP A C 1
ATOM 1504 O O . ASP A 1 225 ? -9.517 -19.941 22.941 1.00 39.61 208 ASP A O 1
ATOM 1509 N N . LYS A 1 226 ? -8.206 -18.666 21.650 1.00 42.38 209 LYS A N 1
ATOM 1510 C CA . LYS A 1 226 ? -8.938 -17.433 21.905 1.00 42.01 209 LYS A CA 1
ATOM 1511 C C . LYS A 1 226 ? -10.361 -17.555 21.372 1.00 40.09 209 LYS A C 1
ATOM 1512 O O . LYS A 1 226 ? -10.613 -18.281 20.455 1.00 42.21 209 LYS A O 1
ATOM 1518 N N . LEU A 1 227 ? -11.306 -16.862 21.958 1.00 40.78 210 LEU A N 1
ATOM 1519 C CA . LEU A 1 227 ? -12.666 -16.917 21.438 1.00 40.64 210 LEU A CA 1
ATOM 1520 C C . LEU A 1 227 ? -12.661 -16.472 19.965 1.00 42.77 210 LEU A C 1
ATOM 1521 O O . LEU A 1 227 ? -12.043 -15.461 19.638 1.00 44.25 210 LEU A O 1
ATOM 1526 N N A ASP A 1 228 ? -13.342 -17.230 19.096 0.50 43.12 211 ASP A N 1
ATOM 1527 N N B ASP A 1 228 ? -13.333 -17.230 19.105 0.50 42.77 211 ASP A N 1
ATOM 1528 C CA A ASP A 1 228 ? -13.446 -16.906 17.665 0.50 43.83 211 ASP A CA 1
ATOM 1529 C CA B ASP A 1 228 ? -13.462 -16.915 17.685 0.50 43.14 211 ASP A CA 1
ATOM 1530 C C A ASP A 1 228 ? -13.873 -15.455 17.468 0.50 43.30 211 ASP A C 1
ATOM 1531 C C B ASP A 1 228 ? -13.890 -15.459 17.457 0.50 42.95 211 ASP A C 1
ATOM 1532 O O A ASP A 1 228 ? -14.880 -15.022 18.040 0.50 41.58 211 ASP A O 1
ATOM 1533 O O B ASP A 1 228 ? -14.913 -15.027 17.999 0.50 41.25 211 ASP A O 1
ATOM 1542 N N . PHE A 1 229 ? -13.122 -14.713 16.653 1.00 43.15 212 PHE A N 1
ATOM 1543 C CA . PHE A 1 229 ? -13.443 -13.300 16.385 1.00 43.29 212 PHE A CA 1
ATOM 1544 C C . PHE A 1 229 ? -14.894 -13.082 15.918 1.00 41.98 212 PHE A C 1
ATOM 1545 O O . PHE A 1 229 ? -15.519 -12.087 16.276 1.00 42.50 212 PHE A O 1
ATOM 1553 N N . GLU A 1 230 ? -15.427 -14.016 15.147 1.00 42.72 213 GLU A N 1
ATOM 1554 C CA . GLU A 1 230 ? -16.800 -13.910 14.640 1.00 43.69 213 GLU A CA 1
ATOM 1555 C C . GLU A 1 230 ? -17.876 -14.213 15.688 1.00 42.67 213 GLU A C 1
ATOM 1556 O O . GLU A 1 230 ? -19.062 -14.078 15.402 1.00 42.83 213 GLU A O 1
ATOM 1562 N N . ARG A 1 231 ? -17.471 -14.610 16.898 1.00 42.31 214 ARG A N 1
ATOM 1563 C CA . ARG A 1 231 ? -18.427 -14.877 17.979 1.00 42.13 214 ARG A CA 1
ATOM 1564 C C . ARG A 1 231 ? -18.500 -13.736 18.988 1.00 41.11 214 ARG A C 1
ATOM 1565 O O . ARG A 1 231 ? -19.414 -13.684 19.836 1.00 38.89 214 ARG A O 1
ATOM 1573 N N . MET A 1 232 ? -17.558 -12.807 18.887 1.00 41.64 215 MET A N 1
ATOM 1574 C CA . MET A 1 232 ? -17.476 -11.713 19.841 1.00 40.83 215 MET A CA 1
ATOM 1575 C C . MET A 1 232 ? -18.615 -10.699 19.756 1.00 42.83 215 MET A C 1
ATOM 1576 O O . MET A 1 232 ? -18.729 -9.824 20.617 1.00 44.06 215 MET A O 1
ATOM 1581 N N . ALA A 1 233 ? -19.448 -10.808 18.725 1.00 43.28 216 ALA A N 1
ATOM 1582 C CA . ALA A 1 233 ? -20.590 -9.929 18.581 1.00 43.71 216 ALA A CA 1
ATOM 1583 C C . ALA A 1 233 ? -21.863 -10.588 19.111 1.00 43.13 216 ALA A C 1
ATOM 1584 O O . ALA A 1 233 ? -22.884 -9.927 19.152 1.00 43.66 216 ALA A O 1
ATOM 1586 N N . ASP A 1 234 ? -21.814 -11.868 19.506 1.00 42.77 217 ASP A N 1
ATOM 1587 C CA . ASP A 1 234 ? -23.016 -12.557 20.035 1.00 43.62 217 ASP A CA 1
ATOM 1588 C C . ASP A 1 234 ? -23.411 -11.941 21.366 1.00 42.25 217 ASP A C 1
ATOM 1589 O O . ASP A 1 234 ? -22.567 -11.711 22.217 1.00 41.35 217 ASP A O 1
ATOM 1594 N N . VAL A 1 235 ? -24.703 -11.691 21.544 1.00 42.72 218 VAL A N 1
ATOM 1595 C CA . VAL A 1 235 ? -25.194 -11.045 22.743 1.00 41.73 218 VAL A CA 1
ATOM 1596 C C . VAL A 1 235 ? -26.165 -11.961 23.448 1.00 42.32 218 VAL A C 1
ATOM 1597 O O . VAL A 1 235 ? -26.974 -12.636 22.813 1.00 41.13 218 VAL A O 1
ATOM 1601 N N . ILE A 1 236 ? -26.078 -11.960 24.775 1.00 41.31 219 ILE A N 1
ATOM 1602 C CA . ILE A 1 236 ? -26.895 -12.792 25.635 1.00 41.35 219 ILE A CA 1
ATOM 1603 C C . ILE A 1 236 ? -27.708 -11.984 26.660 1.00 41.53 219 ILE A C 1
ATOM 1604 O O . ILE A 1 236 ? -27.196 -11.031 27.283 1.00 41.37 219 ILE A O 1
ATOM 1609 N N . ASN A 1 237 ? -28.972 -12.364 26.824 1.00 41.37 220 ASN A N 1
ATOM 1610 C CA . ASN A 1 237 ? -29.874 -11.760 27.818 1.00 42.17 220 ASN A CA 1
ATOM 1611 C C . ASN A 1 237 ? -29.495 -12.337 29.192 1.00 41.21 220 ASN A C 1
ATOM 1612 O O . ASN A 1 237 ? -29.836 -13.471 29.511 1.00 42.29 220 ASN A O 1
ATOM 1617 N N . SER A 1 238 ? -28.779 -11.550 29.997 1.00 39.75 221 SER A N 1
ATOM 1618 C CA . SER A 1 238 ? -28.287 -12.003 31.296 1.00 39.01 221 SER A CA 1
ATOM 1619 C C . SER A 1 238 ? -29.361 -12.564 32.229 1.00 39.07 221 SER A C 1
ATOM 1620 O O . SER A 1 238 ? -29.082 -13.459 33.007 1.00 38.23 221 SER A O 1
ATOM 1623 N N . GLU A 1 239 ? -30.578 -12.052 32.149 1.00 39.88 222 GLU A N 1
ATOM 1624 C CA . GLU A 1 239 ? -31.650 -12.563 32.993 1.00 42.41 222 GLU A CA 1
ATOM 1625 C C . GLU A 1 239 ? -31.946 -14.037 32.661 1.00 41.77 222 GLU A C 1
ATOM 1626 O O . GLU A 1 239 ? -32.386 -14.806 33.513 1.00 42.03 222 GLU A O 1
ATOM 1632 N N . GLN A 1 240 ? -31.657 -14.434 31.430 1.00 40.85 223 GLN A N 1
ATOM 1633 C CA . GLN A 1 240 ? -31.939 -15.790 30.996 1.00 41.29 223 GLN A CA 1
ATOM 1634 C C . GLN A 1 240 ? -30.819 -16.790 31.219 1.00 39.91 223 GLN A C 1
ATOM 1635 O O . GLN A 1 240 ? -30.966 -17.933 30.844 1.00 42.03 223 GLN A O 1
ATOM 1641 N N . ILE A 1 241 ? -29.701 -16.371 31.814 1.00 38.32 224 ILE A N 1
ATOM 1642 C CA . ILE A 1 241 ? -28.598 -17.301 32.092 1.00 36.34 224 ILE A CA 1
ATOM 1643 C C . ILE A 1 241 ? -28.941 -18.063 33.360 1.00 38.22 224 ILE A C 1
ATOM 1644 O O . ILE A 1 241 ? -29.151 -17.448 34.397 1.00 38.32 224 ILE A O 1
ATOM 1649 N N . LYS A 1 242 ? -29.028 -19.395 33.271 1.00 38.66 225 LYS A N 1
ATOM 1650 C CA . LYS A 1 242 ? -29.321 -20.229 34.434 1.00 39.24 225 LYS A CA 1
ATOM 1651 C C . LYS A 1 242 ? -28.070 -20.460 35.293 1.00 38.11 225 LYS A C 1
ATOM 1652 O O . LYS A 1 242 ? -28.120 -20.386 36.509 1.00 38.61 225 LYS A O 1
ATOM 1658 N N . ASN A 1 243 ? -26.968 -20.797 34.653 1.00 36.86 226 ASN A N 1
ATOM 1659 C CA . ASN A 1 243 ? -25.703 -21.025 35.365 1.00 37.17 226 ASN A CA 1
ATOM 1660 C C . ASN A 1 243 ? -24.558 -21.060 34.379 1.00 35.59 226 ASN A C 1
ATOM 1661 O O . ASN A 1 243 ? -24.770 -21.045 33.154 1.00 36.87 226 ASN A O 1
ATOM 1666 N N . ILE A 1 244 ? -23.346 -21.087 34.901 1.00 34.83 227 ILE A N 1
ATOM 1667 C CA . ILE A 1 244 ? -22.158 -21.139 34.067 1.00 34.92 227 ILE A CA 1
ATOM 1668 C C . ILE A 1 244 ? -21.259 -22.195 34.690 1.00 35.91 227 ILE A C 1
ATOM 1669 O O . ILE A 1 244 ? -21.055 -22.197 35.907 1.00 37.91 227 ILE A O 1
ATOM 1674 N N . GLU A 1 245 ? -20.738 -23.098 33.871 1.00 34.61 228 GLU A N 1
ATOM 1675 C CA . GLU A 1 245 ? -19.891 -24.151 34.356 1.00 37.88 228 GLU A CA 1
ATOM 1676 C C . GLU A 1 245 ? -18.577 -24.211 33.579 1.00 37.26 228 GLU A C 1
ATOM 1677 O O . GLU A 1 245 ? -18.551 -24.133 32.344 1.00 37.89 228 GLU A O 1
ATOM 1683 N N . VAL A 1 246 ? -17.489 -24.322 34.313 1.00 36.35 229 VAL A N 1
ATOM 1684 C CA . VAL A 1 246 ? -16.178 -24.445 33.715 1.00 36.93 229 VAL A CA 1
ATOM 1685 C C . VAL A 1 246 ? -15.614 -25.817 34.058 1.00 38.76 229 VAL A C 1
ATOM 1686 O O . VAL A 1 246 ? -15.705 -26.245 35.216 1.00 38.74 229 VAL A O 1
ATOM 1690 N N . ASN A 1 247 ? -15.079 -26.514 33.056 1.00 39.39 230 ASN A N 1
ATOM 1691 C CA . ASN A 1 247 ? -14.414 -27.796 33.263 1.00 43.72 230 ASN A CA 1
ATOM 1692 C C . ASN A 1 247 ? -12.950 -27.654 32.844 1.00 45.92 230 ASN A C 1
ATOM 1693 O O . ASN A 1 247 ? -12.648 -27.397 31.678 1.00 46.31 230 ASN A O 1
ATOM 1698 N N . LEU A 1 248 ? -12.053 -27.782 33.813 1.00 48.75 231 LEU A N 1
ATOM 1699 C CA . LEU A 1 248 ? -10.625 -27.664 33.566 1.00 52.68 231 LEU A CA 1
ATOM 1700 C C . LEU A 1 248 ? -9.983 -29.028 33.384 1.00 57.28 231 LEU A C 1
ATOM 1701 O O . LEU A 1 248 ? -10.388 -30.005 34.029 1.00 58.68 231 LEU A O 1
ATOM 1706 N N . LYS A 1 249 ? -8.980 -29.092 32.511 1.00 62.04 232 LYS A N 1
ATOM 1707 C CA . LYS A 1 249 ? -8.238 -30.336 32.290 1.00 67.12 232 LYS A CA 1
ATOM 1708 C C . LYS A 1 249 ? -6.789 -30.088 31.837 1.00 70.27 232 LYS A C 1
ATOM 1709 O O . LYS A 1 249 ? -6.411 -28.962 31.468 1.00 71.05 232 LYS A O 1
ATOM 1716 N N . ARG B 1 56 ? -10.672 -53.672 11.808 1.00 112.32 39 ARG B N 1
ATOM 1717 C CA . ARG B 1 56 ? -10.539 -53.201 10.400 1.00 111.20 39 ARG B CA 1
ATOM 1718 C C . ARG B 1 56 ? -11.791 -53.579 9.600 1.00 109.33 39 ARG B C 1
ATOM 1719 O O . ARG B 1 56 ? -12.443 -52.716 9.003 1.00 105.86 39 ARG B O 1
ATOM 1727 N N . LEU B 1 57 ? -12.119 -54.873 9.612 1.00 111.45 40 LEU B N 1
ATOM 1728 C CA . LEU B 1 57 ? -13.281 -55.417 8.890 1.00 110.13 40 LEU B CA 1
ATOM 1729 C C . LEU B 1 57 ? -14.621 -54.938 9.473 1.00 106.45 40 LEU B C 1
ATOM 1730 O O . LEU B 1 57 ? -15.592 -54.739 8.735 1.00 104.49 40 LEU B O 1
ATOM 1735 N N . TYR B 1 58 ? -14.669 -54.752 10.790 1.00 105.27 41 TYR B N 1
ATOM 1736 C CA . TYR B 1 58 ? -15.886 -54.280 11.453 1.00 102.00 41 TYR B CA 1
ATOM 1737 C C . TYR B 1 58 ? -16.196 -52.811 11.113 1.00 95.97 41 TYR B C 1
ATOM 1738 O O . TYR B 1 58 ? -17.366 -52.453 10.977 1.00 93.29 41 TYR B O 1
ATOM 1747 N N . ASP B 1 59 ? -15.157 -51.980 10.968 1.00 93.45 42 ASP B N 1
ATOM 1748 C CA . ASP B 1 59 ? -15.330 -50.538 10.651 1.00 88.89 42 ASP B CA 1
ATOM 1749 C C . ASP B 1 59 ? -15.846 -50.319 9.228 1.00 84.72 42 ASP B C 1
ATOM 1750 O O . ASP B 1 59 ? -16.756 -49.520 9.008 1.00 81.55 42 ASP B O 1
ATOM 1755 N N . THR B 1 60 ? -15.241 -51.025 8.274 1.00 83.80 43 THR B N 1
ATOM 1756 C CA . THR B 1 60 ? -15.616 -50.944 6.862 1.00 80.83 43 THR B CA 1
ATOM 1757 C C . THR B 1 60 ? -17.092 -51.250 6.646 1.00 77.52 43 THR B C 1
ATOM 1758 O O . THR B 1 60 ? -17.767 -50.555 5.885 1.00 73.63 43 THR B O 1
ATOM 1762 N N . ASN B 1 61 ? -17.586 -52.288 7.321 1.00 76.76 44 ASN B N 1
ATOM 1763 C CA . ASN B 1 61 ? -18.987 -52.680 7.200 1.00 75.31 44 ASN B CA 1
ATOM 1764 C C . ASN B 1 61 ? -19.905 -51.647 7.867 1.00 70.66 44 ASN B C 1
ATOM 1765 O O . ASN B 1 61 ? -21.044 -51.446 7.434 1.00 68.54 44 ASN B O 1
ATOM 1770 N N . LYS B 1 62 ? -19.418 -51.005 8.929 1.00 67.88 45 LYS B N 1
ATOM 1771 C CA . LYS B 1 62 ? -20.195 -49.962 9.591 1.00 65.19 45 LYS B CA 1
ATOM 1772 C C . LYS B 1 62 ? -20.329 -48.779 8.613 1.00 60.36 45 LYS B C 1
ATOM 1773 O O . LYS B 1 62 ? -21.401 -48.188 8.484 1.00 56.95 45 LYS B O 1
ATOM 1779 N N . LEU B 1 63 ? -19.235 -48.446 7.928 1.00 59.25 46 LEU B N 1
ATOM 1780 C CA . LEU B 1 63 ? -19.248 -47.364 6.937 1.00 56.22 46 LEU B CA 1
ATOM 1781 C C . LEU B 1 63 ? -20.167 -47.723 5.776 1.00 55.62 46 LEU B C 1
ATOM 1782 O O . LEU B 1 63 ? -20.920 -46.877 5.293 1.00 52.47 46 LEU B O 1
ATOM 1787 N N . HIS B 1 64 ? -20.116 -48.985 5.344 1.00 58.25 47 HIS B N 1
ATOM 1788 C CA . HIS B 1 64 ? -20.958 -49.448 4.249 1.00 59.31 47 HIS B CA 1
ATOM 1789 C C . HIS B 1 64 ? -22.443 -49.323 4.574 1.00 58.63 47 HIS B C 1
ATOM 1790 O O . HIS B 1 64 ? -23.188 -48.769 3.776 1.00 58.49 47 HIS B O 1
ATOM 1797 N N . GLN B 1 65 ? -22.879 -49.816 5.734 1.00 59.37 48 GLN B N 1
ATOM 1798 C CA . GLN B 1 65 ? -24.308 -49.738 6.087 1.00 59.28 48 GLN B CA 1
ATOM 1799 C C . GLN B 1 65 ? -24.770 -48.305 6.309 1.00 56.15 48 GLN B C 1
ATOM 1800 O O . GLN B 1 65 ? -25.916 -47.972 6.026 1.00 56.62 48 GLN B O 1
ATOM 1806 N N . TYR B 1 66 ? -23.876 -47.460 6.808 1.00 54.38 49 TYR B N 1
ATOM 1807 C CA . TYR B 1 66 ? -24.201 -46.059 7.070 1.00 51.02 49 TYR B CA 1
ATOM 1808 C C . TYR B 1 66 ? -24.406 -45.301 5.760 1.00 49.58 49 TYR B C 1
ATOM 1809 O O . TYR B 1 66 ? -25.460 -44.698 5.511 1.00 47.65 49 TYR B O 1
ATOM 1818 N N . TYR B 1 67 ? -23.401 -45.370 4.906 1.00 48.88 50 TYR B N 1
ATOM 1819 C CA . TYR B 1 67 ? -23.453 -44.674 3.642 1.00 47.79 50 TYR B CA 1
ATOM 1820 C C . TYR B 1 67 ? -24.343 -45.303 2.566 1.00 49.13 50 TYR B C 1
ATOM 1821 O O . TYR B 1 67 ? -24.685 -44.630 1.593 1.00 48.90 50 TYR B O 1
ATOM 1830 N N . SER B 1 68 ? -24.720 -46.569 2.736 1.00 50.43 51 SER B N 1
ATOM 1831 C CA . SER B 1 68 ? -25.642 -47.217 1.800 1.00 52.54 51 SER B CA 1
ATOM 1832 C C . SER B 1 68 ? -27.046 -47.235 2.412 1.00 52.28 51 SER B C 1
ATOM 1833 O O . SER B 1 68 ? -27.990 -47.718 1.799 1.00 53.04 51 SER B O 1
ATOM 1836 N N . GLY B 1 69 ? -27.168 -46.685 3.618 1.00 51.68 52 GLY B N 1
ATOM 1837 C CA . GLY B 1 69 ? -28.425 -46.647 4.343 1.00 51.96 52 GLY B CA 1
ATOM 1838 C C . GLY B 1 69 ? -29.333 -45.482 4.007 1.00 50.41 52 GLY B C 1
ATOM 1839 O O . GLY B 1 69 ? -29.077 -44.733 3.081 1.00 48.06 52 GLY B O 1
ATOM 1840 N N . PRO B 1 70 ? -30.400 -45.316 4.799 1.00 52.13 53 PRO B N 1
ATOM 1841 C CA . PRO B 1 70 ? -31.369 -44.264 4.537 1.00 51.51 53 PRO B CA 1
ATOM 1842 C C . PRO B 1 70 ? -30.911 -42.836 4.857 1.00 47.92 53 PRO B C 1
ATOM 1843 O O . PRO B 1 70 ? -29.958 -42.611 5.610 1.00 47.95 53 PRO B O 1
ATOM 1847 N N . SER B 1 71 ? -31.594 -41.896 4.224 1.00 46.30 54 SER B N 1
ATOM 1848 C CA . SER B 1 71 ? -31.391 -40.483 4.421 1.00 44.40 54 SER B CA 1
ATOM 1849 C C . SER B 1 71 ? -32.759 -39.857 4.154 1.00 44.36 54 SER B C 1
ATOM 1850 O O . SER B 1 71 ? -33.620 -40.485 3.555 1.00 45.14 54 SER B O 1
ATOM 1853 N N . TYR B 1 72 ? -32.965 -38.640 4.633 1.00 42.98 55 TYR B N 1
ATOM 1854 C CA . TYR B 1 72 ? -34.234 -37.932 4.466 1.00 43.48 55 TYR B CA 1
ATOM 1855 C C . TYR B 1 72 ? -33.941 -36.479 4.154 1.00 41.41 55 TYR B C 1
ATOM 1856 O O . TYR B 1 72 ? -32.983 -35.912 4.647 1.00 40.10 55 TYR B O 1
ATOM 1865 N N . GLU B 1 73 ? -34.767 -35.884 3.330 1.00 42.49 56 GLU B N 1
ATOM 1866 C CA . GLU B 1 73 ? -34.591 -34.512 2.965 1.00 42.97 56 GLU B CA 1
ATOM 1867 C C . GLU B 1 73 ? -35.852 -33.769 3.302 1.00 43.39 56 GLU B C 1
ATOM 1868 O O . GLU B 1 73 ? -36.921 -34.062 2.763 1.00 44.14 56 GLU B O 1
ATOM 1874 N N . LEU B 1 74 ? -35.722 -32.832 4.229 1.00 41.23 57 LEU B N 1
ATOM 1875 C CA . LEU B 1 74 ? -36.832 -32.008 4.627 1.00 42.58 57 LEU B CA 1
ATOM 1876 C C . LEU B 1 74 ? -36.663 -30.698 3.892 1.00 42.65 57 LEU B C 1
ATOM 1877 O O . LEU B 1 74 ? -35.549 -30.174 3.752 1.00 37.00 57 LEU B O 1
ATOM 1882 N N . THR B 1 75 ? -37.768 -30.141 3.445 1.00 45.84 58 THR B N 1
ATOM 1883 C CA . THR B 1 75 ? -37.715 -28.911 2.698 1.00 48.10 58 THR B CA 1
ATOM 1884 C C . THR B 1 75 ? -38.618 -27.852 3.302 1.00 51.16 58 THR B C 1
ATOM 1885 O O . THR B 1 75 ? -39.697 -28.163 3.848 1.00 53.97 58 THR B O 1
ATOM 1889 N N . ASN B 1 76 ? -38.152 -26.607 3.236 1.00 50.12 59 ASN B N 1
ATOM 1890 C CA . ASN B 1 76 ? -38.911 -25.470 3.712 1.00 51.72 59 ASN B CA 1
ATOM 1891 C C . ASN B 1 76 ? -39.475 -25.652 5.127 1.00 51.31 59 ASN B C 1
ATOM 1892 O O . ASN B 1 76 ? -40.672 -25.519 5.350 1.00 54.36 59 ASN B O 1
ATOM 1897 N N . VAL B 1 77 ? -38.611 -25.942 6.088 1.00 49.21 60 VAL B N 1
ATOM 1898 C CA . VAL B 1 77 ? -39.051 -26.131 7.477 1.00 49.23 60 VAL B CA 1
ATOM 1899 C C . VAL B 1 77 ? -38.709 -24.960 8.409 1.00 49.15 60 VAL B C 1
ATOM 1900 O O . VAL B 1 77 ? -37.848 -24.132 8.105 1.00 48.15 60 VAL B O 1
ATOM 1904 N N . SER B 1 78 ? -39.422 -24.915 9.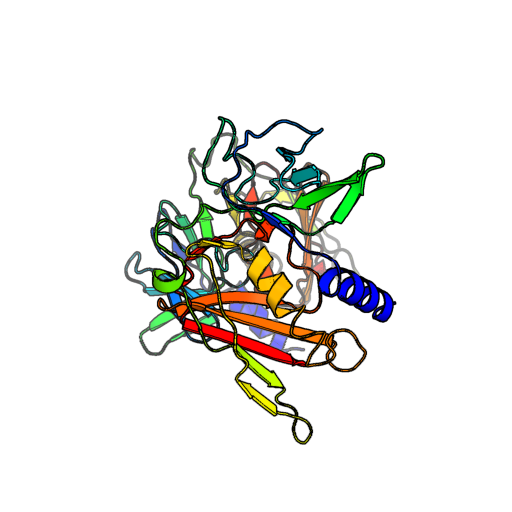534 1.00 49.60 61 SER B N 1
ATOM 1905 C CA . SER B 1 78 ? -39.284 -23.891 10.571 1.00 51.43 61 SER B CA 1
ATOM 1906 C C . SER B 1 78 ? -38.902 -24.516 11.900 1.00 50.58 61 SER B C 1
ATOM 1907 O O . SER B 1 78 ? -39.244 -25.665 12.186 1.00 49.70 61 SER B O 1
ATOM 1910 N N . GLY B 1 79 ? -38.212 -23.740 12.724 1.00 50.79 62 GLY B N 1
ATOM 1911 C CA . GLY B 1 79 ? -37.818 -24.217 14.038 1.00 49.88 62 GLY B CA 1
ATOM 1912 C C . GLY B 1 79 ? -36.943 -23.285 14.846 1.00 49.26 62 GLY B C 1
ATOM 1913 O O . GLY B 1 79 ? -36.379 -22.304 14.331 1.00 48.50 62 GLY B O 1
ATOM 1914 N N . GLN B 1 80 ? -36.819 -23.634 16.122 1.00 48.99 63 GLN B N 1
ATOM 1915 C CA . GLN B 1 80 ? -36.018 -22.899 17.073 1.00 48.59 63 GLN B CA 1
ATOM 1916 C C . GLN B 1 80 ? -35.265 -23.928 17.917 1.00 45.63 63 GLN B C 1
ATOM 1917 O O . GLN B 1 80 ? -35.846 -24.927 18.336 1.00 44.11 63 GLN B O 1
ATOM 1923 N N . SER B 1 81 ? -33.985 -23.680 18.189 1.00 43.67 64 SER B N 1
ATOM 1924 C CA . SER B 1 81 ? -33.196 -24.644 18.946 1.00 42.18 64 SER B CA 1
ATOM 1925 C C . SER B 1 81 ? -33.587 -24.741 20.403 1.00 43.75 64 SER B C 1
ATOM 1926 O O . SER B 1 81 ? -34.055 -23.785 21.010 1.00 44.27 64 SER B O 1
ATOM 1929 N N . GLN B 1 82 ? -33.381 -25.926 20.955 1.00 44.82 65 GLN B N 1
ATOM 1930 C CA . GLN B 1 82 ? -33.627 -26.170 22.355 1.00 46.89 65 GLN B CA 1
ATOM 1931 C C . GLN B 1 82 ? -32.516 -27.072 22.875 1.00 46.05 65 GLN B C 1
ATOM 1932 O O . GLN B 1 82 ? -31.592 -27.417 22.138 1.00 44.97 65 GLN B O 1
ATOM 1938 N N . GLY B 1 83 ? -32.585 -27.416 24.155 1.00 46.79 66 GLY B N 1
ATOM 1939 C CA . GLY B 1 83 ? -31.584 -28.251 24.773 1.00 45.58 66 GLY B CA 1
ATOM 1940 C C . GLY B 1 83 ? -32.019 -29.696 24.897 1.00 46.79 66 GLY B C 1
ATOM 1941 O O . GLY B 1 83 ? -33.218 -30.020 24.987 1.00 46.74 66 GLY B O 1
ATOM 1942 N N . TYR B 1 84 ? -31.019 -30.563 24.861 1.00 45.19 67 TYR B N 1
ATOM 1943 C CA . TYR B 1 84 ? -31.188 -31.987 25.033 1.00 45.55 67 TYR B CA 1
ATOM 1944 C C . TYR B 1 84 ? -29.824 -32.430 25.575 1.00 45.48 67 TYR B C 1
ATOM 1945 O O . TYR B 1 84 ? -28.834 -32.490 24.835 1.00 43.12 67 TYR B O 1
ATOM 1954 N N . TYR B 1 85 ? -29.787 -32.718 26.864 1.00 47.50 68 TYR B N 1
ATOM 1955 C CA . TYR B 1 85 ? -28.562 -33.076 27.527 1.00 48.99 68 TYR B CA 1
ATOM 1956 C C . TYR B 1 85 ? -27.488 -32.031 27.225 1.00 50.07 68 TYR B C 1
ATOM 1957 O O . TYR B 1 85 ? -27.731 -30.827 27.388 1.00 50.73 68 TYR B O 1
ATOM 1966 N N . ASP B 1 86 ? -26.329 -32.454 26.759 1.00 49.52 69 ASP B N 1
ATOM 1967 C CA . ASP B 1 86 ? -25.222 -31.510 26.541 1.00 50.64 69 ASP B CA 1
ATOM 1968 C C . ASP B 1 86 ? -25.276 -30.754 25.228 1.00 47.20 69 ASP B C 1
ATOM 1969 O O . ASP B 1 86 ? -24.304 -30.121 24.863 1.00 47.51 69 ASP B O 1
ATOM 1974 N N . SER B 1 87 ? -26.364 -30.814 24.483 1.00 44.75 70 SER B N 1
ATOM 1975 C CA . SER B 1 87 ? -26.341 -30.105 23.235 1.00 43.14 70 SER B CA 1
ATOM 1976 C C . SER B 1 87 ? -27.591 -29.350 22.863 1.00 41.94 70 SER B C 1
ATOM 1977 O O . SER B 1 87 ? -28.642 -29.491 23.495 1.00 43.01 70 SER B O 1
ATOM 1980 N N . ASN B 1 88 ? -27.428 -28.505 21.845 1.00 39.63 71 ASN B N 1
ATOM 1981 C CA . ASN B 1 88 ? -28.512 -27.733 21.284 1.00 39.54 71 ASN B CA 1
ATOM 1982 C C . ASN B 1 88 ? -29.077 -28.531 20.129 1.00 38.38 71 ASN B C 1
ATOM 1983 O O . ASN B 1 88 ? -28.322 -29.037 19.291 1.00 38.27 71 ASN B O 1
ATOM 1988 N N . VAL B 1 89 ? -30.397 -28.654 20.075 1.00 39.13 72 VAL B N 1
ATOM 1989 C CA . VAL B 1 89 ? -31.042 -29.413 19.010 1.00 37.99 72 VAL B CA 1
ATOM 1990 C C . VAL B 1 89 ? -32.257 -28.726 18.421 1.00 39.63 72 VAL B C 1
ATOM 1991 O O . VAL B 1 89 ? -32.813 -27.813 19.023 1.00 40.77 72 VAL B O 1
ATOM 1995 N N . LEU B 1 90 ? -32.654 -29.177 17.232 1.00 39.00 73 LEU B N 1
ATOM 1996 C CA . LEU B 1 90 ? -33.877 -28.713 16.572 1.00 42.01 73 LEU B CA 1
ATOM 1997 C C . LEU B 1 90 ? -34.777 -29.906 16.403 1.00 42.76 73 LEU B C 1
ATOM 1998 O O . LEU B 1 90 ? -34.313 -30.952 15.988 1.00 43.96 73 LEU B O 1
ATOM 2003 N N . LEU B 1 91 ? -36.059 -29.747 16.697 1.00 45.81 74 LEU B N 1
ATOM 2004 C CA . LEU B 1 91 ? -37.037 -30.819 16.532 1.00 49.18 74 LEU B CA 1
ATOM 2005 C C . LEU B 1 91 ? -38.037 -30.519 15.421 1.00 51.00 74 LEU B C 1
ATOM 2006 O O . LEU B 1 91 ? -38.606 -29.442 15.396 1.00 52.92 74 LEU B O 1
ATOM 2011 N N . PHE B 1 92 ? -38.230 -31.472 14.509 1.00 52.58 75 PHE B N 1
ATOM 2012 C CA . PHE B 1 92 ? -39.185 -31.345 13.387 1.00 55.68 75 PHE B CA 1
ATOM 2013 C C . PHE B 1 92 ? -40.058 -32.570 13.298 1.00 57.69 75 PHE B C 1
ATOM 2014 O O . PHE B 1 92 ? -39.633 -33.648 13.675 1.00 55.98 75 PHE B O 1
ATOM 2022 N N . ASN B 1 93 ? -41.247 -32.388 12.731 1.00 62.74 76 ASN B N 1
ATOM 2023 C CA . ASN B 1 93 ? -42.211 -33.456 12.485 1.00 67.34 76 ASN B CA 1
ATOM 2024 C C . ASN B 1 93 ? -42.775 -33.303 11.059 1.00 70.48 76 ASN B C 1
ATOM 2025 O O . ASN B 1 93 ? -43.969 -33.029 10.904 1.00 75.05 76 ASN B O 1
ATOM 2030 N N . GLN B 1 94 ? -41.942 -33.472 10.028 1.00 70.94 77 GLN B N 1
ATOM 2031 C CA . GLN B 1 94 ? -42.391 -33.341 8.615 1.00 73.50 77 GLN B CA 1
ATOM 2032 C C . GLN B 1 94 ? -42.736 -34.703 8.022 1.00 75.56 77 GLN B C 1
ATOM 2033 O O . GLN B 1 94 ? -42.133 -35.708 8.390 1.00 74.81 77 GLN B O 1
ATOM 2039 N N . GLN B 1 95 ? -43.697 -34.724 7.090 1.00 79.19 78 GLN B N 1
ATOM 2040 C CA . GLN B 1 95 ? -44.157 -35.971 6.470 1.00 81.47 78 GLN B CA 1
ATOM 2041 C C . GLN B 1 95 ? -44.881 -36.688 7.609 1.00 82.14 78 GLN B C 1
ATOM 2042 O O . GLN B 1 95 ? -45.751 -36.103 8.258 1.00 84.14 78 GLN B O 1
ATOM 2048 N N . ASN B 1 96 ? -44.530 -37.945 7.851 1.00 80.38 79 ASN B N 1
ATOM 2049 C CA . ASN B 1 96 ? -45.075 -38.689 8.975 1.00 80.78 79 ASN B CA 1
ATOM 2050 C C . ASN B 1 96 ? -43.873 -39.356 9.632 1.00 76.96 79 ASN B C 1
ATOM 2051 O O . ASN B 1 96 ? -43.819 -40.569 9.816 1.00 77.76 79 ASN B O 1
ATOM 2056 N N . GLN B 1 97 ? -42.899 -38.509 9.970 1.00 71.64 80 GLN B N 1
ATOM 2057 C CA . GLN B 1 97 ? -41.650 -38.936 10.567 1.00 67.65 80 GLN B CA 1
ATOM 2058 C C . GLN B 1 97 ? -41.188 -37.849 11.561 1.00 63.56 80 GLN B C 1
ATOM 2059 O O . GLN B 1 97 ? -41.399 -36.664 11.324 1.00 61.76 80 GLN B O 1
ATOM 2065 N N . LYS B 1 98 ? -40.564 -38.249 12.666 1.00 56.66 81 LYS B N 1
ATOM 2066 C CA . LYS B 1 98 ? -40.097 -37.293 13.681 1.00 54.24 81 LYS B CA 1
ATOM 2067 C C . LYS B 1 98 ? -38.560 -37.206 13.699 1.00 50.78 81 LYS B C 1
ATOM 2068 O O . LYS B 1 98 ? -37.885 -38.227 13.589 1.00 49.26 81 LYS B O 1
ATOM 2074 N N . PHE B 1 99 ? -38.017 -35.992 13.842 1.00 47.39 82 PHE B N 1
ATOM 2075 C CA . PHE B 1 99 ? -36.558 -35.796 13.833 1.00 45.21 82 PHE B CA 1
ATOM 2076 C C . PHE B 1 99 ? -36.024 -34.940 14.968 1.00 43.74 82 PHE B C 1
ATOM 2077 O O . PHE B 1 99 ? -36.718 -34.084 15.500 1.00 43.41 82 PHE B O 1
ATOM 2085 N N . GLN B 1 100 ? -34.758 -35.172 15.311 1.00 42.49 83 GLN B N 1
ATOM 2086 C CA . GLN B 1 100 ? -34.059 -34.370 16.289 1.00 40.56 83 GLN B CA 1
ATOM 2087 C C . GLN B 1 100 ? -32.653 -34.158 15.727 1.00 39.92 83 GLN B C 1
ATOM 2088 O O . GLN B 1 100 ? -31.846 -35.094 15.633 1.00 38.42 83 GLN B O 1
ATOM 2094 N N . VAL B 1 101 ? -32.387 -32.920 15.306 1.00 40.44 84 VAL B N 1
ATOM 2095 C CA . VAL B 1 101 ? -31.109 -32.552 14.687 1.00 36.61 84 VAL B CA 1
ATOM 2096 C C . VAL B 1 101 ? -30.209 -31.877 15.708 1.00 36.60 84 VAL B C 1
ATOM 2097 O O . VAL B 1 101 ? -30.594 -30.906 16.343 1.00 37.33 84 VAL B O 1
ATOM 2101 N N . PHE B 1 102 ? -29.031 -32.453 15.887 1.00 36.53 85 PHE B N 1
ATOM 2102 C CA . PHE B 1 102 ? -28.008 -31.978 16.802 1.00 36.01 85 PHE B CA 1
ATOM 2103 C C . PHE B 1 102 ? -27.161 -30.937 16.099 1.00 36.20 85 PHE B C 1
ATOM 2104 O O . PHE B 1 102 ? -26.597 -31.196 15.037 1.00 36.16 85 PHE B O 1
ATOM 2112 N N . LEU B 1 103 ? -27.065 -29.756 16.704 1.00 37.43 86 LEU B N 1
ATOM 2113 C CA . LEU B 1 103 ? -26.319 -28.651 16.124 1.00 36.47 86 LEU B CA 1
ATOM 2114 C C . LEU B 1 103 ? -24.951 -28.720 16.758 1.00 37.34 86 LEU B C 1
ATOM 2115 O O . LEU B 1 103 ? -24.685 -28.094 17.789 1.00 37.35 86 LEU B O 1
ATOM 2120 N N . LEU B 1 104 ? -24.084 -29.505 16.121 1.00 38.81 87 LEU B N 1
ATOM 2121 C CA . LEU B 1 104 ? -22.734 -29.792 16.643 1.00 41.08 87 LEU B CA 1
ATOM 2122 C C . LEU B 1 104 ? -21.547 -29.053 16.028 1.00 42.40 87 LEU B C 1
ATOM 2123 O O . LEU B 1 104 ? -20.399 -29.321 16.410 1.00 43.51 87 LEU B O 1
ATOM 2128 N N . GLY B 1 105 ? -21.776 -28.149 15.083 1.00 41.33 88 GLY B N 1
ATOM 2129 C CA . GLY B 1 105 ? -20.640 -27.408 14.512 1.00 42.90 88 GLY B CA 1
ATOM 2130 C C . GLY B 1 105 ? -20.903 -25.916 14.520 1.00 42.55 88 GLY B C 1
ATOM 2131 O O . GLY B 1 105 ? -21.232 -25.343 15.555 1.00 42.11 88 GLY B O 1
ATOM 2132 N N . LYS B 1 106 ? -20.769 -25.296 13.350 1.00 42.27 89 LYS B N 1
ATOM 2133 C CA . LYS B 1 106 ? -20.999 -23.862 13.204 1.00 43.99 89 LYS B CA 1
ATOM 2134 C C . LYS B 1 106 ? -22.476 -23.499 13.424 1.00 43.55 89 LYS B C 1
ATOM 2135 O O . LYS B 1 106 ? -22.806 -22.324 13.611 1.00 44.55 89 LYS B O 1
ATOM 2141 N N . ASP B 1 107 ? -23.349 -24.510 13.411 1.00 40.03 90 ASP B N 1
ATOM 2142 C CA . ASP B 1 107 ? -24.778 -24.297 13.615 1.00 40.80 90 ASP B CA 1
ATOM 2143 C C . ASP B 1 107 ? -25.219 -24.248 15.072 1.00 41.45 90 ASP B C 1
ATOM 2144 O O . ASP B 1 107 ? -26.374 -23.937 15.345 1.00 40.69 90 ASP B O 1
ATOM 2149 N N . GLU B 1 108 ? -24.313 -24.557 16.006 1.00 42.21 91 GLU B N 1
ATOM 2150 C CA . GLU B 1 108 ? -24.666 -24.626 17.442 1.00 43.42 91 GLU B CA 1
ATOM 2151 C C . GLU B 1 108 ? -25.636 -23.534 17.983 1.00 44.43 91 GLU B C 1
ATOM 2152 O O . GLU B 1 108 ? -26.648 -23.839 18.624 1.00 43.80 91 GLU B O 1
ATOM 2158 N N . ASN B 1 109 ? -25.319 -22.267 17.726 1.00 44.81 92 ASN B N 1
ATOM 2159 C CA . ASN B 1 109 ? -26.158 -21.171 18.191 1.00 45.90 92 ASN B CA 1
ATOM 2160 C C . ASN B 1 109 ? -26.848 -20.420 17.038 1.00 45.66 92 ASN B C 1
ATOM 2161 O O . ASN B 1 109 ? -27.413 -19.349 17.247 1.00 47.44 92 ASN B O 1
ATOM 2166 N N . LYS B 1 110 ? -26.805 -20.975 15.826 1.00 45.10 93 LYS B N 1
ATOM 2167 C CA . LYS B 1 110 ? -27.420 -20.306 14.667 1.00 46.26 93 LYS B CA 1
ATOM 2168 C C . LYS B 1 110 ? -28.930 -20.219 14.696 1.00 45.21 93 LYS B C 1
ATOM 2169 O O . LYS B 1 110 ? -29.503 -19.367 14.036 1.00 45.25 93 LYS B O 1
ATOM 2175 N N . TYR B 1 111 ? -29.573 -21.096 15.441 1.00 44.24 94 TYR B N 1
ATOM 2176 C CA . TYR B 1 111 ? -31.015 -21.123 15.429 1.00 45.04 94 TYR B CA 1
ATOM 2177 C C . TYR B 1 111 ? -31.720 -20.799 16.736 1.00 45.77 94 TYR B C 1
ATOM 2178 O O . TYR B 1 111 ? -32.796 -21.336 16.993 1.00 45.98 94 TYR B O 1
ATOM 2187 N N A LYS B 1 112 ? -31.130 -19.896 17.524 0.50 47.10 95 LYS B N 1
ATOM 2188 N N B LYS B 1 112 ? -31.130 -19.933 17.563 0.50 46.85 95 LYS B N 1
ATOM 2189 C CA A LYS B 1 112 ? -31.700 -19.467 18.808 0.50 48.93 95 LYS B CA 1
ATOM 2190 C CA B LYS B 1 112 ? -31.761 -19.586 18.846 0.50 48.42 95 LYS B CA 1
ATOM 2191 C C A LYS B 1 112 ? -33.070 -18.852 18.636 0.50 49.78 95 LYS B C 1
ATOM 2192 C C B LYS B 1 112 ? -33.058 -18.783 18.689 0.50 49.58 95 LYS B C 1
ATOM 2193 O O A LYS B 1 112 ? -33.956 -19.044 19.455 0.50 50.40 95 LYS B O 1
ATOM 2194 O O B LYS B 1 112 ? -33.891 -18.783 19.585 0.50 50.26 95 LYS B O 1
ATOM 2205 N N . GLU B 1 113 ? -33.216 -18.098 17.560 1.00 50.10 96 GLU B N 1
ATOM 2206 C CA . GLU B 1 113 ? -34.445 -17.406 17.252 1.00 52.31 96 GLU B CA 1
ATOM 2207 C C . GLU B 1 113 ? -35.185 -18.345 16.301 1.00 50.31 96 GLU B C 1
ATOM 2208 O O . GLU B 1 113 ? -34.553 -19.171 15.622 1.00 47.12 96 GLU B O 1
ATOM 2214 N N . LYS B 1 114 ? -36.507 -18.243 16.245 1.00 50.10 97 LYS B N 1
ATOM 2215 C CA . LYS B 1 114 ? -37.251 -19.057 15.314 1.00 49.23 97 LYS B CA 1
ATOM 2216 C C . LYS B 1 114 ? -36.749 -18.690 13.910 1.00 47.72 97 LYS B C 1
ATOM 2217 O O . LYS B 1 114 ? -36.601 -17.504 13.574 1.00 46.81 97 LYS B O 1
ATOM 2223 N N . THR B 1 115 ? -36.462 -19.715 13.114 1.00 44.54 98 THR B N 1
ATOM 2224 C CA . THR B 1 115 ? -35.927 -19.546 11.775 1.00 44.66 98 THR B CA 1
ATOM 2225 C C . THR B 1 115 ? -36.823 -20.294 10.803 1.00 44.65 98 THR B C 1
ATOM 2226 O O . THR B 1 115 ? -37.250 -21.411 11.092 1.00 46.62 98 THR B O 1
ATOM 2230 N N . HIS B 1 116 ? -37.100 -19.677 9.660 1.00 45.18 99 HIS B N 1
ATOM 2231 C CA . HIS B 1 116 ? -37.988 -20.245 8.653 1.00 45.15 99 HIS B CA 1
ATOM 2232 C C . HIS B 1 116 ? -37.306 -20.521 7.309 1.00 44.32 99 HIS B C 1
ATOM 2233 O O . HIS B 1 116 ? -36.201 -20.032 7.031 1.00 42.14 99 HIS B O 1
ATOM 2240 N N . GLY B 1 117 ? -38.002 -21.289 6.470 1.00 43.64 100 GLY B N 1
ATOM 2241 C CA . GLY B 1 117 ? -37.524 -21.623 5.133 1.00 43.39 100 GLY B CA 1
ATOM 2242 C C . GLY B 1 117 ? -36.212 -22.391 5.100 1.00 42.76 100 GLY B C 1
ATOM 2243 O O . GLY B 1 117 ? -35.316 -22.088 4.301 1.00 40.98 100 GLY B O 1
ATOM 2244 N N . LEU B 1 118 ? -36.109 -23.396 5.958 1.00 42.27 101 LEU B N 1
ATOM 2245 C CA . LEU B 1 118 ? -34.915 -24.209 6.036 1.00 41.77 101 LEU B CA 1
ATOM 2246 C C . 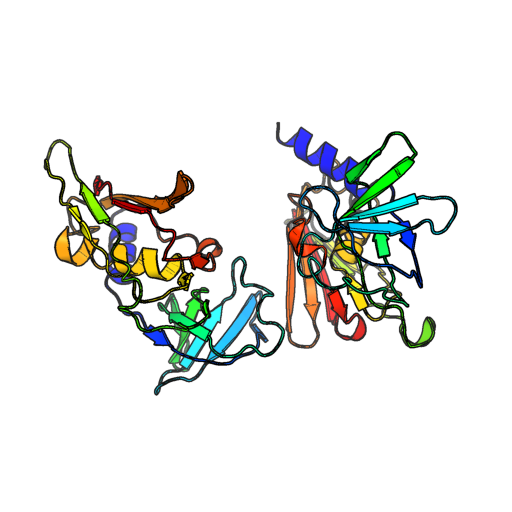LEU B 1 118 ? -35.063 -25.541 5.306 1.00 40.21 101 LEU B C 1
ATOM 2247 O O . LEU B 1 118 ? -36.147 -26.076 5.186 1.00 41.12 101 LEU B O 1
ATOM 2252 N N . ASP B 1 119 ? -33.947 -26.055 4.825 1.00 39.54 102 ASP B N 1
ATOM 2253 C CA . ASP B 1 119 ? -33.876 -27.385 4.230 1.00 39.24 102 ASP B CA 1
ATOM 2254 C C . ASP B 1 119 ? -32.983 -28.172 5.215 1.00 38.41 102 ASP B C 1
ATOM 2255 O O . ASP B 1 119 ? -32.056 -27.601 5.834 1.00 36.15 102 ASP B O 1
ATOM 2260 N N . VAL B 1 120 ? -33.248 -29.463 5.338 1.00 37.95 103 VAL B N 1
ATOM 2261 C CA . VAL B 1 120 ? -32.508 -30.322 6.240 1.00 36.35 103 VAL B CA 1
ATOM 2262 C C . VAL B 1 120 ? -32.225 -31.679 5.620 1.00 36.64 103 VAL B C 1
ATOM 2263 O O . VAL B 1 120 ? -33.143 -32.370 5.155 1.00 37.07 103 VAL B O 1
ATOM 2267 N N . PHE B 1 121 ? -30.952 -32.048 5.615 1.00 35.45 104 PHE B N 1
ATOM 2268 C CA . PHE B 1 121 ? -30.520 -33.340 5.140 1.00 35.37 104 PHE B CA 1
ATOM 2269 C C . PHE B 1 121 ? -30.262 -34.167 6.391 1.00 36.40 104 PHE B C 1
ATOM 2270 O O . PHE B 1 121 ? -29.339 -33.870 7.180 1.00 35.99 104 PHE B O 1
ATOM 2278 N N . ALA B 1 122 ? -31.076 -35.202 6.579 1.00 37.27 105 ALA B N 1
ATOM 2279 C CA . ALA B 1 122 ? -30.984 -36.053 7.744 1.00 36.47 105 ALA B CA 1
ATOM 2280 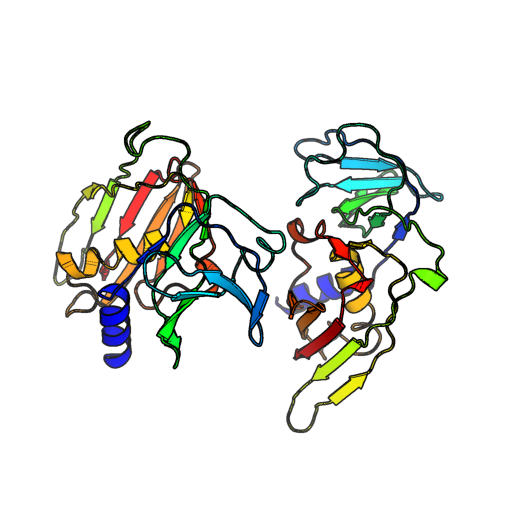C C . ALA B 1 122 ? -30.545 -37.509 7.441 1.00 37.97 105 ALA B C 1
ATOM 2281 O O . ALA B 1 122 ? -30.983 -38.139 6.472 1.00 37.59 105 ALA B O 1
ATOM 2283 N N . VAL B 1 123 ? -29.645 -38.009 8.281 1.00 38.04 106 VAL B N 1
ATOM 2284 C CA . VAL B 1 123 ? -29.141 -39.374 8.199 1.00 38.26 106 VAL B CA 1
ATOM 2285 C C . VAL B 1 123 ? -29.211 -39.839 9.616 1.00 39.24 106 VAL B C 1
ATOM 2286 O O . VAL B 1 123 ? -28.749 -39.134 10.504 1.00 37.26 106 VAL B O 1
ATOM 2290 N N . PRO B 1 124 ? -29.811 -41.010 9.852 1.00 41.76 107 PRO B N 1
ATOM 2291 C CA . PRO B 1 124 ? -29.938 -41.468 11.231 1.00 43.44 107 PRO B CA 1
ATOM 2292 C C . PRO B 1 124 ? -28.683 -42.018 11.878 1.00 44.46 107 PRO B C 1
ATOM 2293 O O . PRO B 1 124 ? -28.078 -42.938 11.342 1.00 45.74 107 PRO B O 1
ATOM 2297 N N . GLU B 1 125 ? -28.297 -41.435 13.010 1.00 44.55 108 GLU B N 1
ATOM 2298 C CA . GLU B 1 125 ? -27.186 -41.957 13.808 1.00 46.10 108 GLU B CA 1
ATOM 2299 C C . GLU B 1 125 ? -27.801 -43.044 14.691 1.00 47.27 108 GLU B C 1
ATOM 2300 O O . GLU B 1 125 ? -27.146 -44.003 15.047 1.00 47.26 108 GLU B O 1
ATOM 2306 N N . LEU B 1 126 ? -29.074 -42.851 15.047 1.00 48.64 109 LEU B N 1
ATOM 2307 C CA . LEU B 1 126 ? -29.841 -43.798 15.856 1.00 50.84 109 LEU B CA 1
ATOM 2308 C C . LEU B 1 126 ? -31.306 -43.345 15.871 1.00 50.92 109 LEU B C 1
ATOM 2309 O O . LEU B 1 126 ? -31.610 -42.215 15.505 1.00 49.08 109 LEU B O 1
ATOM 2314 N N . VAL B 1 127 ? -32.204 -44.242 16.260 1.00 53.36 110 VAL B N 1
ATOM 2315 C CA . VAL B 1 127 ? -33.636 -43.938 16.355 1.00 54.96 110 VAL B CA 1
ATOM 2316 C C . VAL B 1 127 ? -33.971 -44.131 17.815 1.00 57.01 110 VAL B C 1
ATOM 2317 O O . VAL B 1 127 ? -33.689 -45.192 18.352 1.00 57.88 110 VAL B O 1
ATOM 2321 N N . ASP B 1 128 ? -34.580 -43.139 18.463 1.00 57.30 111 ASP B N 1
ATOM 2322 C CA . ASP B 1 128 ? -34.855 -43.282 19.877 1.00 59.27 111 ASP B CA 1
ATOM 2323 C C . ASP B 1 128 ? -36.019 -44.225 20.122 1.00 61.23 111 ASP B C 1
ATOM 2324 O O . ASP B 1 128 ? -36.679 -44.664 19.193 1.00 62.18 111 ASP B O 1
ATOM 2329 N N . LEU B 1 129 ? -36.264 -44.515 21.390 1.00 62.14 112 LEU B N 1
ATOM 2330 C CA . LEU B 1 129 ? -37.311 -45.437 21.784 1.00 65.04 112 LEU B CA 1
ATOM 2331 C C . LEU B 1 129 ? -38.700 -45.047 21.277 1.00 66.08 112 LEU B C 1
ATOM 2332 O O . LEU B 1 129 ? -39.518 -45.919 20.978 1.00 67.10 112 LEU B O 1
ATOM 2337 N N . ASP B 1 130 ? -38.954 -43.745 21.155 1.00 64.19 113 ASP B N 1
ATOM 2338 C CA . ASP B 1 130 ? -40.256 -43.267 20.682 1.00 65.21 113 ASP B CA 1
ATOM 2339 C C . ASP B 1 130 ? -40.298 -43.139 19.153 1.00 63.06 113 ASP B C 1
ATOM 2340 O O . ASP B 1 130 ? -41.292 -42.676 18.599 1.00 62.97 113 ASP B O 1
ATOM 2345 N N . GLY B 1 131 ? -39.218 -43.540 18.476 1.00 61.01 114 GLY B N 1
ATOM 2346 C CA . GLY B 1 131 ? -39.159 -43.490 17.012 1.00 59.36 114 GLY B CA 1
ATOM 2347 C C . GLY B 1 131 ? -38.624 -42.184 16.407 1.00 57.11 114 GLY B C 1
ATOM 2348 O O . GLY B 1 131 ? -38.638 -42.015 15.191 1.00 56.95 114 GLY B O 1
ATOM 2349 N N . ARG B 1 132 ? -38.136 -41.262 17.232 1.00 54.63 115 ARG B N 1
ATOM 2350 C CA . ARG B 1 132 ? -37.610 -40.002 16.706 1.00 51.12 115 ARG B CA 1
ATOM 2351 C C . ARG B 1 132 ? -36.186 -40.240 16.173 1.00 49.08 115 ARG B C 1
ATOM 2352 O O . ARG B 1 132 ? -35.359 -40.861 16.843 1.00 47.75 115 ARG B O 1
ATOM 2360 N N . ILE B 1 133 ? -35.924 -39.749 14.965 1.00 45.88 116 ILE B N 1
ATOM 2361 C CA . ILE B 1 133 ? -34.650 -39.929 14.306 1.00 44.89 116 ILE B CA 1
ATOM 2362 C C . ILE B 1 133 ? -33.613 -38.887 14.748 1.00 42.12 116 ILE B C 1
ATOM 2363 O O . ILE B 1 133 ? -33.844 -37.681 14.628 1.00 42.81 116 ILE B O 1
ATOM 2368 N N . PHE B 1 134 ? -32.483 -39.362 15.275 1.00 41.02 117 PHE B N 1
ATOM 2369 C CA . PHE B 1 134 ? -31.372 -38.494 15.706 1.00 38.97 117 PHE B CA 1
ATOM 2370 C C . PHE B 1 134 ? -30.446 -38.330 14.520 1.00 39.45 117 PHE B C 1
ATOM 2371 O O . PHE B 1 134 ? -29.989 -39.307 13.939 1.00 40.54 117 PHE B O 1
ATOM 2379 N N . SER B 1 135 ? -30.176 -37.088 14.155 1.00 38.33 118 SER B N 1
ATOM 2380 C CA . SER B 1 135 ? -29.310 -36.778 13.030 1.00 37.22 118 SER B CA 1
ATOM 2381 C C . SER B 1 135 ? -28.468 -35.590 13.414 1.00 34.91 118 SER B C 1
ATOM 2382 O O . SER B 1 135 ? -28.848 -34.831 14.304 1.00 33.16 118 SER B O 1
ATOM 2385 N N . VAL B 1 136 ? -27.320 -35.426 12.751 1.00 35.80 119 VAL B N 1
ATOM 2386 C CA . VAL B 1 136 ? -26.414 -34.313 13.044 1.00 35.06 119 VAL B CA 1
ATOM 2387 C C . VAL B 1 136 ? -26.354 -33.223 11.948 1.00 36.12 119 VAL B C 1
ATOM 2388 O O . VAL B 1 136 ? -26.068 -33.501 10.790 1.00 37.65 119 VAL B O 1
ATOM 2392 N N . SER B 1 137 ? -26.596 -31.979 12.347 1.00 36.30 120 SER B N 1
ATOM 2393 C CA . SER B 1 137 ? -26.526 -30.827 11.463 1.00 35.30 120 SER B CA 1
ATOM 2394 C C . SER B 1 137 ? -27.266 -30.980 10.106 1.00 35.57 120 SER B C 1
ATOM 2395 O O . SER B 1 137 ? -28.448 -31.376 10.063 1.00 35.66 120 SER B O 1
ATOM 2398 N N . GLY B 1 138 ? -26.589 -30.635 9.018 1.00 35.30 121 GLY B N 1
ATOM 2399 C CA . GLY B 1 138 ? -27.174 -30.691 7.687 1.00 35.50 121 GLY B CA 1
ATOM 2400 C C . GLY B 1 138 ? -28.297 -29.706 7.427 1.00 35.62 121 GLY B C 1
ATOM 2401 O O . GLY B 1 138 ? -29.193 -29.986 6.624 1.00 35.29 121 GLY B O 1
ATOM 2402 N N . VAL B 1 139 ? -28.260 -28.544 8.090 1.00 36.51 122 VAL B N 1
ATOM 2403 C CA . VAL B 1 139 ? -29.308 -27.537 7.940 1.00 35.73 122 VAL B CA 1
ATOM 2404 C C . VAL B 1 139 ? -28.854 -26.442 6.984 1.00 36.86 122 VAL B C 1
ATOM 2405 O O . VAL B 1 139 ? -27.747 -25.924 7.094 1.00 35.59 122 VAL B O 1
ATOM 2409 N N . THR B 1 140 ? -29.703 -26.101 6.020 1.00 36.88 123 THR B N 1
ATOM 2410 C CA . THR B 1 140 ? -29.374 -25.053 5.065 1.00 37.96 123 THR B CA 1
ATOM 2411 C C . THR B 1 140 ? -30.614 -24.209 4.731 1.00 39.68 123 THR B C 1
ATOM 2412 O O . THR B 1 140 ? -31.747 -24.542 5.124 1.00 38.67 123 THR B O 1
ATOM 2416 N N . LYS B 1 141 ? -30.382 -23.138 3.983 1.00 40.54 124 LYS B N 1
ATOM 2417 C CA . LYS B 1 141 ? -31.444 -22.276 3.512 1.00 43.63 124 LYS B CA 1
ATOM 2418 C C . LYS B 1 141 ? -31.941 -22.886 2.213 1.00 42.60 124 LYS B C 1
ATOM 2419 O O . LYS B 1 141 ? -31.162 -23.468 1.463 1.00 40.09 124 LYS B O 1
ATOM 2425 N N . LYS B 1 142 ? -33.241 -22.759 1.968 1.00 41.54 125 LYS B N 1
ATOM 2426 C CA . LYS B 1 142 ? -33.876 -23.336 0.788 1.00 43.43 125 LYS B CA 1
ATOM 2427 C C . LYS B 1 142 ? -33.479 -22.584 -0.492 1.00 42.36 125 LYS B C 1
ATOM 2428 O O . LYS B 1 142 ? -32.845 -21.551 -0.427 1.00 44.55 125 LYS B O 1
ATOM 2434 N N . ASN B 1 143 ? -33.869 -23.119 -1.644 1.00 41.86 126 ASN B N 1
ATOM 2435 C CA . ASN B 1 143 ? -33.597 -22.497 -2.931 1.00 42.21 126 ASN B CA 1
ATOM 2436 C C . ASN B 1 143 ? -34.523 -21.325 -3.194 1.00 43.60 126 ASN B C 1
ATOM 2437 O O . ASN B 1 143 ? -35.691 -21.344 -2.790 1.00 43.78 126 ASN B O 1
ATOM 2442 N N . VAL B 1 144 ? -33.988 -20.314 -3.875 1.00 43.99 127 VAL B N 1
ATOM 2443 C CA . VAL B 1 144 ? -34.757 -19.139 -4.289 1.00 47.62 127 VAL B CA 1
ATOM 2444 C C . VAL B 1 144 ? -35.104 -19.232 -5.781 1.00 48.34 127 VAL B C 1
ATOM 2445 O O . VAL B 1 144 ? -36.016 -18.563 -6.261 1.00 50.79 127 VAL B O 1
ATOM 2449 N N . LYS B 1 145 ? -34.381 -20.085 -6.500 1.00 48.36 128 LYS B N 1
ATOM 2450 C CA . LYS B 1 145 ? -34.592 -20.293 -7.931 1.00 49.00 128 LYS B CA 1
ATOM 2451 C C . LYS B 1 145 ? -34.778 -21.775 -8.298 1.00 47.60 128 LYS B C 1
ATOM 2452 O O . LYS B 1 145 ? -34.560 -22.660 -7.476 1.00 44.91 128 LYS B O 1
ATOM 2458 N N . SER B 1 146 ? -35.224 -22.030 -9.528 1.00 48.01 129 SER B N 1
ATOM 2459 C CA . SER B 1 146 ? -35.405 -23.385 -10.030 1.00 46.99 129 SER B CA 1
ATOM 2460 C C . SER B 1 146 ? -34.074 -24.131 -10.047 1.00 45.93 129 SER B C 1
ATOM 2461 O O . SER B 1 146 ? -33.013 -23.518 -10.162 1.00 46.24 129 SER B O 1
ATOM 2464 N N . ILE B 1 147 ? -34.143 -25.454 -9.981 1.00 44.42 130 ILE B N 1
ATOM 2465 C CA . ILE B 1 147 ? -32.942 -26.282 -9.958 1.00 43.61 130 ILE B CA 1
ATOM 2466 C C . ILE B 1 147 ? -32.146 -26.258 -11.258 1.00 43.81 130 ILE B C 1
ATOM 2467 O O . ILE B 1 147 ? -30.983 -26.593 -11.254 1.00 42.28 130 ILE B O 1
ATOM 2472 N N . PHE B 1 148 ? -32.777 -25.856 -12.360 1.00 45.75 131 PHE B N 1
ATOM 2473 C CA . PHE B 1 148 ? -32.094 -25.806 -13.666 1.00 47.05 131 PHE B CA 1
ATOM 2474 C C . PHE B 1 148 ? -31.598 -24.423 -14.046 1.00 47.31 131 PHE B C 1
ATOM 2475 O O . PHE B 1 148 ? -30.988 -24.258 -15.107 1.00 47.24 131 PHE B O 1
ATOM 2483 N N . GLU B 1 149 ? -31.871 -23.439 -13.195 1.00 48.42 132 GLU B N 1
ATOM 2484 C CA . GLU B 1 149 ? -31.472 -22.071 -13.456 1.00 51.98 132 GLU B CA 1
ATOM 2485 C C . GLU B 1 149 ? -29.999 -21.968 -13.116 1.00 51.14 132 GLU B C 1
ATOM 2486 O O . GLU B 1 149 ? -29.613 -22.246 -12.000 1.00 48.79 132 GLU B O 1
ATOM 2492 N N . SER B 1 150 ? -29.187 -21.558 -14.086 1.00 52.78 133 SER B N 1
ATOM 2493 C CA . SER B 1 150 ? -27.736 -21.507 -13.891 1.00 54.70 133 SER B CA 1
ATOM 2494 C C . SER B 1 150 ? -27.326 -22.911 -13.420 1.00 54.36 133 SER B C 1
ATOM 2495 O O . SER B 1 150 ? -26.559 -23.073 -12.479 1.00 54.51 133 SER B O 1
ATOM 2498 N N . LEU B 1 151 ? -27.894 -23.909 -14.093 1.00 55.47 134 LEU B N 1
ATOM 2499 C CA . LEU B 1 151 ? -27.665 -25.336 -13.831 1.00 55.51 134 LEU B CA 1
ATOM 2500 C C . LEU B 1 151 ? -26.267 -25.666 -13.255 1.00 55.76 134 LEU B C 1
ATOM 2501 O O . LEU B 1 151 ? -25.237 -25.259 -13.825 1.00 56.98 134 LEU B O 1
ATOM 2506 N N . ARG B 1 152 ? -26.248 -26.408 -12.138 1.00 54.44 135 ARG B N 1
ATOM 2507 C CA . ARG B 1 152 ? -24.983 -26.789 -11.452 1.00 54.66 135 ARG B CA 1
ATOM 2508 C C . ARG B 1 152 ? -24.591 -28.251 -11.618 1.00 53.77 135 ARG B C 1
ATOM 2509 O O . ARG B 1 152 ? -25.104 -29.117 -10.903 1.00 52.73 135 ARG B O 1
ATOM 2517 N N . THR B 1 153 ? -23.667 -28.511 -12.544 1.00 49.88 136 THR B N 1
ATOM 2518 C CA . THR B 1 153 ? -23.197 -29.862 -12.799 1.00 48.40 136 THR B CA 1
ATOM 2519 C C . THR B 1 153 ? -21.683 -29.903 -12.794 1.00 47.17 136 THR B C 1
ATOM 2520 O O . THR B 1 153 ? -21.068 -30.184 -13.802 1.00 46.76 136 THR B O 1
ATOM 2524 N N . PRO B 1 154 ? -21.069 -29.616 -11.642 1.00 45.39 137 PRO B N 1
ATOM 2525 C CA . PRO B 1 154 ? -19.629 -29.686 -11.599 1.00 45.26 137 PRO B CA 1
ATOM 2526 C C . PRO B 1 154 ? -19.147 -31.089 -11.950 1.00 45.29 137 PRO B C 1
ATOM 2527 O O . PRO B 1 154 ? -19.814 -32.083 -11.683 1.00 44.28 137 PRO B O 1
ATOM 2531 N N . ASN B 1 155 ? -17.974 -31.150 -12.536 1.00 46.67 138 ASN B N 1
ATOM 2532 C CA . ASN B 1 155 ? -17.400 -32.400 -12.939 1.00 47.96 138 ASN B CA 1
ATOM 2533 C C . ASN B 1 155 ? -17.054 -33.228 -11.717 1.00 46.80 138 ASN B C 1
ATOM 2534 O O . ASN B 1 155 ? -16.607 -32.700 -10.713 1.00 44.16 138 ASN B O 1
ATOM 2539 N N . LEU B 1 156 ? -17.330 -34.523 -11.811 1.00 48.56 139 LEU B N 1
ATOM 2540 C CA . LEU B 1 156 ? -17.009 -35.498 -10.782 1.00 48.06 139 LEU B CA 1
ATOM 2541 C C . LEU B 1 156 ? -16.051 -36.525 -11.416 1.00 49.31 139 LEU B C 1
ATOM 2542 O O . LEU B 1 156 ? -16.438 -37.294 -12.302 1.00 50.85 139 LEU B O 1
ATOM 2547 N N . LEU B 1 157 ? -14.806 -36.507 -10.960 1.00 47.59 140 LEU B N 1
ATOM 2548 C CA . LEU B 1 157 ? -13.781 -37.372 -11.448 1.00 47.64 140 LEU B CA 1
ATOM 2549 C C . LEU B 1 157 ? -13.522 -38.482 -10.437 1.00 48.06 140 LEU B C 1
ATOM 2550 O O . LEU B 1 157 ? -13.116 -38.194 -9.321 1.00 47.98 140 LEU B O 1
ATOM 2555 N N . VAL B 1 158 ? -13.747 -39.741 -10.818 1.00 47.23 141 VAL B N 1
ATOM 2556 C CA . VAL B 1 158 ? -13.479 -40.868 -9.920 1.00 47.50 141 VAL B CA 1
ATOM 2557 C C . VAL B 1 158 ? -12.311 -41.655 -10.499 1.00 49.32 141 VAL B C 1
ATOM 2558 O O . VAL B 1 158 ? -12.391 -42.176 -11.613 1.00 49.62 141 VAL B O 1
ATOM 2562 N N . LYS B 1 159 ? -11.221 -41.723 -9.746 1.00 51.59 142 LYS B N 1
ATOM 2563 C CA . LYS B 1 159 ? -10.020 -42.395 -10.188 1.00 54.40 142 LYS B CA 1
ATOM 2564 C C . LYS B 1 159 ? -9.580 -43.524 -9.259 1.00 56.13 142 LYS B C 1
ATOM 2565 O O . LYS B 1 159 ? -9.911 -43.539 -8.079 1.00 54.99 142 LYS B O 1
ATOM 2571 N N . LYS B 1 160 ? -8.811 -44.449 -9.820 1.00 58.01 143 LYS B N 1
ATOM 2572 C CA . LYS B 1 160 ? -8.240 -45.560 -9.084 1.00 61.29 143 LYS B CA 1
ATOM 2573 C C . LYS B 1 160 ? -7.092 -46.136 -9.910 1.00 64.32 143 LYS B C 1
ATOM 2574 O O . LYS B 1 160 ? -7.310 -47.000 -10.751 1.00 65.76 143 LYS B O 1
ATOM 2580 N N . ILE B 1 161 ? -5.885 -45.615 -9.705 1.00 66.71 144 ILE B N 1
ATOM 2581 C CA . ILE B 1 161 ? -4.698 -46.105 -10.419 1.00 71.55 144 ILE B CA 1
ATOM 2582 C C . ILE B 1 161 ? -3.740 -46.725 -9.426 1.00 73.92 144 ILE B C 1
ATOM 2583 O O . ILE B 1 161 ? -3.137 -46.034 -8.612 1.00 74.23 144 ILE B O 1
ATOM 2588 N N . ASP B 1 162 ? -3.612 -48.038 -9.513 1.00 77.22 145 ASP B N 1
ATOM 2589 C CA . ASP B 1 162 ? -2.756 -48.797 -8.629 1.00 80.65 145 ASP B CA 1
ATOM 2590 C C . ASP B 1 162 ? -2.516 -50.166 -9.258 1.00 83.80 145 ASP B C 1
ATOM 2591 O O . ASP B 1 162 ? -2.698 -50.330 -10.465 1.00 83.85 145 ASP B O 1
ATOM 2596 N N . ASP B 1 163 ? -2.110 -51.139 -8.453 1.00 87.14 146 ASP B N 1
ATOM 2597 C CA . ASP B 1 163 ? -1.831 -52.493 -8.951 1.00 91.05 146 ASP B CA 1
ATOM 2598 C C . ASP B 1 163 ? -3.047 -53.242 -9.537 1.00 91.43 146 ASP B C 1
ATOM 2599 O O . ASP B 1 163 ? -2.917 -53.923 -10.558 1.00 93.29 146 ASP B O 1
ATOM 2604 N N . LYS B 1 164 ? -4.214 -53.112 -8.902 1.00 89.83 147 LYS B N 1
ATOM 2605 C CA . LYS B 1 164 ? -5.421 -53.830 -9.344 1.00 90.31 147 LYS B CA 1
ATOM 2606 C C . LYS B 1 164 ? -6.182 -53.141 -10.497 1.00 87.65 147 LYS B C 1
ATOM 2607 O O . LYS B 1 164 ? -6.614 -53.801 -11.440 1.00 89.31 147 LYS B O 1
ATOM 2613 N N . ASP B 1 165 ? -6.362 -51.826 -10.411 1.00 84.10 148 ASP B N 1
ATOM 2614 C CA . ASP B 1 165 ? -7.086 -51.089 -11.454 1.00 81.42 148 ASP B CA 1
ATOM 2615 C C . ASP B 1 165 ? -6.256 -49.987 -12.106 1.00 79.14 148 ASP B C 1
ATOM 2616 O O . ASP B 1 165 ? -5.111 -49.728 -11.739 1.00 80.94 148 ASP B O 1
ATOM 2621 N N . GLY B 1 166 ? -6.857 -49.354 -13.098 1.00 75.18 149 GLY B N 1
ATOM 2622 C CA . GLY B 1 166 ? -6.231 -48.265 -13.811 1.00 72.73 149 GLY B CA 1
ATOM 2623 C C . GLY B 1 166 ? -7.316 -47.490 -14.525 1.00 68.03 149 GLY B C 1
ATOM 2624 O O . GLY B 1 166 ? -7.461 -47.591 -15.736 1.00 68.57 149 GLY B O 1
ATOM 2625 N N . PHE B 1 167 ? -8.105 -46.731 -13.783 1.00 62.75 150 PHE B N 1
ATOM 2626 C CA . PHE B 1 167 ? -9.137 -45.984 -14.435 1.00 58.97 150 PHE B CA 1
ATOM 2627 C C . PHE B 1 167 ? -9.373 -44.593 -13.894 1.00 56.21 150 PHE B C 1
ATOM 2628 O O . PHE B 1 167 ? -9.002 -44.258 -12.774 1.00 54.70 150 PHE B O 1
ATOM 2636 N N A SER B 1 168 ? -10.018 -43.793 -14.728 0.50 54.37 151 SER B N 1
ATOM 2637 N N B SER B 1 168 ? -9.994 -43.783 -14.746 0.50 54.28 151 SER B N 1
ATOM 2638 C CA A SER B 1 168 ? -10.381 -42.445 -14.406 0.50 52.21 151 SER B CA 1
ATOM 2639 C CA B SER B 1 168 ? -10.366 -42.419 -14.453 0.50 52.01 151 SER B CA 1
ATOM 2640 C C A SER B 1 168 ? -11.700 -42.212 -15.121 0.50 51.22 151 SER B C 1
ATOM 2641 C C B SER B 1 168 ? -11.710 -42.220 -15.133 0.50 51.12 151 SER B C 1
ATOM 2642 O O A SER B 1 168 ? -11.750 -42.250 -16.351 0.50 51.46 151 SER B O 1
ATOM 2643 O O B SER B 1 168 ? -11.786 -42.292 -16.360 0.50 51.35 151 SER B O 1
ATOM 2648 N N . ILE B 1 169 ? -12.767 -42.006 -14.353 1.00 50.52 152 ILE B N 1
ATOM 2649 C CA . ILE B 1 169 ? -14.111 -41.776 -14.921 1.00 52.01 152 ILE B CA 1
ATOM 2650 C C . ILE B 1 169 ? -14.475 -40.335 -14.578 1.00 53.68 152 ILE B C 1
ATOM 2651 O O . ILE B 1 169 ? -14.323 -39.920 -13.438 1.00 51.79 152 ILE B O 1
ATOM 2656 N N . ASP B 1 170 ? -14.933 -39.564 -15.565 1.00 58.18 153 ASP B N 1
ATOM 2657 C CA . ASP B 1 170 ? -15.279 -38.160 -15.319 1.00 60.11 153 ASP B CA 1
ATOM 2658 C C . ASP B 1 170 ? -16.731 -37.928 -15.674 1.00 61.40 153 ASP B C 1
ATOM 2659 O O . ASP B 1 170 ? -17.095 -37.703 -16.826 1.00 61.93 153 ASP B O 1
ATOM 2664 N N . GLU B 1 171 ? -17.550 -38.031 -14.635 1.00 63.01 154 GLU B N 1
ATOM 2665 C CA . GLU B 1 171 ? -18.979 -37.853 -14.700 1.00 64.03 154 GLU B CA 1
ATOM 2666 C C . GLU B 1 171 ? -19.256 -36.375 -14.346 1.00 62.70 154 GLU B C 1
ATOM 2667 O O . GLU B 1 171 ? -18.446 -35.475 -14.634 1.00 63.24 154 GLU B O 1
ATOM 2673 N N . PHE B 1 172 ? -20.412 -36.147 -13.734 1.00 60.48 155 PHE B N 1
ATOM 2674 C CA . PHE B 1 172 ? -20.830 -34.833 -13.258 1.00 59.44 155 PHE B CA 1
ATOM 2675 C C . PHE B 1 172 ? -21.823 -35.130 -12.147 1.00 57.58 155 PHE B C 1
ATOM 2676 O O . PHE B 1 172 ? -22.574 -36.137 -12.179 1.00 57.33 155 PHE B O 1
ATOM 2684 N N . PHE B 1 173 ? -21.852 -34.237 -11.178 1.00 54.69 156 PHE B N 1
ATOM 2685 C CA . PHE B 1 173 ? -22.693 -34.397 -10.032 1.00 51.86 156 PHE B CA 1
ATOM 2686 C C . PHE B 1 173 ? -23.752 -33.276 -10.056 1.00 48.98 156 PHE B C 1
ATOM 2687 O O . PHE B 1 173 ? -23.423 -32.094 -9.919 1.00 48.78 156 PHE B O 1
ATOM 2695 N N . PHE B 1 174 ? -25.016 -33.646 -10.243 1.00 47.27 157 PHE B N 1
ATOM 2696 C CA . PHE B 1 174 ? -26.115 -32.665 -10.286 1.00 44.97 157 PHE B CA 1
ATOM 2697 C C . PHE B 1 174 ? -26.465 -32.198 -8.876 1.00 43.60 157 PHE B C 1
ATOM 2698 O O . PHE B 1 174 ? -27.107 -32.914 -8.133 1.00 44.87 157 PHE B O 1
ATOM 2706 N N . ILE B 1 175 ? -26.009 -30.998 -8.510 1.00 41.92 158 ILE B N 1
ATOM 2707 C CA . ILE B 1 175 ? -26.300 -30.416 -7.190 1.00 39.88 158 ILE B CA 1
ATOM 2708 C C . ILE B 1 175 ? -27.537 -29.531 -7.316 1.00 40.24 158 ILE B C 1
ATOM 2709 O O . ILE B 1 175 ? -27.500 -28.448 -7.900 1.00 40.65 158 ILE B O 1
ATOM 2714 N N . GLN B 1 176 ? -28.621 -29.995 -6.738 1.00 40.41 159 GLN B N 1
ATOM 2715 C CA . GLN B 1 176 ? -29.917 -29.304 -6.823 1.00 42.67 159 GLN B CA 1
ATOM 2716 C C . GLN B 1 176 ? -30.084 -28.097 -5.926 1.00 42.15 159 GLN B C 1
ATOM 2717 O O . GLN B 1 176 ? -30.880 -27.221 -6.218 1.00 45.87 159 GLN B O 1
ATOM 2723 N N . LYS B 1 177 ? -29.337 -28.037 -4.842 1.00 41.67 160 LYS B N 1
ATOM 2724 C CA . LYS B 1 177 ? -29.466 -26.928 -3.919 1.00 40.91 160 LYS B CA 1
ATOM 2725 C C . LYS B 1 177 ? -28.384 -25.844 -4.095 1.00 40.43 160 LYS B C 1
ATOM 2726 O O . LYS B 1 177 ? -27.215 -26.140 -4.335 1.00 38.39 160 LYS B O 1
ATOM 2732 N N . GLU B 1 178 ? -28.820 -24.598 -3.987 1.00 39.79 161 GLU B N 1
ATOM 2733 C CA . GLU B 1 178 ? -27.964 -23.414 -4.100 1.00 41.09 161 GLU B CA 1
ATOM 2734 C C . GLU B 1 178 ? -27.001 -23.405 -2.912 1.00 39.96 161 GLU B C 1
ATOM 2735 O O . GLU B 1 178 ? -25.820 -23.115 -3.056 1.00 40.35 161 GLU B O 1
ATOM 2741 N N . GLU B 1 179 ? -27.525 -23.759 -1.738 1.00 39.64 162 GLU B N 1
ATOM 2742 C CA . GLU B 1 179 ? -26.731 -23.885 -0.514 1.00 39.76 162 GLU B CA 1
ATOM 2743 C C . GLU B 1 179 ? -26.808 -25.364 -0.051 1.00 36.92 162 GLU B C 1
ATOM 2744 O O . GLU B 1 179 ? -27.905 -25.884 0.272 1.00 35.02 162 GLU B O 1
ATOM 2750 N N . VAL B 1 180 ? -25.657 -26.042 -0.042 1.00 36.17 163 VAL B N 1
ATOM 2751 C CA . VAL B 1 180 ? -25.611 -27.466 0.319 1.00 35.28 163 VAL B CA 1
ATOM 2752 C C . VAL B 1 180 ? -24.633 -27.707 1.443 1.00 36.95 163 VAL B C 1
ATOM 2753 O O . VAL B 1 180 ? -23.537 -27.113 1.478 1.00 37.71 163 VAL B O 1
ATOM 2757 N N . SER B 1 181 ? -25.051 -28.553 2.394 1.00 36.64 164 SER B N 1
ATOM 2758 C CA . SER B 1 181 ? -24.212 -28.897 3.534 1.00 35.81 164 SER B CA 1
ATOM 2759 C C . SER B 1 181 ? -23.136 -29.879 3.108 1.00 34.85 164 SER B C 1
ATOM 2760 O O . SER B 1 181 ? -23.313 -30.635 2.150 1.00 34.49 164 SER B O 1
ATOM 2763 N N . LEU B 1 182 ? -21.997 -29.845 3.788 1.00 35.62 165 LEU B N 1
ATOM 2764 C CA . LEU B 1 182 ? -20.920 -30.763 3.456 1.00 36.23 165 LEU B CA 1
ATOM 2765 C C . LEU B 1 182 ? -21.421 -32.186 3.760 1.00 35.15 165 LEU B C 1
ATOM 2766 O O . LEU B 1 182 ? -21.045 -33.151 3.107 1.00 35.74 165 LEU B O 1
ATOM 2771 N N . LYS B 1 183 ? -22.295 -32.282 4.745 1.00 34.66 166 LYS B N 1
ATOM 2772 C CA . LYS B 1 183 ? -22.925 -33.520 5.130 1.00 35.05 166 LYS B CA 1
ATOM 2773 C C . LYS B 1 183 ? -23.574 -34.176 3.925 1.00 35.15 166 LYS B C 1
ATOM 2774 O O . LYS B 1 183 ? -23.301 -35.325 3.627 1.00 36.52 166 LYS B O 1
ATOM 2780 N N . GLU B 1 184 ? -24.439 -33.437 3.244 1.00 36.86 167 GLU B N 1
ATOM 2781 C CA . GLU B 1 184 ? -25.142 -33.944 2.076 1.00 36.59 167 GLU B CA 1
ATOM 2782 C C . GLU B 1 184 ? -24.187 -34.350 0.940 1.00 37.02 167 GLU B C 1
ATOM 2783 O O . GLU B 1 184 ? -24.326 -35.432 0.325 1.00 34.24 167 GLU B O 1
ATOM 2789 N N . LEU B 1 185 ? -23.236 -33.480 0.638 1.00 38.01 168 LEU B N 1
ATOM 2790 C CA . LEU B 1 185 ? -22.268 -33.799 -0.402 1.00 38.20 168 LEU B CA 1
ATOM 2791 C C . LEU B 1 185 ? -21.570 -35.090 -0.030 1.00 37.37 168 LEU B C 1
ATOM 2792 O O . LEU B 1 185 ? -21.538 -36.029 -0.813 1.00 38.64 168 LEU B O 1
ATOM 2797 N N . ASP B 1 186 ? -21.038 -35.143 1.180 1.00 37.89 169 ASP B N 1
ATOM 2798 C CA . ASP B 1 186 ? -20.336 -36.337 1.673 1.00 39.53 169 ASP B CA 1
ATOM 2799 C C . ASP B 1 186 ? -21.186 -37.593 1.510 1.00 39.26 169 ASP B C 1
ATOM 2800 O O . ASP B 1 186 ? -20.752 -38.581 0.954 1.00 39.82 169 ASP B O 1
ATOM 2805 N N . PHE B 1 187 ? -22.416 -37.532 1.978 1.00 39.54 170 PHE B N 1
ATOM 2806 C CA . PHE B 1 187 ? -23.276 -38.703 1.944 1.00 39.11 170 PHE B CA 1
ATOM 2807 C C . PHE B 1 187 ? -23.609 -39.181 0.524 1.00 39.91 170 PHE B C 1
ATOM 2808 O O . PHE B 1 187 ? -23.484 -40.371 0.229 1.00 40.29 170 PHE B O 1
ATOM 2816 N N . LYS B 1 188 ? -23.998 -38.255 -0.345 1.00 38.97 171 LYS B N 1
ATOM 2817 C CA . LYS B 1 188 ? -24.365 -38.600 -1.712 1.00 39.22 171 LYS B CA 1
ATOM 2818 C C . LYS B 1 188 ? -23.176 -39.088 -2.544 1.00 39.91 171 LYS B C 1
ATOM 2819 O O . LYS B 1 188 ? -23.308 -40.000 -3.359 1.00 39.43 171 LYS B O 1
ATOM 2825 N N . ILE B 1 189 ? -22.009 -38.500 -2.328 1.00 40.27 172 ILE B N 1
ATOM 2826 C CA . ILE B 1 189 ? -20.845 -38.962 -3.048 1.00 40.52 172 ILE B CA 1
ATOM 2827 C C . ILE B 1 189 ? -20.545 -40.397 -2.662 1.00 41.94 172 ILE B C 1
ATOM 2828 O O . ILE B 1 189 ? -20.380 -41.258 -3.544 1.00 43.80 172 ILE B O 1
ATOM 2833 N N . ARG B 1 190 ? -20.500 -40.677 -1.359 1.00 41.22 173 ARG B N 1
ATOM 2834 C CA . ARG B 1 190 ? -20.155 -42.032 -0.909 1.00 42.55 173 ARG B CA 1
ATOM 2835 C C . ARG B 1 190 ? -21.185 -43.075 -1.296 1.00 43.69 173 ARG B C 1
ATOM 2836 O O . ARG B 1 190 ? -20.808 -44.183 -1.644 1.00 44.35 173 ARG B O 1
ATOM 2844 N N A LYS B 1 191 ? -22.461 -42.699 -1.234 0.50 43.58 174 LYS B N 1
ATOM 2845 N N B LYS B 1 191 ? -22.479 -42.739 -1.213 0.50 43.45 174 LYS B N 1
ATOM 2846 C CA A LYS B 1 191 ? -23.565 -43.574 -1.604 0.50 46.25 174 LYS B CA 1
ATOM 2847 C CA B LYS B 1 191 ? -23.540 -43.683 -1.608 0.50 46.04 174 LYS B CA 1
ATOM 2848 C C A LYS B 1 191 ? -23.396 -44.039 -3.051 0.50 46.94 174 LYS B C 1
ATOM 2849 C C B LYS B 1 191 ? -23.368 -44.075 -3.074 0.50 46.82 174 LYS B C 1
ATOM 2850 O O A LYS B 1 191 ? -23.623 -45.205 -3.382 0.50 48.75 174 LYS B O 1
ATOM 2851 O O B LYS B 1 191 ? -23.573 -45.233 -3.444 0.50 48.57 174 LYS B O 1
ATOM 2862 N N . LEU B 1 192 ? -22.979 -43.107 -3.902 1.00 46.58 175 LEU B N 1
ATOM 2863 C CA . LEU B 1 192 ? -22.750 -43.370 -5.312 1.00 46.86 175 LEU B CA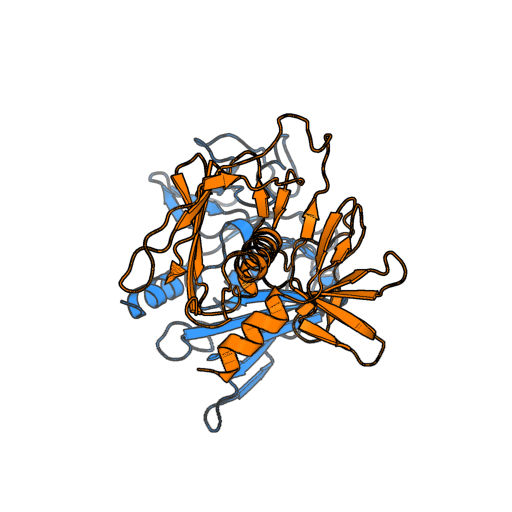 1
ATOM 2864 C C . LEU B 1 192 ? -21.472 -44.202 -5.509 1.00 46.87 175 LEU B C 1
ATOM 2865 O O . LEU B 1 192 ? -21.440 -45.070 -6.366 1.00 46.68 175 LEU B O 1
ATOM 2870 N N . LEU B 1 193 ? -20.429 -43.937 -4.722 1.00 47.10 176 LEU B N 1
ATOM 2871 C CA . LEU B 1 193 ? -19.179 -44.710 -4.816 1.00 47.46 176 LEU B CA 1
ATOM 2872 C C . LEU B 1 193 ? -19.423 -46.162 -4.431 1.00 50.77 176 LEU B C 1
ATOM 2873 O O . LEU B 1 193 ? -18.832 -47.071 -4.990 1.00 52.44 176 LEU B O 1
ATOM 2878 N N . ILE B 1 194 ? -20.295 -46.378 -3.458 1.00 52.10 177 ILE B N 1
ATOM 2879 C CA . ILE B 1 194 ? -20.617 -47.722 -3.020 1.00 53.52 177 ILE B CA 1
ATOM 2880 C C . ILE B 1 194 ? -21.391 -48.465 -4.082 1.00 55.43 177 ILE B C 1
ATOM 2881 O O . ILE B 1 194 ? -21.127 -49.638 -4.367 1.00 57.09 177 ILE B O 1
ATOM 2886 N N . LYS B 1 195 ? -22.358 -47.776 -4.663 1.00 55.22 178 LYS B N 1
ATOM 2887 C CA . LYS B 1 195 ? -23.233 -48.374 -5.640 1.00 57.52 178 LYS B CA 1
ATOM 2888 C C . LYS B 1 195 ? -22.514 -48.638 -6.968 1.00 58.21 178 LYS B C 1
ATOM 2889 O O . LYS B 1 195 ? -22.675 -49.698 -7.529 1.00 58.60 178 LYS B O 1
ATOM 2895 N N . LYS B 1 196 ? -21.691 -47.704 -7.441 1.00 56.98 179 LYS B N 1
ATOM 2896 C CA . LYS B 1 196 ? -20.985 -47.883 -8.721 1.00 58.11 179 LYS B CA 1
ATOM 2897 C C . LYS B 1 196 ? -19.549 -48.396 -8.633 1.00 57.52 179 LYS B C 1
ATOM 2898 O O . LYS B 1 196 ? -19.089 -49.067 -9.545 1.00 57.57 179 LYS B O 1
ATOM 2904 N N . TYR B 1 197 ? -18.827 -48.067 -7.568 1.00 55.45 180 TYR B N 1
ATOM 2905 C CA . TYR B 1 197 ? -17.425 -48.466 -7.498 1.00 55.67 180 TYR B CA 1
ATOM 2906 C C . TYR B 1 197 ? -17.089 -49.407 -6.371 1.00 56.32 180 TYR B C 1
ATOM 2907 O O . TYR B 1 197 ? -15.924 -49.602 -6.044 1.00 56.29 180 TYR B O 1
ATOM 2916 N N . LYS B 1 198 ? -18.125 -49.977 -5.772 1.00 57.07 181 LYS B N 1
ATOM 2917 C CA . LYS B 1 198 ? -17.980 -50.966 -4.712 1.00 59.44 181 LYS B CA 1
ATOM 2918 C C . LYS B 1 198 ? -17.169 -50.516 -3.506 1.00 58.32 181 LYS B C 1
ATOM 2919 O O . LYS B 1 198 ? -16.510 -51.331 -2.868 1.00 57.33 181 LYS B O 1
ATOM 2925 N N . LEU B 1 199 ? -17.218 -49.223 -3.188 1.00 55.98 182 LEU B N 1
ATOM 2926 C CA . LEU B 1 199 ? -16.496 -48.698 -2.026 1.00 55.49 182 LEU B CA 1
ATOM 2927 C C . LEU B 1 199 ? -16.965 -49.451 -0.782 1.00 57.27 182 LEU B C 1
ATOM 2928 O O . LEU B 1 199 ? -18.171 -49.671 -0.617 1.00 57.11 182 LEU B O 1
ATOM 2933 N N . TYR B 1 200 ? -16.009 -49.814 0.081 1.00 59.16 183 TYR B N 1
ATOM 2934 C CA . TYR B 1 200 ? -16.241 -50.582 1.319 1.00 63.00 183 TYR B CA 1
ATOM 2935 C C . TYR B 1 200 ? -16.861 -51.941 1.013 1.00 68.14 183 TYR B C 1
ATOM 2936 O O . TYR B 1 200 ? -17.622 -52.468 1.825 1.00 69.94 183 TYR B O 1
ATOM 2945 N N . GLU B 1 201 ? -16.511 -52.530 -0.128 1.00 71.85 184 GLU B N 1
ATOM 2946 C CA . GLU B 1 201 ? -17.149 -53.766 -0.531 1.00 76.97 184 GLU B CA 1
ATOM 2947 C C . GLU B 1 201 ? -16.162 -54.799 -1.095 1.00 81.44 184 GLU B C 1
ATOM 2948 O O . GLU B 1 201 ? -16.578 -55.796 -1.675 1.00 84.00 184 GLU B O 1
ATOM 2954 N N . GLY B 1 202 ? -14.860 -54.576 -0.901 1.00 83.52 185 GLY B N 1
ATOM 2955 C CA . GLY B 1 202 ? -13.861 -55.515 -1.391 1.00 87.36 185 GLY B CA 1
ATOM 2956 C C . GLY B 1 202 ? -12.455 -54.965 -1.527 1.00 88.43 185 GLY B C 1
ATOM 2957 O O . GLY B 1 202 ? -11.593 -55.227 -0.678 1.00 90.17 185 GLY B O 1
ATOM 2958 N N . SER B 1 203 ? -12.224 -54.218 -2.606 1.00 87.91 186 SER B N 1
ATOM 2959 C CA . SER B 1 203 ? -10.912 -53.639 -2.898 1.00 88.45 186 SER B CA 1
ATOM 2960 C C . SER B 1 203 ? -10.847 -52.161 -2.526 1.00 85.72 186 SER B C 1
ATOM 2961 O O . SER B 1 203 ? -9.811 -51.687 -2.046 1.00 86.17 186 SER B O 1
ATOM 2964 N N . ALA B 1 204 ? -11.952 -51.440 -2.752 1.00 82.70 187 ALA B N 1
ATOM 2965 C CA . ALA B 1 204 ? -12.051 -50.009 -2.425 1.00 79.59 187 ALA B CA 1
ATOM 2966 C C . ALA B 1 204 ? -12.453 -49.825 -0.956 1.00 78.44 187 ALA B C 1
ATOM 2967 O O . ALA B 1 204 ? -13.629 -49.930 -0.602 1.00 78.12 187 ALA B O 1
ATOM 2969 N N . ASP B 1 205 ? -11.460 -49.522 -0.123 1.00 77.72 188 ASP B N 1
ATOM 2970 C CA . ASP B 1 205 ? -11.623 -49.371 1.323 1.00 76.99 188 ASP B CA 1
ATOM 2971 C C . ASP B 1 205 ? -11.213 -47.983 1.864 1.00 73.45 188 ASP B C 1
ATOM 2972 O O . ASP B 1 205 ? -11.799 -47.488 2.809 1.00 72.09 188 ASP B O 1
ATOM 2977 N N . LYS B 1 206 ? -10.190 -47.383 1.264 1.00 72.05 189 LYS B N 1
ATOM 2978 C CA . LYS B 1 206 ? -9.645 -46.103 1.696 1.00 68.92 189 LYS B CA 1
ATOM 2979 C C . LYS B 1 206 ? -9.740 -45.103 0.553 1.00 65.29 189 LYS B C 1
ATOM 2980 O O . LYS B 1 206 ? -10.259 -45.422 -0.514 1.00 63.85 189 LYS B O 1
ATOM 2986 N N . GLY B 1 207 ? -9.213 -43.900 0.773 1.00 62.66 190 GLY B N 1
ATOM 2987 C CA . GLY B 1 207 ? -9.189 -42.870 -0.251 1.00 60.29 190 GLY B CA 1
ATOM 2988 C C . GLY B 1 207 ? -9.641 -41.517 0.248 1.00 58.20 190 GLY B C 1
ATOM 2989 O O . GLY B 1 207 ? -9.753 -41.295 1.464 1.00 56.78 190 GLY B O 1
ATOM 2990 N N . ARG B 1 208 ? -9.903 -40.614 -0.694 1.00 54.69 191 ARG B N 1
ATOM 2991 C CA . ARG B 1 208 ? -10.332 -39.275 -0.344 1.00 53.26 191 ARG B CA 1
ATOM 2992 C C . ARG B 1 208 ? -11.217 -38.601 -1.368 1.00 50.40 191 ARG B C 1
ATOM 2993 O O . ARG B 1 208 ? -11.151 -38.885 -2.567 1.00 49.83 191 ARG B O 1
ATOM 3001 N N . ILE B 1 209 ? -12.028 -37.679 -0.856 1.00 47.86 192 ILE B N 1
ATOM 3002 C CA . ILE B 1 209 ? -12.874 -36.855 -1.647 1.00 45.35 192 ILE B CA 1
ATOM 3003 C C . ILE B 1 209 ? -12.318 -35.453 -1.498 1.00 45.70 192 ILE B C 1
ATOM 3004 O O . ILE B 1 209 ? -12.079 -35.019 -0.374 1.00 46.41 192 ILE B O 1
ATOM 3009 N N . VAL B 1 210 ? -12.100 -34.764 -2.624 1.00 46.17 193 VAL B N 1
ATOM 3010 C CA . VAL B 1 210 ? -11.625 -33.376 -2.638 1.00 45.33 193 VAL B CA 1
ATOM 3011 C C . VAL B 1 210 ? -12.661 -32.532 -3.399 1.00 44.05 193 VAL B C 1
ATOM 3012 O O . VAL B 1 210 ? -12.984 -32.808 -4.565 1.00 41.99 193 VAL B O 1
ATOM 3016 N N . ILE B 1 211 ? -13.192 -31.515 -2.738 1.00 43.80 194 ILE B N 1
ATOM 3017 C CA . ILE B 1 211 ? -14.156 -30.624 -3.365 1.00 43.42 194 ILE B CA 1
ATOM 3018 C C . ILE B 1 211 ? -13.404 -29.324 -3.656 1.00 44.24 194 ILE B C 1
ATOM 3019 O O . ILE B 1 211 ? -13.059 -28.591 -2.745 1.00 44.49 194 ILE B O 1
ATOM 3024 N N . ASN B 1 212 ? -13.113 -29.073 -4.926 1.00 44.07 195 ASN B N 1
ATOM 3025 C CA . ASN B 1 212 ? -12.388 -27.872 -5.326 1.00 45.87 195 ASN B CA 1
ATOM 3026 C C . ASN B 1 212 ? -13.350 -26.722 -5.624 1.00 45.18 195 ASN B C 1
ATOM 3027 O O . ASN B 1 212 ? -14.288 -26.864 -6.404 1.00 43.94 195 ASN B O 1
ATOM 3032 N N . MET B 1 213 ? -13.109 -25.592 -4.971 1.00 45.64 196 MET B N 1
ATOM 3033 C CA . MET B 1 213 ? -13.946 -24.411 -5.128 1.00 45.10 196 MET B CA 1
ATOM 3034 C C . MET B 1 213 ? -13.294 -23.530 -6.166 1.00 45.93 196 MET B C 1
ATOM 3035 O O . MET B 1 213 ? -12.085 -23.624 -6.395 1.00 46.83 196 MET B O 1
ATOM 3040 N N . LYS B 1 214 ? -14.080 -22.664 -6.789 1.00 46.34 197 LYS B N 1
ATOM 3041 C CA . LYS B 1 214 ? -13.545 -21.766 -7.815 1.00 47.92 197 LYS B CA 1
ATOM 3042 C C . LYS B 1 214 ? -12.435 -20.827 -7.313 1.00 50.86 197 LYS B C 1
ATOM 3043 O O . LYS B 1 214 ? -11.578 -20.424 -8.096 1.00 53.02 197 LYS B O 1
ATOM 3049 N N . ASP B 1 215 ? -12.433 -20.477 -6.028 1.00 51.50 198 ASP B N 1
ATOM 3050 C CA . ASP B 1 215 ? -11.386 -19.568 -5.506 1.00 54.75 198 ASP B CA 1
ATOM 3051 C C . ASP B 1 215 ? -10.119 -20.309 -5.050 1.00 55.50 198 ASP B C 1
ATOM 3052 O O . ASP B 1 215 ? -9.299 -19.745 -4.344 1.00 58.35 198 ASP B O 1
ATOM 3057 N N . GLU B 1 216 ? -9.982 -21.565 -5.480 1.00 56.18 199 GLU B N 1
ATOM 3058 C CA . GLU B 1 216 ? -8.841 -22.450 -5.172 1.00 58.15 199 GLU B CA 1
ATOM 3059 C C . GLU B 1 216 ? -8.824 -23.039 -3.756 1.00 59.18 199 GLU B C 1
ATOM 3060 O O . GLU B 1 216 ? -7.900 -23.802 -3.413 1.00 60.56 199 GLU B O 1
ATOM 3066 N N . ASN B 1 217 ? -9.802 -22.672 -2.926 1.00 57.90 200 ASN B N 1
ATOM 3067 C CA . ASN B 1 217 ? -9.917 -23.254 -1.600 1.00 58.14 200 ASN B CA 1
ATOM 3068 C C . ASN B 1 217 ? -10.516 -24.653 -1.806 1.00 56.36 200 ASN B C 1
ATOM 3069 O O . ASN B 1 217 ? -10.985 -24.973 -2.917 1.00 55.14 200 ASN B O 1
ATOM 3074 N N . LYS B 1 218 ? -10.533 -25.480 -0.762 1.00 54.90 201 LYS B N 1
ATOM 3075 C CA . LYS B 1 218 ? -11.073 -26.833 -0.913 1.00 54.01 201 LYS B CA 1
ATOM 3076 C C . LYS B 1 218 ? -11.480 -27.515 0.381 1.00 52.08 201 LYS B C 1
ATOM 3077 O O . LYS B 1 218 ? -11.089 -27.106 1.477 1.00 53.24 201 LYS B O 1
ATOM 3083 N N . TYR B 1 219 ? -12.293 -28.548 0.234 1.00 48.53 202 TYR B N 1
ATOM 3084 C CA . TYR B 1 219 ? -12.727 -29.366 1.366 1.00 47.34 202 TYR B CA 1
ATOM 3085 C C . TYR B 1 219 ? -12.183 -30.734 1.069 1.00 47.79 202 TYR B C 1
ATOM 3086 O O . TYR B 1 219 ? -12.342 -31.241 -0.042 1.00 46.93 202 TYR B O 1
ATOM 3095 N N . GLU B 1 220 ? -11.511 -31.329 2.037 1.00 48.22 203 GLU B N 1
ATOM 3096 C CA . GLU B 1 220 ? -10.963 -32.648 1.825 1.00 50.24 203 GLU B CA 1
ATOM 3097 C C . GLU B 1 220 ? -11.573 -33.602 2.829 1.00 48.64 203 GLU B C 1
ATOM 3098 O O . GLU B 1 220 ? -11.712 -33.273 3.998 1.00 48.35 203 GLU B O 1
ATOM 3104 N N . ILE B 1 221 ? -11.959 -34.779 2.353 1.00 47.97 204 ILE B N 1
ATOM 3105 C CA . ILE B 1 221 ? -12.604 -35.790 3.195 1.00 46.20 204 ILE B CA 1
ATOM 3106 C C . ILE B 1 221 ? -11.952 -37.148 3.016 1.00 46.39 204 ILE B C 1
ATOM 3107 O O . ILE B 1 221 ? -11.838 -37.644 1.901 1.00 46.99 204 ILE B O 1
ATOM 3112 N N . ASP B 1 222 ? -11.568 -37.747 4.129 1.00 46.11 205 ASP B N 1
ATOM 3113 C CA . ASP B 1 222 ? -10.950 -39.051 4.168 1.00 47.92 205 ASP B CA 1
ATOM 3114 C C . ASP B 1 222 ? -12.028 -40.139 4.154 1.00 47.45 205 ASP B C 1
ATOM 3115 O O . ASP B 1 222 ? -12.924 -40.142 4.993 1.00 47.02 205 ASP B O 1
ATOM 3120 N N . LEU B 1 223 ? -11.940 -41.064 3.204 1.00 47.87 206 LEU B N 1
ATOM 3121 C CA . LEU B 1 223 ? -12.922 -42.156 3.097 1.00 48.60 206 LEU B CA 1
ATOM 3122 C C . LEU B 1 223 ? -12.758 -43.271 4.146 1.00 50.62 206 LEU B C 1
ATOM 3123 O O . LEU B 1 223 ? -13.647 -44.117 4.280 1.00 49.73 206 LEU B O 1
ATOM 3128 N N A SER B 1 224 ? -11.639 -43.265 4.874 0.50 52.10 207 SER B N 1
ATOM 3129 N N B SER B 1 224 ? -11.636 -43.268 4.871 0.50 52.04 207 SER B N 1
ATOM 3130 C CA A SER B 1 224 ? -11.374 -44.276 5.903 0.50 54.47 207 SER B CA 1
ATOM 3131 C CA B SER B 1 224 ? -11.371 -44.285 5.895 0.50 54.37 207 SER B CA 1
ATOM 3132 C C A SER B 1 224 ? -12.308 -44.195 7.105 0.50 54.22 207 SER B C 1
ATOM 3133 C C B SER B 1 224 ? -12.297 -44.193 7.110 0.50 54.16 207 SER B C 1
ATOM 3134 O O A SER B 1 224 ? -12.434 -45.160 7.852 0.50 55.98 207 SER B O 1
ATOM 3135 O O B SER B 1 224 ? -12.405 -45.148 7.872 0.50 55.93 207 SER B O 1
ATOM 3140 N N . ASP B 1 225 ? -12.946 -43.049 7.311 1.00 52.91 208 ASP B N 1
ATOM 3141 C CA . ASP B 1 225 ? -13.872 -42.901 8.446 1.00 53.02 208 ASP B CA 1
ATOM 3142 C C . ASP B 1 225 ? -15.045 -42.021 8.088 1.00 50.38 208 ASP B C 1
ATOM 3143 O O . ASP B 1 225 ? -15.090 -41.435 7.006 1.00 46.71 208 ASP B O 1
ATOM 3148 N N . LYS B 1 226 ? -16.007 -41.960 9.003 1.00 50.14 209 LYS B N 1
ATOM 3149 C CA . LYS B 1 226 ? -17.188 -41.171 8.821 1.00 48.19 209 LYS B CA 1
ATOM 3150 C C . LYS B 1 226 ? -16.805 -39.691 8.909 1.00 46.84 209 LYS B C 1
ATOM 3151 O O . LYS B 1 226 ? -15.876 -39.328 9.619 1.00 47.13 209 LYS B O 1
ATOM 3157 N N . LEU B 1 227 ? -17.498 -38.846 8.152 1.00 45.18 210 LEU B N 1
ATOM 3158 C CA . LEU B 1 227 ? -17.260 -37.404 8.207 1.00 43.79 210 LEU B CA 1
ATOM 3159 C C . LEU B 1 227 ? -17.379 -36.963 9.655 1.00 44.08 210 LEU B C 1
ATOM 3160 O O . LEU B 1 227 ? -18.324 -37.341 10.321 1.00 43.65 210 LEU B O 1
ATOM 3165 N N . ASP B 1 228 ? -16.402 -36.198 10.150 1.00 46.57 211 ASP B N 1
ATOM 3166 C CA . ASP B 1 228 ? -16.408 -35.684 11.534 1.00 46.94 211 ASP B CA 1
ATOM 3167 C C . ASP B 1 228 ? -17.701 -34.919 11.810 1.00 45.39 211 ASP B C 1
ATOM 3168 O O . ASP B 1 228 ? -18.092 -34.077 11.011 1.00 41.55 211 ASP B O 1
ATOM 3173 N N . PHE B 1 229 ? -18.357 -35.197 12.937 1.00 45.86 212 PHE B N 1
ATOM 3174 C CA . PHE B 1 229 ? -19.626 -34.530 13.247 1.00 44.26 212 PHE B CA 1
ATOM 3175 C C . PHE B 1 229 ? -19.551 -33.002 13.242 1.00 43.84 212 PHE B C 1
ATOM 3176 O O . PHE B 1 229 ? -20.529 -32.343 12.896 1.00 42.08 212 PHE B O 1
ATOM 3184 N N . GLU B 1 230 ? -18.409 -32.433 13.610 1.00 44.57 213 GLU B N 1
ATOM 3185 C CA . GLU B 1 230 ? -18.277 -30.970 13.647 1.00 45.76 213 GLU B CA 1
ATOM 3186 C C . GLU B 1 230 ? -18.228 -30.343 12.260 1.00 44.50 213 GLU B C 1
ATOM 3187 O O . GLU B 1 230 ? -18.396 -29.136 12.125 1.00 43.57 213 GLU B O 1
ATOM 3193 N N . ARG B 1 231 ? -18.019 -31.156 11.226 1.00 43.28 214 ARG B N 1
ATOM 3194 C CA . ARG B 1 231 ? -17.976 -30.636 9.868 1.00 42.76 214 ARG B CA 1
ATOM 3195 C C . ARG B 1 231 ? -19.318 -30.738 9.129 1.00 40.51 214 ARG B C 1
ATOM 3196 O O . ARG B 1 231 ? -19.431 -30.253 8.008 1.00 39.69 214 ARG B O 1
ATOM 3204 N N . MET B 1 232 ? -20.332 -31.318 9.760 1.00 39.87 215 MET B N 1
ATOM 3205 C CA . MET B 1 232 ? -21.650 -31.497 9.100 1.00 38.98 215 MET B CA 1
ATOM 3206 C C . MET B 1 232 ? -22.496 -30.227 8.925 1.00 39.00 215 MET B C 1
ATOM 3207 O O . MET B 1 232 ? -23.473 -30.221 8.149 1.00 39.44 215 MET B O 1
ATOM 3212 N N . ALA B 1 233 ? -22.128 -29.168 9.632 1.00 39.52 216 ALA B N 1
ATOM 3213 C CA . ALA B 1 233 ? -22.820 -27.887 9.512 1.00 39.52 216 ALA B CA 1
ATOM 3214 C C . ALA B 1 233 ? -22.119 -26.942 8.523 1.00 40.53 216 ALA B C 1
ATOM 3215 O O . ALA B 1 233 ? -22.563 -25.800 8.339 1.00 41.42 216 ALA B O 1
ATOM 3217 N N . ASP B 1 234 ? -21.009 -27.371 7.918 1.00 41.50 217 ASP B N 1
ATOM 3218 C CA . ASP B 1 234 ? -20.327 -26.520 6.924 1.00 41.54 217 ASP B CA 1
ATOM 3219 C C . ASP B 1 234 ? -21.244 -26.391 5.703 1.00 41.31 217 ASP B C 1
ATOM 3220 O O . ASP B 1 234 ? -21.628 -27.411 5.089 1.00 39.64 217 ASP B O 1
ATOM 3225 N N . VAL B 1 235 ? -21.605 -25.151 5.368 1.00 41.41 218 VAL B N 1
ATOM 3226 C CA . VAL B 1 235 ? -22.488 -24.875 4.235 1.00 42.59 218 VAL B CA 1
ATOM 3227 C C . VAL B 1 235 ? -21.660 -24.327 3.099 1.00 42.77 218 VAL B C 1
ATOM 3228 O O . VAL B 1 235 ? -20.751 -23.532 3.295 1.00 44.89 218 VAL B O 1
ATOM 3232 N N . ILE B 1 236 ? -21.996 -24.774 1.905 1.00 42.80 219 ILE B N 1
ATOM 3233 C CA . ILE B 1 236 ? -21.280 -24.438 0.718 1.00 42.79 219 ILE B CA 1
ATOM 3234 C C . ILE B 1 236 ? -22.204 -23.905 -0.365 1.00 43.27 219 ILE B C 1
ATOM 3235 O O . ILE B 1 236 ? -23.281 -24.467 -0.637 1.00 41.16 219 ILE B O 1
ATOM 3240 N N . ASN B 1 237 ? -21.761 -22.805 -0.958 1.00 43.82 220 ASN B N 1
ATOM 3241 C CA . ASN B 1 237 ? -22.429 -22.162 -2.061 1.00 44.89 220 ASN B CA 1
ATOM 3242 C C . ASN B 1 237 ? -22.101 -23.046 -3.266 1.00 44.24 220 ASN B C 1
ATOM 3243 O O . ASN B 1 237 ? -20.953 -23.095 -3.731 1.00 45.09 220 ASN B O 1
ATOM 3248 N N . SER B 1 238 ? -23.121 -23.756 -3.740 1.00 42.82 221 SER B N 1
ATOM 3249 C CA . SER B 1 238 ? -23.002 -24.731 -4.829 1.00 42.92 221 SER B CA 1
ATOM 3250 C C . SER B 1 238 ? -22.452 -24.187 -6.121 1.00 42.02 221 SER B C 1
ATOM 3251 O O . SER B 1 238 ? -21.719 -24.887 -6.820 1.00 42.36 221 SER B O 1
ATOM 3254 N N A GLU B 1 239 ? -22.804 -22.944 -6.434 0.50 41.74 222 GLU B N 1
ATOM 3255 N N B GLU B 1 239 ? -22.804 -22.954 -6.460 0.50 41.62 222 GLU B N 1
ATOM 3256 C CA A GLU B 1 239 ? -22.357 -22.304 -7.663 0.50 43.57 222 GLU B CA 1
ATOM 3257 C CA B GLU B 1 239 ? -22.357 -22.398 -7.723 0.50 43.27 222 GLU B CA 1
ATOM 3258 C C A GLU B 1 239 ? -20.852 -22.061 -7.666 0.50 43.96 222 GLU B C 1
ATOM 3259 C C B GLU B 1 239 ? -20.842 -22.113 -7.685 0.50 43.79 222 GLU B C 1
ATOM 3260 O O A GLU B 1 239 ? -20.267 -21.797 -8.719 0.50 44.35 222 GLU B O 1
ATOM 3261 O O B GLU B 1 239 ? -20.240 -21.866 -8.732 0.50 44.09 222 GLU B O 1
ATOM 3272 N N . GLN B 1 240 ? -20.229 -22.162 -6.493 1.00 43.02 223 GLN B N 1
ATOM 3273 C CA . GLN B 1 240 ? -18.780 -21.943 -6.366 1.00 44.15 223 GLN B CA 1
ATOM 3274 C C . GLN B 1 240 ? -17.956 -23.231 -6.399 1.00 42.97 223 GLN B C 1
ATOM 3275 O O . GLN B 1 240 ? -16.727 -23.185 -6.271 1.00 43.70 223 GLN B O 1
ATOM 3281 N N . ILE B 1 241 ? -18.609 -24.383 -6.542 1.00 40.91 224 ILE B N 1
ATOM 3282 C CA . ILE B 1 241 ? -17.867 -25.630 -6.624 1.00 40.29 224 ILE B CA 1
ATOM 3283 C C . ILE B 1 241 ? -17.351 -25.750 -8.055 1.00 42.12 224 ILE B C 1
ATOM 3284 O O . ILE B 1 241 ? -18.138 -25.680 -9.002 1.00 40.98 224 ILE B O 1
ATOM 3289 N N . LYS B 1 242 ? -16.027 -25.891 -8.207 1.00 42.51 225 LYS B N 1
ATOM 3290 C CA . LYS B 1 242 ? -15.416 -26.017 -9.523 1.00 44.30 225 LYS B CA 1
ATOM 3291 C C . LYS B 1 242 ? -15.503 -27.445 -10.021 1.00 44.03 225 LYS B C 1
ATOM 3292 O O . LYS B 1 242 ? -15.923 -27.699 -11.147 1.00 43.30 225 LYS B O 1
ATOM 3298 N N . ASN B 1 243 ? -15.061 -28.375 -9.184 1.00 43.70 226 ASN B N 1
ATOM 3299 C CA . ASN B 1 243 ? -15.102 -29.779 -9.537 1.00 43.54 226 ASN B CA 1
ATOM 3300 C C . ASN B 1 243 ? -14.922 -30.601 -8.296 1.00 43.15 226 ASN B C 1
ATOM 3301 O O . ASN B 1 243 ? -14.618 -30.067 -7.246 1.00 42.19 226 ASN B O 1
ATOM 3306 N N . ILE B 1 244 ? -15.153 -31.902 -8.420 1.00 43.42 227 ILE B N 1
ATOM 3307 C CA . ILE B 1 244 ? -14.969 -32.817 -7.311 1.00 43.35 227 ILE B CA 1
ATOM 3308 C C . ILE B 1 244 ? -14.106 -33.931 -7.822 1.00 44.65 227 ILE B C 1
ATOM 3309 O O . ILE B 1 244 ? -14.367 -34.469 -8.901 1.00 45.27 227 ILE B O 1
ATOM 3314 N N . GLU B 1 245 ? -13.076 -34.284 -7.056 1.00 45.88 228 GLU B N 1
ATOM 3315 C CA . GLU B 1 245 ? -12.151 -35.335 -7.441 1.00 47.33 228 GLU B CA 1
ATOM 3316 C C . GLU B 1 245 ? -12.064 -36.442 -6.394 1.00 46.93 228 GLU B C 1
ATOM 3317 O O . GLU B 1 245 ? -11.637 -36.197 -5.264 1.00 46.55 228 GLU B O 1
ATOM 3323 N N . VAL B 1 246 ? -12.446 -37.660 -6.771 1.00 45.42 229 VAL B N 1
ATOM 3324 C CA . VAL B 1 246 ? -12.350 -38.791 -5.867 1.00 44.49 229 VAL B CA 1
ATOM 3325 C C . VAL B 1 246 ? -11.177 -39.707 -6.240 1.00 46.30 229 VAL B C 1
ATOM 3326 O O . VAL B 1 246 ? -11.058 -40.170 -7.394 1.00 46.10 229 VAL B O 1
ATOM 3330 N N A ASN B 1 247 ? -10.321 -39.960 -5.262 0.50 46.70 230 ASN B N 1
ATOM 3331 N N B ASN B 1 247 ? -10.315 -39.963 -5.262 0.50 47.05 230 ASN B N 1
ATOM 3332 C CA A ASN B 1 247 ? -9.174 -40.859 -5.414 0.50 48.70 230 ASN B CA 1
ATOM 3333 C CA B ASN B 1 247 ? -9.150 -40.847 -5.427 0.50 49.32 230 ASN B CA 1
ATOM 3334 C C A ASN B 1 247 ? -9.394 -42.077 -4.539 0.50 49.91 230 ASN B C 1
ATOM 3335 C C B ASN B 1 247 ? -9.363 -42.076 -4.548 0.50 50.27 230 ASN B C 1
ATOM 3336 O O A ASN B 1 247 ? -9.366 -41.971 -3.318 0.50 50.62 230 ASN B O 1
ATOM 3337 O O B ASN B 1 247 ? -9.290 -41.975 -3.328 0.50 51.07 230 ASN B O 1
ATOM 3346 N N . LEU B 1 248 ? -9.640 -43.227 -5.160 1.00 51.33 231 LEU B N 1
ATOM 3347 C CA . LEU B 1 248 ? -9.869 -44.479 -4.419 1.00 53.15 231 LEU B CA 1
ATOM 3348 C C . LEU B 1 248 ? -8.577 -45.299 -4.304 1.00 56.63 231 LEU B C 1
ATOM 3349 O O . LEU B 1 248 ? -7.792 -45.358 -5.239 1.00 56.51 231 LEU B O 1
ATOM 3354 N N . LYS B 1 249 ? -8.375 -45.923 -3.152 1.00 60.36 232 LYS B N 1
ATOM 3355 C CA . LYS B 1 249 ? -7.190 -46.776 -2.908 1.00 66.50 232 LYS B CA 1
ATOM 3356 C C . LYS B 1 249 ? -7.503 -47.876 -1.896 1.00 68.03 232 LYS B C 1
ATOM 3357 O O . LYS B 1 249 ? -8.616 -47.978 -1.376 1.00 67.42 232 LYS B O 1
#

InterPro domains:
  IPR006123 Staphylococcal/Streptococcal toxin, beta-grasp domain [PF02876] (142-231)
  IPR006126 Staphylococcal enterotoxin/Streptococcal pyrogenic exotoxin, conserved site [PS00278] (160-183)
  IPR008375 Staphylococcus aureus exotoxin [PR01800] (18-32)
  IPR008375 Staphylococcus aureus exotoxin [PR01800] (117-128)
  IPR008375 Staphylococcus aureus exotoxin [PR01800] (159-175)
  IPR008375 Staphylococcus aureus exotoxin [PR01800] (199-214)
  IPR008992 Enterotoxin [SSF50203] (38-126)
  IPR013307 Superantigen, staphylococcal/streptococcal toxin, bacterial [PR01501] (16-34)
  IPR013307 Superantigen, staphylococcal/streptococcal toxin, bacterial [PR01501] (36-53)
  IPR013307 Superantigen, staphylococcal/streptococcal toxin, bacterial [PR01501] (115-135)
  IPR013307 Superantigen, staphylococcal/streptococcal toxin, bacterial [PR01501] (168-190)
  IPR013307 Superantigen, staphylococcal/streptococcal toxin, bacterial [PR01501] (193-209)
  IPR013307 Superantigen, staphylococcal/streptococcal toxin, bacterial [PR01501] (219-232)
  IPR013307 Superantigen, staphylococcal/streptococcal toxin, bacterial [PR01898] (86-112)
  IPR013307 Superantigen, staphylococcal/streptococcal toxin, bacterial [PR01898] (115-128)
  IPR013307 Superantigen, staphylococcal/streptococcal toxin, bacterial [PR01898] (160-173)
  IPR013307 Superantigen, staphylococcal/streptococcal toxin, bacterial [PR01898] (173-187)
  IPR013307 Superantigen, staphylococcal/streptococcal toxin, bacterial [PR01898] (214-230)
  IPR015282 Staphylococcal superantigen-like OB-fold domain [PF09199] (45-126)
  IPR016091 Superantigen toxin, C-terminal [SSF54334] (133-231)

CATH classification: 3.10.20.120 (+1 more: 2.40.50.110)

Nearest PDB structures (foldseek):
  3r2t-assembly1_B-2  TM=1.005E+00  e=2.237E-41  Staphylococcus aureus subsp. aureus NCTC 8325
  3r2i-assembly1_A  TM=9.515E-01  e=3.724E-28  Staphylococcus aureus subsp. aureus COL
  2z8l-assembly1_A  TM=9.304E-01  e=4.506E-22  Staphylococcus aureus
  1m4v-assembly2_B  TM=9.272E-01  e=8.138E-21  Staphylococcus aureus
  1m4v-assembly1_A  TM=9.302E-01  e=3.264E-20  Staphylococcus aureus